Protein AF-0000000066044939 (afdb_homodimer)

Structure (mmCIF, N/CA/C/O backbone):
data_AF-0000000066044939-model_v1
#
loop_
_entity.id
_entity.type
_entity.pdbx_description
1 polymer 'Protein NtpR'
#
loop_
_atom_site.group_PDB
_atom_site.id
_atom_site.type_symbol
_atom_site.label_atom_id
_atom_site.label_alt_id
_atom_site.label_comp_id
_atom_site.label_asym_id
_atom_site.label_entity_id
_atom_site.label_seq_id
_atom_site.pdbx_PDB_ins_code
_atom_site.Cartn_x
_atom_site.Cartn_y
_atom_site.Cartn_z
_atom_site.occupancy
_atom_site.B_iso_or_equiv
_atom_site.auth_seq_id
_atom_site.auth_comp_id
_atom_site.auth_asym_id
_atom_site.auth_atom_id
_atom_site.pdbx_PDB_model_num
ATOM 1 N N . MET A 1 1 ? -9.484 -12.852 16.5 1 83.5 1 MET A N 1
ATOM 2 C CA . MET A 1 1 ? -8.656 -11.844 15.859 1 83.5 1 MET A CA 1
ATOM 3 C C . MET A 1 1 ? -8.547 -12.109 14.359 1 83.5 1 MET A C 1
ATOM 5 O O . MET A 1 1 ? -8.523 -13.258 13.93 1 83.5 1 MET A O 1
ATOM 9 N N . LEU A 1 2 ? -8.672 -11.102 13.516 1 92.88 2 LEU A N 1
ATOM 10 C CA . LEU A 1 2 ? -8.609 -11.266 12.07 1 92.88 2 LEU A CA 1
ATOM 11 C C . LEU A 1 2 ? -7.199 -11.625 11.617 1 92.88 2 LEU A C 1
ATOM 13 O O . LEU A 1 2 ? -6.223 -11.039 12.102 1 92.88 2 LEU A O 1
ATOM 17 N N . PRO A 1 3 ? -7.098 -12.695 10.758 1 98.12 3 PRO A N 1
ATOM 18 C CA . PRO A 1 3 ? -5.77 -12.984 10.219 1 98.12 3 PRO A CA 1
ATOM 19 C C . PRO A 1 3 ? -5.148 -11.781 9.508 1 98.12 3 PRO A C 1
ATOM 21 O O . PRO A 1 3 ? -5.824 -11.102 8.734 1 98.12 3 PRO A O 1
ATOM 24 N N . ILE A 1 4 ? -3.932 -11.492 9.82 1 98.75 4 ILE A N 1
ATOM 25 C CA . ILE A 1 4 ? -3.199 -10.406 9.18 1 98.75 4 ILE A CA 1
ATOM 26 C C . ILE A 1 4 ? -2.531 -10.922 7.906 1 98.75 4 ILE A C 1
ATOM 28 O O . ILE A 1 4 ? -1.669 -11.805 7.961 1 98.75 4 ILE A O 1
ATOM 32 N N . ILE A 1 5 ? -2.91 -10.422 6.801 1 98.94 5 ILE A N 1
ATOM 33 C CA . ILE A 1 5 ? -2.418 -10.883 5.508 1 98.94 5 ILE A CA 1
ATOM 34 C C . ILE A 1 5 ? -1.492 -9.828 4.902 1 98.94 5 ILE A C 1
ATOM 36 O O . ILE A 1 5 ? -1.938 -8.742 4.531 1 98.94 5 ILE A O 1
ATOM 40 N N . GLY A 1 6 ? -0.193 -10.133 4.82 1 98.94 6 GLY A N 1
ATOM 41 C CA . GLY A 1 6 ? 0.734 -9.266 4.113 1 98.94 6 GLY A CA 1
ATOM 42 C C . GLY A 1 6 ? 0.671 -9.422 2.607 1 98.94 6 GLY A C 1
ATOM 43 O O . GLY A 1 6 ? 0.715 -10.539 2.092 1 98.94 6 GLY A O 1
ATOM 44 N N . ILE A 1 7 ? 0.485 -8.344 1.921 1 98.94 7 ILE A N 1
ATOM 45 C CA . ILE A 1 7 ? 0.557 -8.32 0.464 1 98.94 7 ILE A CA 1
ATOM 46 C C . ILE A 1 7 ? 1.819 -7.578 0.024 1 98.94 7 ILE A C 1
ATOM 48 O O . ILE A 1 7 ? 1.974 -6.387 0.295 1 98.94 7 ILE A O 1
ATOM 52 N N . ALA A 1 8 ? 2.719 -8.289 -0.627 1 98.75 8 ALA A N 1
ATOM 53 C CA . ALA A 1 8 ? 3.924 -7.633 -1.128 1 98.75 8 ALA A CA 1
ATOM 54 C C . ALA A 1 8 ? 3.578 -6.566 -2.162 1 98.75 8 ALA A C 1
ATOM 56 O O . ALA A 1 8 ? 2.904 -6.848 -3.154 1 98.75 8 ALA A O 1
ATOM 57 N N . GLY A 1 9 ? 4.043 -5.363 -1.908 1 97.69 9 GLY A N 1
ATOM 58 C CA . GLY A 1 9 ? 3.699 -4.238 -2.76 1 97.69 9 GLY A CA 1
ATOM 59 C C . GLY A 1 9 ? 4.637 -4.074 -3.941 1 97.69 9 GLY A C 1
ATOM 60 O O . GLY A 1 9 ? 5.707 -4.684 -3.98 1 97.69 9 GLY A O 1
ATOM 61 N N . ASN A 1 10 ? 4.184 -3.23 -4.859 1 95.12 10 ASN A N 1
ATOM 62 C CA . ASN A 1 10 ? 4.941 -2.801 -6.031 1 95.12 10 ASN A CA 1
ATOM 63 C C . ASN A 1 10 ? 5.195 -1.296 -6.012 1 95.12 10 ASN A C 1
ATOM 65 O O . ASN A 1 10 ? 4.746 -0.597 -5.102 1 95.12 10 ASN A O 1
ATOM 69 N N . GLN A 1 11 ? 6.039 -0.874 -6.938 1 90.81 11 GLN A N 1
ATOM 70 C CA . GLN A 1 11 ? 6.332 0.551 -7.062 1 90.81 11 GLN A CA 1
ATOM 71 C C . GLN A 1 11 ? 6.141 1.03 -8.5 1 90.81 11 GLN A C 1
ATOM 73 O O . GLN A 1 11 ? 6.605 0.386 -9.438 1 90.81 11 GLN A O 1
ATOM 78 N N . LEU A 1 12 ? 5.328 1.991 -8.641 1 82.56 12 LEU A N 1
ATOM 79 C CA . LEU A 1 12 ? 5.219 2.648 -9.938 1 82.56 12 LEU A CA 1
ATOM 80 C C . LEU A 1 12 ? 6.242 3.771 -10.07 1 82.56 12 LEU A C 1
ATOM 82 O O . LEU A 1 12 ? 6.16 4.777 -9.359 1 82.56 12 LEU A O 1
ATOM 86 N N . ILE A 1 13 ? 7.223 3.576 -10.867 1 67.94 13 ILE A N 1
ATOM 87 C CA . ILE A 1 13 ? 8.359 4.48 -10.992 1 67.94 13 ILE A CA 1
ATOM 88 C C . ILE A 1 13 ? 8.062 5.543 -12.055 1 67.94 13 ILE A C 1
ATOM 90 O O . ILE A 1 13 ? 8.57 6.664 -11.977 1 67.94 13 ILE A O 1
ATOM 94 N N . ARG A 1 14 ? 7.277 5.117 -13.008 1 60.38 14 ARG A N 1
ATOM 95 C CA . ARG A 1 14 ? 7.105 6.133 -14.039 1 60.38 14 ARG A CA 1
ATOM 96 C C . ARG A 1 14 ? 6.055 7.16 -13.625 1 60.38 14 ARG A C 1
ATOM 98 O O . ARG A 1 14 ? 4.934 6.797 -13.258 1 60.38 14 ARG A O 1
ATOM 105 N N . ALA A 1 15 ? 6.602 8.312 -13.398 1 53.69 15 ALA A N 1
ATOM 106 C CA . ALA A 1 15 ? 5.754 9.469 -13.109 1 53.69 15 ALA A CA 1
ATOM 107 C C . ALA A 1 15 ? 4.574 9.539 -14.07 1 53.69 15 ALA A C 1
ATOM 109 O O . ALA A 1 15 ? 4.738 9.352 -15.281 1 53.69 15 ALA A O 1
ATOM 110 N N . THR A 1 16 ? 3.52 9.094 -13.719 1 55.88 16 THR A N 1
ATOM 111 C CA . THR A 1 16 ? 2.35 9.281 -14.57 1 55.88 16 THR A CA 1
ATOM 112 C C . THR A 1 16 ? 1.626 10.578 -14.219 1 55.88 16 THR A C 1
ATOM 114 O O . THR A 1 16 ? 1.736 11.078 -13.102 1 55.88 16 THR A O 1
ATOM 117 N N . ASP A 1 17 ? 1.163 11.219 -15.211 1 54.47 17 ASP A N 1
ATOM 118 C CA . ASP A 1 17 ? 0.392 12.445 -15.023 1 54.47 17 ASP A CA 1
ATOM 119 C C . ASP A 1 17 ? -0.603 12.297 -13.875 1 54.47 17 ASP A C 1
ATOM 121 O O . ASP A 1 17 ? -0.905 13.273 -13.18 1 54.47 17 ASP A O 1
ATOM 125 N N . THR A 1 18 ? -0.912 11.023 -13.586 1 55.47 18 THR A N 1
ATOM 126 C CA . THR A 1 18 ? -1.905 10.773 -12.547 1 55.47 18 THR A CA 1
ATOM 127 C C . THR A 1 18 ? -1.354 11.148 -11.172 1 55.47 18 THR A C 1
ATOM 129 O O . THR A 1 18 ? -2.09 11.641 -10.32 1 55.47 18 THR A O 1
ATOM 132 N N . PHE A 1 19 ? -0.028 11.039 -11.086 1 58.53 19 PHE A N 1
ATOM 133 C CA . PHE A 1 19 ? 0.567 11.312 -9.781 1 58.53 19 PHE A CA 1
ATOM 134 C C . PHE A 1 19 ? 1.495 12.516 -9.852 1 58.53 19 PHE A C 1
ATOM 136 O O . PHE A 1 19 ? 2.463 12.609 -9.094 1 58.53 19 PHE A O 1
ATOM 143 N N . GLN A 1 20 ? 1.202 13.289 -10.695 1 55.97 20 GLN A N 1
ATOM 144 C CA . GLN A 1 20 ? 1.977 14.516 -10.836 1 55.97 20 GLN A CA 1
ATOM 145 C C . GLN A 1 20 ? 3.475 14.227 -10.844 1 55.97 20 GLN A C 1
ATOM 147 O O . GLN A 1 20 ? 4.254 14.945 -10.211 1 55.97 20 GLN A O 1
ATOM 152 N N . GLY A 1 21 ? 3.758 12.992 -11.375 1 62.34 21 GLY A N 1
ATOM 153 C CA . GLY A 1 21 ? 5.164 12.648 -11.516 1 62.34 21 GLY A CA 1
ATOM 154 C C . GLY A 1 21 ? 5.738 11.977 -10.281 1 62.34 21 GLY A C 1
ATOM 155 O O . GLY A 1 21 ? 6.93 11.656 -10.242 1 62.34 21 GLY A O 1
ATOM 156 N N . ASN A 1 22 ? 4.895 11.672 -9.312 1 69.94 22 ASN A N 1
ATOM 157 C CA . ASN A 1 22 ? 5.418 11.07 -8.094 1 69.94 22 ASN A CA 1
ATOM 158 C C . ASN A 1 22 ? 5.352 9.547 -8.133 1 69.94 22 ASN A C 1
ATOM 160 O O . ASN A 1 22 ? 4.457 8.977 -8.766 1 69.94 22 ASN A O 1
ATOM 164 N N . GLN A 1 23 ? 6.332 8.969 -7.566 1 86.88 23 GLN A N 1
ATOM 165 C CA . GLN A 1 23 ? 6.355 7.523 -7.395 1 86.88 23 GLN A CA 1
ATOM 166 C C . GLN A 1 23 ? 5.426 7.086 -6.27 1 86.88 23 GLN A C 1
ATOM 168 O O . GLN A 1 23 ? 5.145 7.859 -5.352 1 86.88 23 GLN A O 1
ATOM 173 N N . VAL A 1 24 ? 4.828 5.883 -6.477 1 93.06 24 VAL A N 1
ATOM 174 C CA . VAL A 1 24 ? 3.93 5.383 -5.441 1 93.06 24 VAL A CA 1
ATOM 175 C C . VAL A 1 24 ? 4.258 3.922 -5.137 1 93.06 24 VAL A C 1
ATOM 177 O O . VAL A 1 24 ? 4.746 3.193 -6.004 1 93.06 24 VAL A O 1
ATOM 180 N N . THR A 1 25 ? 4.051 3.592 -3.902 1 96.38 25 THR A N 1
ATOM 181 C CA . THR A 1 25 ? 3.871 2.193 -3.527 1 96.38 25 THR A CA 1
ATOM 182 C C . THR A 1 25 ? 2.424 1.759 -3.738 1 96.38 25 THR A C 1
ATOM 184 O O . THR A 1 25 ? 1.494 2.486 -3.387 1 96.38 25 THR A O 1
ATOM 187 N N . TYR A 1 26 ? 2.238 0.501 -4.363 1 95.44 26 TYR A N 1
ATOM 188 C CA . TYR A 1 26 ? 0.852 0.122 -4.613 1 95.44 26 TYR A CA 1
ATOM 189 C C . TYR A 1 26 ? 0.702 -1.395 -4.664 1 95.44 26 TYR A C 1
ATOM 191 O O . TYR A 1 26 ? 1.696 -2.121 -4.73 1 95.44 26 TYR A O 1
ATOM 199 N N . THR A 1 27 ? -0.521 -1.846 -4.57 1 96.81 27 THR A N 1
ATOM 200 C CA . THR A 1 27 ? -0.958 -3.195 -4.91 1 96.81 27 THR A CA 1
ATOM 201 C C . THR A 1 27 ? -2.309 -3.162 -5.621 1 96.81 27 THR A C 1
ATOM 203 O O . THR A 1 27 ? -3.111 -2.254 -5.398 1 96.81 27 THR A O 1
ATOM 206 N N . PRO A 1 28 ? -2.543 -4.117 -6.574 1 95.12 28 PRO A N 1
ATOM 207 C CA . PRO A 1 28 ? -3.877 -4.172 -7.176 1 95.12 28 PRO A CA 1
ATOM 208 C C . PRO A 1 28 ? -4.988 -4.285 -6.137 1 95.12 28 PRO A C 1
ATOM 210 O O . PRO A 1 28 ? -4.875 -5.062 -5.188 1 95.12 28 PRO A O 1
ATOM 213 N N . GLN A 1 29 ? -6.004 -3.482 -6.293 1 96.19 29 GLN A N 1
ATOM 214 C CA . GLN A 1 29 ? -7.098 -3.387 -5.332 1 96.19 29 GLN A CA 1
ATOM 215 C C . GLN A 1 29 ? -7.805 -4.73 -5.164 1 96.19 29 GLN A C 1
ATOM 217 O O . GLN A 1 29 ? -8.328 -5.031 -4.09 1 96.19 29 GLN A O 1
ATOM 222 N N . GLY A 1 30 ? -7.773 -5.523 -6.184 1 96.88 30 GLY A N 1
ATOM 223 C CA . GLY A 1 30 ? -8.445 -6.812 -6.137 1 96.88 30 GLY A CA 1
ATOM 224 C C . GLY A 1 30 ? -7.961 -7.695 -5 1 96.88 30 GLY A C 1
ATOM 225 O O . GLY A 1 30 ? -8.75 -8.43 -4.402 1 96.88 30 GLY A O 1
ATOM 226 N N . PHE A 1 31 ? -6.66 -7.676 -4.688 1 98.44 31 PHE A N 1
ATOM 227 C CA . PHE A 1 31 ? -6.129 -8.453 -3.574 1 98.44 31 PHE A CA 1
ATOM 228 C C . PHE A 1 31 ? -6.711 -7.973 -2.25 1 98.44 31 PHE A C 1
ATOM 230 O O . PHE A 1 31 ? -7.109 -8.781 -1.409 1 98.44 31 PHE A O 1
ATOM 237 N N . VAL A 1 32 ? -6.703 -6.664 -2.086 1 98.5 32 VAL A N 1
ATOM 238 C CA . VAL A 1 32 ? -7.223 -6.047 -0.868 1 98.5 32 VAL A CA 1
ATOM 239 C C . VAL A 1 32 ? -8.688 -6.434 -0.675 1 98.5 32 VAL A C 1
ATOM 241 O O . VAL A 1 32 ? -9.07 -6.941 0.383 1 98.5 32 VAL A O 1
ATOM 244 N N . ASN A 1 33 ? -9.477 -6.273 -1.733 1 98.06 33 ASN A N 1
ATOM 245 C CA . ASN A 1 33 ? -10.906 -6.582 -1.674 1 98.06 33 ASN A CA 1
ATOM 246 C C . ASN A 1 33 ? -11.148 -8.055 -1.342 1 98.06 33 ASN A C 1
ATOM 248 O O . ASN A 1 33 ? -12.008 -8.375 -0.519 1 98.06 33 ASN A O 1
ATOM 252 N N . ALA A 1 34 ? -10.422 -8.891 -1.993 1 98.75 34 ALA A N 1
ATOM 253 C CA . ALA A 1 34 ? -10.609 -10.328 -1.813 1 98.75 34 ALA A CA 1
ATOM 254 C C . ALA A 1 34 ? -10.273 -10.758 -0.387 1 98.75 34 ALA A C 1
ATOM 256 O O . ALA A 1 34 ? -10.969 -11.578 0.207 1 98.75 34 ALA A O 1
ATOM 257 N N . VAL A 1 35 ? -9.195 -10.211 0.198 1 98.88 35 VAL A N 1
ATOM 258 C CA . VAL A 1 35 ? -8.789 -10.523 1.564 1 98.88 35 VAL A CA 1
ATOM 259 C C . VAL A 1 35 ? -9.836 -10 2.547 1 98.88 35 VAL A C 1
ATOM 261 O O . VAL A 1 35 ? -10.195 -10.695 3.5 1 98.88 35 VAL A O 1
ATOM 264 N N . GLN A 1 36 ? -10.273 -8.758 2.322 1 98.62 36 GLN A N 1
ATOM 265 C CA . GLN A 1 36 ? -11.297 -8.188 3.191 1 98.62 36 GLN A CA 1
ATOM 266 C C . GLN A 1 36 ? -12.578 -9.008 3.143 1 98.62 36 GLN A C 1
ATOM 268 O O . GLN A 1 36 ? -13.188 -9.281 4.18 1 98.62 36 GLN A O 1
ATOM 273 N N . GLN A 1 37 ? -12.945 -9.398 1.926 1 98.31 37 GLN A N 1
ATOM 274 C CA . GLN A 1 37 ? -14.148 -10.203 1.762 1 98.31 37 GLN A CA 1
ATOM 275 C C . GLN A 1 37 ? -14.008 -11.555 2.465 1 98.31 37 GLN A C 1
ATOM 277 O O . GLN A 1 37 ? -14.992 -12.117 2.939 1 98.31 37 GLN A O 1
ATOM 282 N N . ALA A 1 38 ? -12.859 -12.055 2.586 1 98.62 38 ALA A N 1
ATOM 283 C CA . ALA A 1 38 ? -12.57 -13.312 3.27 1 98.62 38 ALA A CA 1
ATOM 284 C C . ALA A 1 38 ? -12.383 -13.094 4.77 1 98.62 38 ALA A C 1
ATOM 286 O O . ALA A 1 38 ? -11.898 -13.977 5.477 1 98.62 38 ALA A O 1
ATOM 287 N N . ASP A 1 39 ? -12.633 -11.883 5.238 1 98.12 39 ASP A N 1
ATOM 288 C CA . ASP A 1 39 ? -12.531 -11.508 6.648 1 98.12 39 ASP A CA 1
ATOM 289 C C . ASP A 1 39 ? -11.086 -11.555 7.125 1 98.12 39 ASP A C 1
ATOM 291 O O . ASP A 1 39 ? -10.797 -12.07 8.211 1 98.12 39 ASP A O 1
ATOM 295 N N . GLY A 1 40 ? -10.18 -11.141 6.312 1 98.69 40 GLY A N 1
ATOM 296 C CA . GLY A 1 40 ? -8.789 -10.906 6.676 1 98.69 40 GLY A CA 1
ATOM 297 C C . GLY A 1 40 ? -8.438 -9.43 6.777 1 98.69 40 GLY A C 1
ATOM 298 O O . GLY A 1 40 ? -9.234 -8.57 6.387 1 98.69 40 GLY A O 1
ATOM 299 N N . LEU A 1 41 ? -7.332 -9.125 7.363 1 98.69 41 LEU A N 1
ATOM 300 C CA . LEU A 1 41 ? -6.801 -7.773 7.492 1 98.69 41 LEU A CA 1
ATOM 301 C C . LEU A 1 41 ? -5.594 -7.574 6.582 1 98.69 41 LEU A C 1
ATOM 303 O O . LEU A 1 41 ? -4.461 -7.883 6.965 1 98.69 41 LEU A O 1
ATOM 307 N N . PRO A 1 42 ? -5.82 -6.961 5.438 1 98.81 42 PRO A N 1
ATOM 308 C CA . PRO A 1 42 ? -4.699 -6.805 4.508 1 98.81 42 PRO A CA 1
ATOM 309 C C . PRO A 1 42 ? -3.783 -5.641 4.879 1 98.81 42 PRO A C 1
ATOM 311 O O . PRO A 1 42 ? -4.262 -4.57 5.258 1 98.81 42 PRO A O 1
ATOM 314 N N . ILE A 1 43 ? -2.506 -5.84 4.809 1 98.81 43 ILE A N 1
ATOM 315 C CA . ILE A 1 43 ? -1.517 -4.77 4.879 1 98.81 43 ILE A CA 1
ATOM 316 C C . ILE A 1 43 ? -0.552 -4.883 3.699 1 98.81 43 ILE A C 1
ATOM 318 O O . ILE A 1 43 ? -0.197 -5.988 3.283 1 98.81 43 ILE A O 1
ATOM 322 N N . VAL A 1 44 ? -0.196 -3.797 3.137 1 98.88 44 VAL A N 1
ATOM 323 C CA . VAL A 1 44 ? 0.725 -3.775 2.006 1 98.88 44 VAL A CA 1
ATOM 324 C C . VAL A 1 44 ? 2.152 -3.562 2.504 1 98.88 44 VAL A C 1
ATOM 326 O O . VAL A 1 44 ? 2.41 -2.656 3.301 1 98.88 44 VAL A O 1
ATOM 329 N N . LEU A 1 45 ? 3.059 -4.402 2.092 1 98.88 45 LEU A N 1
ATOM 330 C CA . LEU A 1 45 ? 4.469 -4.324 2.449 1 98.88 45 LEU A CA 1
ATOM 331 C C . LEU A 1 45 ? 5.27 -3.619 1.356 1 98.88 45 LEU A C 1
ATOM 333 O O . LEU A 1 45 ? 5.473 -4.176 0.275 1 98.88 45 LEU A O 1
ATOM 337 N N . PRO A 1 46 ? 5.75 -2.42 1.631 1 98.69 46 PRO A N 1
ATOM 338 C CA . PRO A 1 46 ? 6.516 -1.711 0.603 1 98.69 46 PRO A CA 1
ATOM 339 C C . PRO A 1 46 ? 7.863 -2.369 0.311 1 98.69 46 PRO A C 1
ATOM 341 O O . PRO A 1 46 ? 8.492 -2.922 1.217 1 98.69 46 PRO A O 1
ATOM 344 N N . ILE A 1 47 ? 8.289 -2.244 -0.983 1 98.5 47 ILE A N 1
ATOM 345 C CA . ILE A 1 47 ? 9.625 -2.713 -1.331 1 98.5 47 ILE A CA 1
ATOM 346 C C . ILE A 1 47 ? 10.648 -2.107 -0.373 1 98.5 47 ILE A C 1
ATOM 348 O O . ILE A 1 47 ? 10.656 -0.896 -0.141 1 98.5 47 ILE A O 1
ATOM 352 N N . SER A 1 48 ? 11.469 -2.955 0.224 1 98.44 48 SER A N 1
ATOM 353 C CA . SER A 1 48 ? 12.453 -2.564 1.223 1 98.44 48 SER A CA 1
ATOM 354 C C . SER A 1 48 ? 13.734 -3.379 1.078 1 98.44 48 SER A C 1
ATOM 356 O O . SER A 1 48 ? 13.875 -4.172 0.144 1 98.44 48 SER A O 1
ATOM 358 N N . SER A 1 49 ? 14.695 -3.053 1.966 1 97.88 49 SER A N 1
ATOM 359 C CA . SER A 1 49 ? 15.906 -3.867 2 1 97.88 49 SER A CA 1
ATOM 360 C C . SER A 1 49 ? 15.594 -5.312 2.367 1 97.88 49 SER A C 1
ATOM 362 O O . SER A 1 49 ? 14.812 -5.57 3.287 1 97.88 49 SER A O 1
ATOM 364 N N . PRO A 1 50 ? 16.219 -6.258 1.607 1 98.56 50 PRO A N 1
ATOM 365 C CA . PRO A 1 50 ? 16.016 -7.664 1.96 1 98.56 50 PRO A CA 1
ATOM 366 C C . PRO A 1 50 ? 16.297 -7.949 3.434 1 98.56 50 PRO A C 1
ATOM 368 O O . PRO A 1 50 ? 15.688 -8.844 4.02 1 98.56 50 PRO A O 1
ATOM 371 N N . LYS A 1 51 ? 17.094 -7.133 4.078 1 98.06 51 LYS A N 1
ATOM 372 C CA . LYS A 1 51 ? 17.484 -7.328 5.473 1 98.06 51 LYS A CA 1
ATOM 373 C C . LYS A 1 51 ? 16.297 -7.113 6.406 1 98.06 51 LYS A C 1
ATOM 375 O O . LYS A 1 51 ? 16.297 -7.566 7.551 1 98.06 51 LYS A O 1
ATOM 380 N N . THR A 1 52 ? 15.242 -6.457 5.941 1 98.38 52 THR A N 1
ATOM 381 C CA . THR A 1 52 ? 14.102 -6.137 6.793 1 98.38 52 THR A CA 1
ATOM 382 C C . THR A 1 52 ? 12.992 -7.172 6.621 1 98.38 52 THR A C 1
ATOM 384 O O . THR A 1 52 ? 11.953 -7.09 7.273 1 98.38 52 THR A O 1
ATOM 387 N N . ALA A 1 53 ? 13.203 -8.164 5.77 1 98.69 53 ALA A N 1
ATOM 388 C CA . ALA A 1 53 ? 12.156 -9.117 5.426 1 98.69 53 ALA A CA 1
ATOM 389 C C . ALA A 1 53 ? 11.68 -9.875 6.664 1 98.69 53 ALA A C 1
ATOM 391 O O . ALA A 1 53 ? 10.484 -10.125 6.824 1 98.69 53 ALA A O 1
ATOM 392 N N . SER A 1 54 ? 12.625 -10.234 7.539 1 98.56 54 SER A N 1
ATOM 393 C CA . SER A 1 54 ? 12.25 -10.984 8.734 1 98.56 54 SER A CA 1
ATOM 394 C C . SER A 1 54 ? 11.289 -10.195 9.609 1 98.56 54 SER A C 1
ATOM 396 O O . SER A 1 54 ? 10.32 -10.742 10.133 1 98.56 54 SER A O 1
ATOM 398 N N . ALA A 1 55 ? 11.523 -8.922 9.758 1 98.44 55 ALA A N 1
ATOM 399 C CA . ALA A 1 55 ? 10.672 -8.055 10.57 1 98.44 55 ALA A CA 1
ATOM 400 C C . ALA A 1 55 ? 9.273 -7.938 9.969 1 98.44 55 ALA A C 1
ATOM 402 O O . ALA A 1 55 ? 8.281 -7.895 10.695 1 98.44 55 ALA A O 1
ATOM 403 N N . TYR A 1 56 ? 9.172 -7.879 8.664 1 98.69 56 TYR A N 1
ATOM 404 C CA . TYR A 1 56 ? 7.883 -7.812 7.988 1 98.69 56 TYR A CA 1
ATOM 405 C C . TYR A 1 56 ? 7.098 -9.109 8.18 1 98.69 56 TYR A C 1
ATOM 407 O O . TYR A 1 56 ? 5.91 -9.078 8.516 1 98.69 56 TYR A O 1
ATOM 415 N N . ILE A 1 57 ? 7.766 -10.211 7.969 1 98.75 57 ILE A N 1
ATOM 416 C CA . ILE A 1 57 ? 7.09 -11.5 8.078 1 98.75 57 ILE A CA 1
ATOM 417 C C . ILE A 1 57 ? 6.637 -11.727 9.516 1 98.75 57 ILE A C 1
ATOM 419 O O . ILE A 1 57 ? 5.578 -12.312 9.758 1 98.75 57 ILE A O 1
ATOM 423 N N . ASP A 1 58 ? 7.359 -11.172 10.461 1 98.06 58 ASP A N 1
ATOM 424 C CA . ASP A 1 58 ? 6.977 -11.258 11.867 1 98.06 58 ASP A CA 1
ATOM 425 C C . ASP A 1 58 ? 5.633 -10.578 12.117 1 98.06 58 ASP A C 1
ATOM 427 O O . ASP A 1 58 ? 4.926 -10.922 13.062 1 98.06 58 ASP A O 1
ATOM 431 N N . GLN A 1 59 ? 5.25 -9.68 11.281 1 97.19 59 GLN A N 1
ATOM 432 C CA . GLN A 1 59 ? 4.07 -8.859 11.508 1 97.19 59 GLN A CA 1
ATOM 433 C C . GLN A 1 59 ? 2.822 -9.508 10.914 1 97.19 59 GLN A C 1
ATOM 435 O O . GLN A 1 59 ? 1.7 -9.078 11.195 1 97.19 59 GLN A O 1
ATOM 440 N N . ILE A 1 60 ? 3.004 -10.539 10.117 1 98.62 60 ILE A N 1
ATOM 441 C CA . ILE A 1 60 ? 1.844 -11.047 9.391 1 98.62 60 ILE A CA 1
ATOM 442 C C . ILE A 1 60 ? 1.639 -12.523 9.703 1 98.62 60 ILE A C 1
ATOM 444 O O . ILE A 1 60 ? 2.557 -13.195 10.18 1 98.62 60 ILE A O 1
ATOM 448 N N . ASP A 1 61 ? 0.45 -12.969 9.391 1 98.75 61 ASP A N 1
ATOM 449 C CA . ASP A 1 61 ? 0.125 -14.391 9.539 1 98.75 61 ASP A CA 1
ATOM 450 C C . ASP A 1 61 ? 0.38 -15.148 8.234 1 98.75 61 ASP A C 1
ATOM 452 O O . ASP A 1 61 ? 0.776 -16.312 8.266 1 98.75 61 ASP A O 1
ATOM 456 N N . LYS A 1 62 ? 0.078 -14.523 7.109 1 98.88 62 LYS A N 1
ATOM 457 C CA . LYS A 1 62 ? 0.177 -15.125 5.785 1 98.88 62 LYS A CA 1
ATOM 458 C C . LYS A 1 62 ? 0.651 -14.109 4.75 1 98.88 62 LYS A C 1
ATOM 460 O O . LYS A 1 62 ? 0.465 -12.898 4.93 1 98.88 62 LYS A O 1
ATOM 465 N N . LEU A 1 63 ? 1.269 -14.609 3.658 1 98.94 63 LEU A N 1
ATOM 466 C CA . LEU A 1 63 ? 1.881 -13.742 2.66 1 98.94 63 LEU A CA 1
ATOM 467 C C . LEU A 1 63 ? 1.255 -13.969 1.287 1 98.94 63 LEU A C 1
ATOM 469 O O . LEU A 1 63 ? 1.122 -15.109 0.839 1 98.94 63 LEU A O 1
ATOM 473 N N . ILE A 1 64 ? 0.841 -12.891 0.677 1 98.94 64 ILE A N 1
ATOM 474 C CA . ILE A 1 64 ? 0.442 -12.922 -0.726 1 98.94 64 ILE A CA 1
ATOM 475 C C . ILE A 1 64 ? 1.519 -12.258 -1.581 1 98.94 64 ILE A C 1
ATOM 477 O O . ILE A 1 64 ? 2 -11.172 -1.251 1 98.94 64 ILE A O 1
ATOM 481 N N . LEU A 1 65 ? 1.944 -12.93 -2.613 1 98.94 65 LEU A N 1
ATOM 482 C CA . LEU A 1 65 ? 2.801 -12.359 -3.652 1 98.94 65 LEU A CA 1
ATOM 483 C C . LEU A 1 65 ? 1.989 -12.016 -4.898 1 98.94 65 LEU A C 1
ATOM 485 O O . LEU A 1 65 ? 1.388 -12.898 -5.516 1 98.94 65 LEU A O 1
ATOM 489 N N . ALA A 1 66 ? 1.98 -10.75 -5.301 1 98 66 ALA A N 1
ATOM 490 C CA . ALA A 1 66 ? 1.139 -10.25 -6.383 1 98 66 ALA A CA 1
ATOM 491 C C . ALA A 1 66 ? 1.876 -10.297 -7.719 1 98 66 ALA A C 1
ATOM 493 O O . ALA A 1 66 ? 3.051 -10.664 -7.773 1 98 66 ALA A O 1
ATOM 494 N N . GLY A 1 67 ? 1.12 -9.969 -8.781 1 96.69 67 GLY A N 1
ATOM 495 C CA . GLY A 1 67 ? 1.703 -9.883 -10.117 1 96.69 67 GLY A CA 1
ATOM 496 C C . GLY A 1 67 ? 2.527 -8.625 -10.32 1 96.69 67 GLY A C 1
ATOM 497 O O . GLY A 1 67 ? 2.836 -7.914 -9.359 1 96.69 67 GLY A O 1
ATOM 498 N N . GLY A 1 68 ? 2.98 -8.469 -11.625 1 94.25 68 GLY A N 1
ATOM 499 C CA . GLY A 1 68 ? 3.766 -7.277 -11.898 1 94.25 68 GLY A CA 1
ATOM 500 C C . GLY A 1 68 ? 4.812 -7.484 -12.977 1 94.25 68 GLY A C 1
ATOM 501 O O . GLY A 1 68 ? 4.562 -8.172 -13.961 1 94.25 68 GLY A O 1
ATOM 502 N N . GLN A 1 69 ? 5.938 -6.879 -12.789 1 94.88 69 GLN A N 1
ATOM 503 C CA . GLN A 1 69 ? 7.012 -6.871 -13.773 1 94.88 69 GLN A CA 1
ATOM 504 C C . GLN A 1 69 ? 7.605 -8.266 -13.953 1 94.88 69 GLN A C 1
ATOM 506 O O . GLN A 1 69 ? 7.391 -9.148 -13.125 1 94.88 69 GLN A O 1
ATOM 511 N N . ASP A 1 70 ? 8.352 -8.359 -15 1 97.94 70 ASP A N 1
ATOM 512 C CA . ASP A 1 70 ? 9.07 -9.609 -15.234 1 97.94 70 ASP A CA 1
ATOM 513 C C . ASP A 1 70 ? 10.086 -9.875 -14.133 1 97.94 70 ASP A C 1
ATOM 515 O O . ASP A 1 70 ? 10.562 -8.945 -13.477 1 97.94 70 ASP A O 1
ATOM 519 N N . ILE A 1 71 ? 10.352 -11.141 -13.906 1 98.5 71 ILE A N 1
ATOM 520 C CA . ILE A 1 71 ? 11.406 -11.523 -12.969 1 98.5 71 ILE A CA 1
ATOM 521 C C . ILE A 1 71 ? 12.766 -11.312 -13.625 1 98.5 71 ILE A C 1
ATOM 523 O O . ILE A 1 71 ? 12.977 -11.695 -14.773 1 98.5 71 ILE A O 1
ATOM 527 N N . SER A 1 72 ? 13.688 -10.695 -12.938 1 98.19 72 SER A N 1
ATOM 528 C CA . SER A 1 72 ? 15.039 -10.484 -13.445 1 98.19 72 SER A CA 1
ATOM 529 C C . SER A 1 72 ? 15.734 -11.812 -13.734 1 98.19 72 SER A C 1
ATOM 531 O O . SER A 1 72 ? 15.875 -12.648 -12.844 1 98.19 72 SER A O 1
ATOM 533 N N . PRO A 1 73 ? 16.188 -11.977 -14.953 1 98.19 73 PRO A N 1
ATOM 534 C CA . PRO A 1 73 ? 16.766 -13.266 -15.328 1 98.19 73 PRO A CA 1
ATOM 535 C C . PRO A 1 73 ? 18.016 -13.609 -14.531 1 98.19 73 PRO A C 1
ATOM 537 O O . PRO A 1 73 ? 18.406 -14.781 -14.445 1 98.19 73 PRO A O 1
ATOM 540 N N . GLN A 1 74 ? 18.688 -12.641 -13.914 1 97.38 74 GLN A N 1
ATOM 541 C CA . GLN A 1 74 ? 19.859 -12.891 -13.07 1 97.38 74 GLN A CA 1
ATOM 542 C C . GLN A 1 74 ? 19.516 -13.82 -11.914 1 97.38 74 GLN A C 1
ATOM 544 O O . GLN A 1 74 ? 20.375 -14.555 -11.422 1 97.38 74 GLN A O 1
ATOM 549 N N . LEU A 1 75 ? 18.297 -13.82 -11.477 1 98.19 75 LEU A N 1
ATOM 550 C CA . LEU A 1 75 ? 17.875 -14.633 -10.336 1 98.19 75 LEU A CA 1
ATOM 551 C C . LEU A 1 75 ? 17.859 -16.109 -10.703 1 98.19 75 LEU A C 1
ATOM 553 O O . LEU A 1 75 ? 17.828 -16.969 -9.82 1 98.19 75 LEU A O 1
ATOM 557 N N . TYR A 1 76 ? 17.812 -16.375 -11.984 1 97.69 76 TYR A N 1
ATOM 558 C CA . TYR A 1 76 ? 17.875 -17.766 -12.391 1 97.69 76 TYR A CA 1
ATOM 559 C C . TYR A 1 76 ? 18.969 -17.984 -13.43 1 97.69 76 TYR A C 1
ATOM 561 O O . TYR A 1 76 ? 18.891 -18.891 -14.258 1 97.69 76 TYR A O 1
ATOM 569 N N . HIS A 1 77 ? 19.969 -17.094 -13.484 1 97.5 77 HIS A N 1
ATOM 570 C CA . HIS A 1 77 ? 21.281 -17.219 -14.094 1 97.5 77 HIS A CA 1
ATOM 571 C C . HIS A 1 77 ? 21.172 -17.328 -15.617 1 97.5 77 HIS A C 1
ATOM 573 O O . HIS A 1 77 ? 21.828 -18.172 -16.234 1 97.5 77 HIS A O 1
ATOM 579 N N . GLU A 1 78 ? 20.391 -16.562 -16.203 1 97.81 78 GLU A N 1
ATOM 580 C CA . GLU A 1 78 ? 20.266 -16.469 -17.656 1 97.81 78 GLU A CA 1
ATOM 581 C C . GLU A 1 78 ? 20.484 -15.023 -18.125 1 97.81 78 GLU A C 1
ATOM 583 O O . GLU A 1 78 ? 20.156 -14.078 -17.406 1 97.81 78 GLU A O 1
ATOM 588 N N . PRO A 1 79 ? 21.078 -14.875 -19.328 1 97.81 79 PRO A N 1
ATOM 589 C CA . PRO A 1 79 ? 21.094 -13.531 -19.891 1 97.81 79 PRO A CA 1
ATOM 590 C C . PRO A 1 79 ? 19.719 -13.031 -20.312 1 97.81 79 PRO A C 1
ATOM 592 O O . PRO A 1 79 ? 18.828 -13.844 -20.594 1 97.81 79 PRO A O 1
ATOM 595 N N . PRO A 1 80 ? 19.516 -11.734 -20.281 1 98 80 PRO A N 1
ATOM 596 C CA . PRO A 1 80 ? 18.219 -11.203 -20.688 1 98 80 PRO A CA 1
ATOM 597 C C . PRO A 1 80 ? 17.891 -11.508 -22.156 1 98 80 PRO A C 1
ATOM 599 O O . PRO A 1 80 ? 18.703 -11.25 -23.031 1 98 80 PRO A O 1
ATOM 602 N N . HIS A 1 81 ? 16.766 -12.031 -22.297 1 97.69 81 HIS A N 1
ATOM 603 C CA . HIS A 1 81 ? 16.266 -12.289 -23.641 1 97.69 81 HIS A CA 1
ATOM 604 C C . HIS A 1 81 ? 15.766 -11.008 -24.297 1 97.69 81 HIS A C 1
ATOM 606 O O . HIS A 1 81 ? 15.258 -10.109 -23.609 1 97.69 81 HIS A O 1
ATOM 612 N N . PRO A 1 82 ? 15.789 -10.844 -25.609 1 97.81 82 PRO A N 1
ATOM 613 C CA . PRO A 1 82 ? 15.336 -9.633 -26.297 1 97.81 82 PRO A CA 1
ATOM 614 C C . PRO A 1 82 ? 13.867 -9.312 -26.016 1 97.81 82 PRO A C 1
ATOM 616 O O . PRO A 1 82 ? 13.453 -8.164 -26.141 1 97.81 82 PRO A O 1
ATOM 619 N N . LYS A 1 83 ? 13.102 -10.312 -25.656 1 97.56 83 LYS A N 1
ATOM 620 C CA . LYS A 1 83 ? 11.672 -10.117 -25.453 1 97.56 83 LYS A CA 1
ATOM 621 C C . LYS A 1 83 ? 11.359 -9.938 -23.969 1 97.56 83 LYS A C 1
ATOM 623 O O . LYS A 1 83 ? 10.188 -9.938 -23.578 1 97.56 83 LYS A O 1
ATOM 628 N N . LEU A 1 84 ? 12.383 -9.914 -23.156 1 97.44 84 LEU A N 1
ATOM 629 C CA . LEU A 1 84 ? 12.203 -9.562 -21.75 1 97.44 84 LEU A CA 1
ATOM 630 C C . LEU A 1 84 ? 11.594 -8.172 -21.609 1 97.44 84 LEU A C 1
ATOM 632 O O . LEU A 1 84 ? 12 -7.242 -22.312 1 97.44 84 LEU A O 1
ATOM 636 N N . LEU A 1 85 ? 10.586 -8.031 -20.766 1 96.38 85 LEU A N 1
ATOM 637 C CA . LEU A 1 85 ? 9.984 -6.723 -20.531 1 96.38 85 LEU A CA 1
ATOM 638 C C . LEU A 1 85 ? 10.508 -6.109 -19.234 1 96.38 85 LEU A C 1
ATOM 640 O O . LEU A 1 85 ? 11.641 -6.375 -18.844 1 96.38 85 LEU A O 1
ATOM 644 N N . GLU A 1 86 ? 9.82 -5.207 -18.672 1 94.81 86 GLU A N 1
ATOM 645 C CA . GLU A 1 86 ? 10.281 -4.441 -17.516 1 94.81 86 GLU A CA 1
ATOM 646 C C . GLU A 1 86 ? 10.57 -5.355 -16.328 1 94.81 86 GLU A C 1
ATOM 648 O O . GLU A 1 86 ? 9.812 -6.281 -16.047 1 94.81 86 GLU A O 1
ATOM 653 N N . THR A 1 87 ? 11.703 -5.148 -15.719 1 96.62 87 THR A N 1
ATOM 654 C CA . THR A 1 87 ? 12.07 -5.836 -14.484 1 96.62 87 THR A CA 1
ATOM 655 C C . THR A 1 87 ? 12.32 -4.832 -13.359 1 96.62 87 THR A C 1
ATOM 657 O O . THR A 1 87 ? 12.43 -3.629 -13.609 1 96.62 87 THR A O 1
ATOM 660 N N . ASN A 1 88 ? 12.289 -5.219 -12.172 1 96.25 88 ASN A N 1
ATOM 661 C CA . ASN A 1 88 ? 12.664 -4.477 -10.969 1 96.25 88 ASN A CA 1
ATOM 662 C C . ASN A 1 88 ? 13.445 -5.352 -9.992 1 96.25 88 ASN A C 1
ATOM 664 O O . ASN A 1 88 ? 12.852 -6.047 -9.164 1 96.25 88 ASN A O 1
ATOM 668 N N . LEU A 1 89 ? 14.742 -5.258 -10.141 1 97.38 89 LEU A N 1
ATOM 669 C CA . LEU A 1 89 ? 15.609 -6.141 -9.367 1 97.38 89 LEU A CA 1
ATOM 670 C C . LEU A 1 89 ? 15.43 -5.914 -7.871 1 97.38 89 LEU A C 1
ATOM 672 O O . LEU A 1 89 ? 15.5 -6.859 -7.082 1 97.38 89 LEU A O 1
ATOM 676 N N . GLN A 1 90 ? 15.219 -4.703 -7.43 1 97.12 90 GLN A N 1
ATOM 677 C CA . GLN A 1 90 ? 15.008 -4.402 -6.016 1 97.12 90 GLN A CA 1
ATOM 678 C C . GLN A 1 90 ? 13.766 -5.121 -5.48 1 97.12 90 GLN A C 1
ATOM 680 O O . GLN A 1 90 ? 13.797 -5.684 -4.387 1 97.12 90 GLN A O 1
ATOM 685 N N . ARG A 1 91 ? 12.727 -5.062 -6.258 1 98 91 ARG A N 1
ATOM 686 C CA . ARG A 1 91 ? 11.516 -5.773 -5.875 1 98 91 ARG A CA 1
ATOM 687 C C . ARG A 1 91 ? 11.758 -7.277 -5.801 1 98 91 ARG A C 1
ATOM 689 O O . ARG A 1 91 ? 11.336 -7.934 -4.848 1 98 91 ARG A O 1
ATOM 696 N N . ASP A 1 92 ? 12.484 -7.785 -6.844 1 98.69 92 ASP A N 1
ATOM 697 C CA . ASP A 1 92 ? 12.773 -9.219 -6.898 1 98.69 92 ASP A CA 1
ATOM 698 C C . ASP A 1 92 ? 13.508 -9.672 -5.637 1 98.69 92 ASP A C 1
ATOM 700 O O . ASP A 1 92 ? 13.117 -10.664 -5.016 1 98.69 92 ASP A O 1
ATOM 704 N N . LEU A 1 93 ? 14.5 -8.953 -5.246 1 98.75 93 LEU A N 1
ATOM 705 C CA . LEU A 1 93 ? 15.344 -9.344 -4.125 1 98.75 93 LEU A CA 1
ATOM 706 C C . LEU A 1 93 ? 14.594 -9.219 -2.805 1 98.75 93 LEU A C 1
ATOM 708 O O . LEU A 1 93 ? 14.734 -10.07 -1.923 1 98.75 93 LEU A O 1
ATOM 712 N N . PHE A 1 94 ? 13.852 -8.234 -2.66 1 98.88 94 PHE A N 1
ATOM 713 C CA . PHE A 1 94 ? 13.07 -8.062 -1.44 1 98.88 94 PHE A CA 1
ATOM 714 C C . PHE A 1 94 ? 12.039 -9.18 -1.293 1 98.88 94 PHE A C 1
ATOM 716 O O . PHE A 1 94 ? 11.922 -9.781 -0.224 1 98.88 94 PHE A O 1
ATOM 723 N N . GLU A 1 95 ? 11.289 -9.469 -2.363 1 98.88 95 GLU A N 1
ATOM 724 C CA . GLU A 1 95 ? 10.273 -10.516 -2.316 1 98.88 95 GLU A CA 1
ATOM 725 C C . GLU A 1 95 ? 10.914 -11.891 -2.133 1 98.88 95 GLU A C 1
ATOM 727 O O . GLU A 1 95 ? 10.336 -12.766 -1.483 1 98.88 95 GLU A O 1
ATOM 732 N N . ALA A 1 96 ? 12.094 -12.078 -2.73 1 98.94 96 ALA A N 1
ATOM 733 C CA . ALA A 1 96 ? 12.82 -13.32 -2.473 1 98.94 96 ALA A CA 1
ATOM 734 C C . ALA A 1 96 ? 13.125 -13.484 -0.986 1 98.94 96 ALA A C 1
ATOM 736 O O . ALA A 1 96 ? 12.977 -14.578 -0.433 1 98.94 96 ALA A O 1
ATOM 737 N N . ALA A 1 97 ? 13.539 -12.383 -0.343 1 98.94 97 ALA A N 1
ATOM 738 C CA . ALA A 1 97 ? 13.805 -12.406 1.094 1 98.94 97 ALA A CA 1
ATOM 739 C C . ALA A 1 97 ? 12.523 -12.664 1.882 1 98.94 97 ALA A C 1
ATOM 741 O O . ALA A 1 97 ? 12.539 -13.383 2.883 1 98.94 97 ALA A O 1
ATOM 742 N N . LEU A 1 98 ? 11.406 -12.086 1.431 1 98.94 98 LEU A N 1
ATOM 743 C CA . LEU A 1 98 ? 10.125 -12.352 2.078 1 98.94 98 LEU A CA 1
ATOM 744 C C . LEU A 1 98 ? 9.781 -13.836 2.018 1 98.94 98 LEU A C 1
ATOM 746 O O . LEU A 1 98 ? 9.336 -14.414 3.01 1 98.94 98 LEU A O 1
ATOM 750 N N . ILE A 1 99 ? 9.953 -14.406 0.825 1 98.94 99 ILE A N 1
ATOM 751 C CA . ILE A 1 99 ? 9.664 -15.82 0.631 1 98.94 99 ILE A CA 1
ATOM 752 C C . ILE A 1 99 ? 10.5 -16.656 1.595 1 98.94 99 ILE A C 1
ATOM 754 O O . ILE A 1 99 ? 9.969 -17.5 2.318 1 98.94 99 ILE A O 1
ATOM 758 N N . SER A 1 100 ? 11.805 -16.391 1.603 1 98.81 100 SER A N 1
ATOM 759 C CA . SER A 1 100 ? 12.719 -17.141 2.465 1 98.81 100 SER A CA 1
ATOM 760 C C . SER A 1 100 ? 12.312 -17.031 3.93 1 98.81 100 SER A C 1
ATOM 762 O O . SER A 1 100 ? 12.297 -18.016 4.652 1 98.81 100 SER A O 1
ATOM 764 N N . GLU A 1 101 ? 11.992 -15.859 4.414 1 98.88 101 GLU A N 1
ATOM 765 C CA . GLU A 1 101 ? 11.625 -15.633 5.809 1 98.88 101 GLU A CA 1
ATOM 766 C C . GLU A 1 101 ? 10.281 -16.266 6.133 1 98.88 101 GLU A C 1
ATOM 768 O O . GLU A 1 101 ? 10.078 -16.781 7.238 1 98.88 101 GLU A O 1
ATOM 773 N N . ALA A 1 102 ? 9.312 -16.188 5.16 1 98.88 102 ALA A N 1
ATOM 774 C CA . ALA A 1 102 ? 8.016 -16.812 5.375 1 98.88 102 ALA A CA 1
ATOM 775 C C . ALA A 1 102 ? 8.164 -18.328 5.582 1 98.88 102 ALA A C 1
ATOM 777 O O . ALA A 1 102 ? 7.539 -18.906 6.473 1 98.88 102 ALA A O 1
ATOM 778 N N . LEU A 1 103 ? 8.969 -18.922 4.777 1 98.69 103 LEU A N 1
ATOM 779 C CA . LEU A 1 103 ? 9.234 -20.359 4.91 1 98.69 103 LEU A CA 1
ATOM 780 C C . LEU A 1 103 ? 9.914 -20.656 6.242 1 98.69 103 LEU A C 1
ATOM 782 O O . LEU A 1 103 ? 9.531 -21.594 6.941 1 98.69 103 LEU A O 1
ATOM 786 N N . LYS A 1 104 ? 10.891 -19.859 6.57 1 98.38 104 LYS A N 1
ATOM 787 C CA . LYS A 1 104 ? 11.617 -20.031 7.824 1 98.38 104 LYS A CA 1
ATOM 788 C C . LYS A 1 104 ? 10.68 -19.938 9.023 1 98.38 104 LYS A C 1
ATOM 790 O O . LYS A 1 104 ? 10.836 -20.672 9.992 1 98.38 104 LYS A O 1
ATOM 795 N N . GLN A 1 105 ? 9.727 -19.062 8.953 1 98.12 105 GLN A N 1
ATOM 796 C CA . GLN A 1 105 ? 8.805 -18.828 10.062 1 98.12 105 GLN A CA 1
ATOM 797 C C . GLN A 1 105 ? 7.539 -19.672 9.906 1 98.12 105 GLN A C 1
ATOM 799 O O . GLN A 1 105 ? 6.582 -19.484 10.664 1 98.12 105 GLN A O 1
ATOM 804 N N . ASN A 1 106 ? 7.465 -20.531 8.914 1 98.12 106 ASN A N 1
ATOM 805 C CA . ASN A 1 106 ? 6.34 -21.422 8.656 1 98.12 106 ASN A CA 1
ATOM 806 C C . ASN A 1 106 ? 5.047 -20.641 8.422 1 98.12 106 ASN A C 1
ATOM 808 O O . ASN A 1 106 ? 4.02 -20.953 9.023 1 98.12 106 ASN A O 1
ATOM 812 N N . LYS A 1 107 ? 5.133 -19.578 7.68 1 98.5 107 LYS A N 1
ATOM 813 C CA . LYS A 1 107 ? 3.963 -18.781 7.316 1 98.5 107 LYS A CA 1
ATOM 814 C C . LYS A 1 107 ? 3.482 -19.125 5.91 1 98.5 107 LYS A C 1
ATOM 816 O O . LYS A 1 107 ? 4.281 -19.188 4.969 1 98.5 107 LYS A O 1
ATOM 821 N N . PRO A 1 108 ? 2.193 -19.391 5.711 1 98.88 108 PRO A N 1
ATOM 822 C CA . PRO A 1 108 ? 1.648 -19.766 4.406 1 98.88 108 PRO A CA 1
ATOM 823 C C . PRO A 1 108 ? 1.845 -18.672 3.35 1 98.88 108 PRO A C 1
ATOM 825 O O . PRO A 1 108 ? 1.816 -17.484 3.672 1 98.88 108 PRO A O 1
ATOM 828 N N . ILE A 1 109 ? 2.023 -19.109 2.094 1 98.94 109 ILE A N 1
ATOM 829 C CA . ILE A 1 109 ? 2.215 -18.203 0.965 1 98.94 109 ILE A CA 1
ATOM 830 C C . ILE A 1 109 ? 1.201 -18.531 -0.131 1 98.94 109 ILE A C 1
ATOM 832 O O . ILE A 1 109 ? 1.002 -19.703 -0.479 1 98.94 109 ILE A O 1
ATOM 836 N N . PHE A 1 110 ? 0.473 -17.547 -0.617 1 98.94 110 PHE A N 1
ATOM 837 C CA . PHE A 1 110 ? -0.323 -17.609 -1.837 1 98.94 110 PHE A CA 1
ATOM 838 C C . PHE A 1 110 ? 0.269 -16.719 -2.916 1 98.94 110 PHE A C 1
ATOM 840 O O . PHE A 1 110 ? 0.326 -15.492 -2.75 1 98.94 110 PHE A O 1
ATOM 847 N N . ALA A 1 111 ? 0.717 -17.266 -4.023 1 98.94 111 ALA A N 1
ATOM 848 C CA . ALA A 1 111 ? 1.427 -16.547 -5.07 1 98.94 111 ALA A CA 1
ATOM 849 C C . ALA A 1 111 ? 0.602 -16.484 -6.355 1 98.94 111 ALA A C 1
ATOM 851 O O . ALA A 1 111 ? 0.074 -17.5 -6.805 1 98.94 111 ALA A O 1
ATOM 852 N N . VAL A 1 112 ? 0.532 -15.305 -6.957 1 98.81 112 VAL A N 1
ATOM 853 C CA . VAL A 1 112 ? -0.319 -15.102 -8.125 1 98.81 112 VAL A CA 1
ATOM 854 C C . VAL A 1 112 ? 0.511 -14.539 -9.273 1 98.81 112 VAL A C 1
ATOM 856 O O . VAL A 1 112 ? 1.248 -13.562 -9.102 1 98.81 112 VAL A O 1
ATOM 859 N N . CYS A 1 113 ? 0.413 -15.188 -10.461 1 98.56 113 CYS A N 1
ATOM 860 C CA . CYS A 1 113 ? 1.041 -14.773 -11.711 1 98.56 113 CYS A CA 1
ATOM 861 C C . CYS A 1 113 ? 2.543 -14.594 -11.531 1 98.56 113 CYS A C 1
ATOM 863 O O . CYS A 1 113 ? 3.277 -15.57 -11.375 1 98.56 113 CYS A O 1
ATOM 865 N N . ARG A 1 114 ? 3.014 -13.289 -11.477 1 98.56 114 ARG A N 1
ATOM 866 C CA . ARG A 1 114 ? 4.426 -13.023 -11.227 1 98.56 114 ARG A CA 1
ATOM 867 C C . ARG A 1 114 ? 4.867 -13.625 -9.898 1 98.56 114 ARG A C 1
ATOM 869 O O . ARG A 1 114 ? 6.004 -14.094 -9.766 1 98.56 114 ARG A O 1
ATOM 876 N N . GLY A 1 115 ? 4.031 -13.508 -8.906 1 98.81 115 GLY A N 1
ATOM 877 C CA . GLY A 1 115 ? 4.332 -14.086 -7.605 1 98.81 115 GLY A CA 1
ATOM 878 C C . GLY A 1 115 ? 4.664 -15.562 -7.676 1 98.81 115 GLY A C 1
ATOM 879 O O . GLY A 1 115 ? 5.613 -16.031 -7.039 1 98.81 115 GLY A O 1
ATOM 880 N N . MET A 1 116 ? 3.871 -16.281 -8.438 1 98.88 116 MET A N 1
ATOM 881 C CA . MET A 1 116 ? 4.121 -17.719 -8.625 1 98.88 116 MET A CA 1
ATOM 882 C C . MET A 1 116 ? 5.445 -17.953 -9.344 1 98.88 116 MET A C 1
ATOM 884 O O . MET A 1 116 ? 6.203 -18.844 -8.977 1 98.88 116 MET A O 1
ATOM 888 N N . GLN A 1 117 ? 5.68 -17.156 -10.359 1 98.88 117 GLN A N 1
ATOM 889 C CA . GLN A 1 117 ? 6.922 -17.25 -11.125 1 98.88 117 GLN A CA 1
ATOM 890 C C . GLN A 1 117 ? 8.133 -17 -10.227 1 98.88 117 GLN A C 1
ATOM 892 O O . GLN A 1 117 ? 9.109 -17.75 -10.281 1 98.88 117 GLN A O 1
ATOM 897 N N . LEU A 1 118 ? 8.031 -15.992 -9.375 1 98.94 118 LEU A N 1
ATOM 898 C CA . LEU A 1 118 ? 9.125 -15.68 -8.461 1 98.94 118 LEU A CA 1
ATOM 899 C C . LEU A 1 118 ? 9.336 -16.812 -7.461 1 98.94 118 LEU A C 1
ATOM 901 O O . LEU A 1 118 ? 10.477 -17.156 -7.152 1 98.94 118 LEU A O 1
ATOM 905 N N . LEU A 1 119 ? 8.242 -17.297 -6.926 1 98.88 119 LEU A N 1
ATOM 906 C CA . LEU A 1 119 ? 8.312 -18.406 -5.984 1 98.88 119 LEU A CA 1
ATOM 907 C C . LEU A 1 119 ? 9.086 -19.578 -6.582 1 98.88 119 LEU A C 1
ATOM 909 O O . LEU A 1 119 ? 9.961 -20.156 -5.93 1 98.88 119 LEU A O 1
ATOM 913 N N . ASN A 1 120 ? 8.805 -19.969 -7.809 1 98.94 120 ASN A N 1
ATOM 914 C CA . ASN A 1 120 ? 9.508 -21.031 -8.516 1 98.94 120 ASN A CA 1
ATOM 915 C C . ASN A 1 120 ? 11 -20.719 -8.641 1 98.94 120 ASN A C 1
ATOM 917 O O . ASN A 1 120 ? 11.836 -21.578 -8.352 1 98.94 120 ASN A O 1
ATOM 921 N N . VAL A 1 121 ? 11.312 -19.516 -9.023 1 98.88 121 VAL A N 1
ATOM 922 C CA . VAL A 1 121 ? 12.695 -19.109 -9.25 1 98.88 121 VAL A CA 1
ATOM 923 C C . VAL A 1 121 ? 13.461 -19.141 -7.934 1 98.88 121 VAL A C 1
ATOM 925 O O . VAL A 1 121 ? 14.57 -19.672 -7.871 1 98.88 121 VAL A O 1
ATOM 928 N N . VAL A 1 122 ? 12.898 -18.594 -6.867 1 98.81 122 VAL A N 1
ATOM 929 C CA . VAL A 1 122 ? 13.539 -18.5 -5.559 1 98.81 122 VAL A CA 1
ATOM 930 C C . VAL A 1 122 ? 13.828 -19.906 -5.027 1 98.81 122 VAL A C 1
ATOM 932 O O . VAL A 1 122 ? 14.828 -20.125 -4.344 1 98.81 122 VAL A O 1
ATOM 935 N N . LEU A 1 123 ? 13.008 -20.859 -5.41 1 98.75 123 LEU A N 1
ATOM 936 C CA . LEU A 1 123 ? 13.148 -22.219 -4.887 1 98.75 123 LEU A CA 1
ATOM 937 C C . LEU A 1 123 ? 13.953 -23.094 -5.84 1 98.75 123 LEU A C 1
ATOM 939 O O . LEU A 1 123 ? 14.023 -24.312 -5.66 1 98.75 123 LEU A O 1
ATOM 943 N N . GLY A 1 124 ? 14.508 -22.5 -6.879 1 98.69 124 GLY A N 1
ATOM 944 C CA . GLY A 1 124 ? 15.516 -23.203 -7.66 1 98.69 124 GLY A CA 1
ATOM 945 C C . GLY A 1 124 ? 15.062 -23.516 -9.07 1 98.69 124 GLY A C 1
ATOM 946 O O . GLY A 1 124 ? 15.727 -24.266 -9.797 1 98.69 124 GLY A O 1
ATOM 947 N N . GLY A 1 125 ? 13.883 -23.047 -9.5 1 98.81 125 GLY A N 1
ATOM 948 C CA . GLY A 1 125 ? 13.398 -23.219 -10.859 1 98.81 125 GLY A CA 1
ATOM 949 C C . GLY A 1 125 ? 13.859 -22.125 -11.805 1 98.81 125 GLY A C 1
ATOM 950 O O . GLY A 1 125 ? 14.734 -21.328 -11.453 1 98.81 125 GLY A O 1
ATOM 951 N N . SER A 1 126 ? 13.273 -22.141 -12.992 1 98.81 126 SER A N 1
ATOM 952 C CA . SER A 1 126 ? 13.594 -21.141 -14.008 1 98.81 126 SER A CA 1
ATOM 953 C C . SER A 1 126 ? 12.367 -20.797 -14.844 1 98.81 126 SER A C 1
ATOM 955 O O . SER A 1 126 ? 11.289 -21.344 -14.633 1 98.81 126 SER A O 1
ATOM 957 N N . LEU A 1 127 ? 12.555 -19.812 -15.758 1 98.81 127 LEU A N 1
ATOM 958 C CA . LEU A 1 127 ? 11.422 -19.328 -16.547 1 98.81 127 LEU A CA 1
ATOM 959 C C . LEU A 1 127 ? 11.773 -19.297 -18.031 1 98.81 127 LEU A C 1
ATOM 961 O O . LEU A 1 127 ? 12.93 -19.047 -18.391 1 98.81 127 LEU A O 1
ATOM 965 N N . TYR A 1 128 ? 10.766 -19.594 -18.844 1 98.69 128 TYR A N 1
ATOM 966 C CA . TYR A 1 128 ? 10.805 -18.984 -20.172 1 98.69 128 TYR A CA 1
ATOM 967 C C . TYR A 1 128 ? 10.625 -17.469 -20.078 1 98.69 128 TYR A C 1
ATOM 969 O O . TYR A 1 128 ? 9.625 -16.984 -19.547 1 98.69 128 TYR A O 1
ATOM 977 N N . GLN A 1 129 ? 11.594 -16.781 -20.578 1 98.5 129 GLN A N 1
ATOM 978 C CA . GLN A 1 129 ? 11.523 -15.32 -20.469 1 98.5 129 GLN A CA 1
ATOM 979 C C . GLN A 1 129 ? 10.438 -14.75 -21.375 1 98.5 129 GLN A C 1
ATOM 981 O O . GLN A 1 129 ? 10.031 -13.602 -21.219 1 98.5 129 GLN A O 1
ATOM 986 N N . ASP A 1 130 ? 10.086 -15.523 -22.344 1 98.56 130 ASP A N 1
ATOM 987 C CA . ASP A 1 130 ? 8.977 -15.219 -23.25 1 98.56 130 ASP A CA 1
ATOM 988 C C . ASP A 1 130 ? 8.406 -16.5 -23.859 1 98.56 130 ASP A C 1
ATOM 990 O O . ASP A 1 130 ? 9.148 -17.438 -24.172 1 98.56 130 ASP A O 1
ATOM 994 N N . LEU A 1 131 ? 7.137 -16.406 -24.094 1 98 131 LEU A N 1
ATOM 995 C CA . LEU A 1 131 ? 6.449 -17.594 -24.594 1 98 131 LEU A CA 1
ATOM 996 C C . LEU A 1 131 ? 6.941 -17.953 -25.984 1 98 131 LEU A C 1
ATOM 998 O O . LEU A 1 131 ? 6.75 -19.078 -26.453 1 98 131 LEU A O 1
ATOM 1002 N N . THR A 1 132 ? 7.543 -17.016 -26.703 1 97.19 132 THR A N 1
ATOM 1003 C CA . THR A 1 132 ? 8.07 -17.281 -28.031 1 97.19 132 THR A CA 1
ATOM 1004 C C . THR A 1 132 ? 9.172 -18.344 -27.969 1 97.19 132 THR A C 1
ATOM 1006 O O . THR A 1 132 ? 9.516 -18.953 -29 1 97.19 132 THR A O 1
ATOM 1009 N N . THR A 1 133 ? 9.734 -18.578 -26.781 1 97.19 133 THR A N 1
ATOM 1010 C CA . THR A 1 133 ? 10.805 -19.562 -26.625 1 97.19 133 THR A CA 1
ATOM 1011 C C . THR A 1 133 ? 10.25 -20.906 -26.172 1 97.19 133 THR A C 1
ATOM 1013 O O . THR A 1 133 ? 10.992 -21.875 -26.031 1 97.19 133 THR A O 1
ATOM 1016 N N . TYR A 1 134 ? 9.023 -20.984 -25.844 1 97.81 134 TYR A N 1
ATOM 1017 C CA . TYR A 1 134 ? 8.344 -22.219 -25.484 1 97.81 134 TYR A CA 1
ATOM 1018 C C . TYR A 1 134 ? 7.918 -23 -26.719 1 97.81 134 TYR A C 1
ATOM 1020 O O . TYR A 1 134 ? 7.062 -22.547 -27.484 1 97.81 134 TYR A O 1
ATOM 1028 N N . PRO A 1 135 ? 8.398 -24.141 -26.984 1 96.88 135 PRO A N 1
ATOM 1029 C CA . PRO A 1 135 ? 8.234 -24.828 -28.266 1 96.88 135 PRO A CA 1
ATOM 1030 C C . PRO A 1 135 ? 6.797 -25.281 -28.516 1 96.88 135 PRO A C 1
ATOM 1032 O O . PRO A 1 135 ? 6.387 -25.453 -29.672 1 96.88 135 PRO A O 1
ATOM 1035 N N . LYS A 1 136 ? 5.977 -25.484 -27.484 1 97.81 136 LYS A N 1
ATOM 1036 C CA . LYS A 1 136 ? 4.633 -26.016 -27.656 1 97.81 136 LYS A CA 1
ATOM 1037 C C . LYS A 1 136 ? 3.574 -24.938 -27.5 1 97.81 136 LYS A C 1
ATOM 1039 O O . LYS A 1 136 ? 2.416 -25.219 -27.203 1 97.81 136 LYS A O 1
ATOM 1044 N N . TRP A 1 137 ? 4.004 -23.656 -27.656 1 97.12 137 TRP A N 1
ATOM 1045 C CA . TRP A 1 137 ? 3.105 -22.516 -27.469 1 97.12 137 TRP A CA 1
ATOM 1046 C C . TRP A 1 137 ? 1.958 -22.562 -28.469 1 97.12 137 TRP A C 1
ATOM 10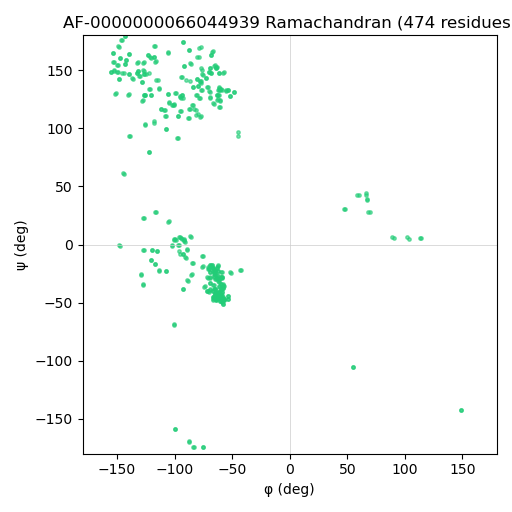48 O O . TRP A 1 137 ? 2.182 -22.484 -29.672 1 97.12 137 TRP A O 1
ATOM 1058 N N . SER A 1 138 ? 0.696 -22.656 -27.984 1 97.19 138 SER A N 1
ATOM 1059 C CA . SER A 1 138 ? -0.451 -22.75 -28.875 1 97.19 138 SER A CA 1
ATOM 1060 C C . SER A 1 138 ? -1.683 -22.094 -28.266 1 97.19 138 SER A C 1
ATOM 1062 O O . SER A 1 138 ? -2.758 -22.094 -28.875 1 97.19 138 SER A O 1
ATOM 1064 N N . VAL A 1 139 ? -1.579 -21.562 -27.078 1 96.5 139 VAL A N 1
ATOM 1065 C CA . VAL A 1 139 ? -2.66 -20.906 -26.359 1 96.5 139 VAL A CA 1
ATOM 1066 C C . VAL A 1 139 ? -2.326 -19.438 -26.156 1 96.5 139 VAL A C 1
ATOM 1068 O O . VAL A 1 139 ? -1.17 -19.078 -25.922 1 96.5 139 VAL A O 1
ATOM 1071 N N . LYS A 1 140 ? -3.281 -18.516 -26.266 1 96.19 140 LYS A N 1
ATOM 1072 C CA . LYS A 1 140 ? -3.1 -17.094 -25.969 1 96.19 140 LYS A CA 1
ATOM 1073 C C . LYS A 1 140 ? -3.104 -16.859 -24.453 1 96.19 140 LYS A C 1
ATOM 1075 O O . LYS A 1 140 ? -4.16 -16.891 -23.828 1 96.19 140 LYS A O 1
ATOM 1080 N N . HIS A 1 141 ? -1.958 -16.516 -23.906 1 96.69 141 HIS A N 1
ATOM 1081 C CA . HIS A 1 141 ? -1.812 -16.344 -22.469 1 96.69 141 HIS A CA 1
ATOM 1082 C C . HIS A 1 141 ? -1.813 -14.867 -22.078 1 96.69 141 HIS A C 1
ATOM 1084 O O . HIS A 1 141 ? -1.594 -14.523 -20.922 1 96.69 141 HIS A O 1
ATOM 1090 N N . GLU A 1 142 ? -1.923 -14.008 -23.047 1 94.12 142 GLU A N 1
ATOM 1091 C CA . GLU A 1 142 ? -2.189 -12.578 -22.891 1 94.12 142 GLU A CA 1
ATOM 1092 C C . GLU A 1 142 ? -3.504 -12.188 -23.562 1 94.12 142 GLU A C 1
ATOM 1094 O O . GLU A 1 142 ? -3.551 -11.977 -24.781 1 94.12 142 GLU A O 1
ATOM 1099 N N . GLN A 1 143 ? -4.492 -11.945 -22.781 1 92.56 143 GLN A N 1
ATOM 1100 C CA . GLN A 1 143 ? -5.832 -11.953 -23.344 1 92.56 143 GLN A CA 1
ATOM 1101 C C . GLN A 1 143 ? -6.223 -10.562 -23.859 1 92.56 143 GLN A C 1
ATOM 1103 O O . GLN A 1 143 ? -7.234 -10.414 -24.547 1 92.56 143 GLN A O 1
ATOM 1108 N N . HIS A 1 144 ? -5.352 -9.68 -23.609 1 88.88 144 HIS A N 1
ATOM 1109 C CA . HIS A 1 144 ? -5.695 -8.391 -24.219 1 88.88 144 HIS A CA 1
ATOM 1110 C C . HIS A 1 144 ? -6.082 -8.555 -25.688 1 88.88 144 HIS A C 1
ATOM 1112 O O . HIS A 1 144 ? -5.426 -9.297 -26.422 1 88.88 144 HIS A O 1
ATOM 1118 N N . PRO A 1 145 ? -7.184 -7.961 -26 1 90.88 145 PRO A N 1
ATOM 1119 C CA . PRO A 1 145 ? -7.934 -6.859 -25.391 1 90.88 145 PRO A CA 1
ATOM 1120 C C . PRO A 1 145 ? -9.117 -7.344 -24.562 1 90.88 145 PRO A C 1
ATOM 1122 O O . PRO A 1 145 ? -9.945 -6.535 -24.125 1 90.88 145 PRO A O 1
ATOM 1125 N N . THR A 1 146 ? -9.234 -8.625 -24.438 1 91.38 146 THR A N 1
ATOM 1126 C CA . THR A 1 146 ? -10.32 -9.109 -23.594 1 91.38 146 THR A CA 1
ATOM 1127 C C . THR A 1 146 ? -10.148 -8.633 -22.156 1 91.38 146 THR A C 1
ATOM 1129 O O . THR A 1 146 ? -9.055 -8.719 -21.594 1 91.38 146 THR A O 1
ATOM 1132 N N . ALA A 1 147 ? -11.227 -8.117 -21.562 1 89.62 147 ALA A N 1
ATOM 1133 C CA . ALA A 1 147 ? -11.188 -7.551 -20.219 1 89.62 147 ALA A CA 1
ATOM 1134 C C . ALA A 1 147 ? -10.836 -8.617 -19.188 1 89.62 147 ALA A C 1
ATOM 1136 O O . ALA A 1 147 ? -11.188 -9.789 -19.359 1 89.62 147 ALA A O 1
ATOM 1137 N N . PRO A 1 148 ? -10.25 -8.211 -18.109 1 88.38 148 PRO A N 1
ATOM 1138 C CA . PRO A 1 148 ? -9.719 -9.156 -17.109 1 88.38 148 PRO A CA 1
ATOM 1139 C C . PRO A 1 148 ? -10.82 -9.961 -16.422 1 88.38 148 PRO A C 1
ATOM 1141 O O . PRO A 1 148 ? -10.555 -11.055 -15.914 1 88.38 148 PRO A O 1
ATOM 1144 N N . GLN A 1 149 ? -11.961 -9.438 -16.453 1 88.56 149 GLN A N 1
ATOM 1145 C CA . GLN A 1 149 ? -13.039 -10.125 -15.742 1 88.56 149 GLN A CA 1
ATOM 1146 C C . GLN A 1 149 ? -13.523 -11.344 -16.531 1 88.56 149 GLN A C 1
ATOM 1148 O O . GLN A 1 149 ? -14.281 -12.164 -16.016 1 88.56 149 GLN A O 1
ATOM 1153 N N . PHE A 1 150 ? -13.047 -11.438 -17.766 1 91.75 150 PHE A N 1
ATOM 1154 C CA . PHE A 1 150 ? -13.469 -12.555 -18.609 1 91.75 150 PHE A CA 1
ATOM 1155 C C . PHE A 1 150 ? -12.352 -13.586 -18.734 1 91.75 150 PHE A C 1
ATOM 1157 O O . PHE A 1 150 ? -11.266 -13.273 -19.219 1 91.75 150 PHE A O 1
ATOM 1164 N N . ALA A 1 151 ? -12.672 -14.773 -18.328 1 93.75 151 ALA A N 1
ATOM 1165 C CA . ALA A 1 151 ? -11.742 -15.891 -18.516 1 93.75 151 ALA A CA 1
ATOM 1166 C C . ALA A 1 151 ? -11.625 -16.266 -20 1 93.75 151 ALA A C 1
ATOM 1168 O O . ALA A 1 151 ? -12.602 -16.141 -20.75 1 93.75 151 ALA A O 1
ATOM 1169 N N . THR A 1 152 ? -10.43 -16.75 -20.375 1 94.5 152 THR A N 1
ATOM 1170 C CA . THR A 1 152 ? -10.273 -16.891 -21.812 1 94.5 152 THR A CA 1
ATOM 1171 C C . THR A 1 152 ? -9.781 -18.281 -22.172 1 94.5 152 THR A C 1
ATOM 1173 O O . THR A 1 152 ? -9.984 -18.75 -23.297 1 94.5 152 THR A O 1
ATOM 1176 N N . HIS A 1 153 ? -9.086 -18.984 -21.312 1 94.88 153 HIS A N 1
ATOM 1177 C CA . HIS A 1 153 ? -8.672 -20.344 -21.672 1 94.88 153 HIS A CA 1
ATOM 1178 C C . HIS A 1 153 ? -8.812 -21.281 -20.484 1 94.88 153 HIS A C 1
ATOM 1180 O O . HIS A 1 153 ? -8.875 -20.844 -19.344 1 94.88 153 HIS A O 1
ATOM 1186 N N . GLU A 1 154 ? -8.789 -22.562 -20.781 1 97 154 GLU A N 1
ATOM 1187 C CA . GLU A 1 154 ? -8.977 -23.578 -19.75 1 97 154 GLU A CA 1
ATOM 1188 C C . GLU A 1 154 ? -7.637 -24.016 -19.156 1 97 154 GLU A C 1
ATOM 1190 O O . GLU A 1 154 ? -6.602 -23.938 -19.828 1 97 154 GLU A O 1
ATOM 1195 N N . VAL A 1 155 ? -7.746 -24.469 -17.922 1 98.5 155 VAL A N 1
ATOM 1196 C CA . VAL A 1 155 ? -6.656 -25.203 -17.297 1 98.5 155 VAL A CA 1
ATOM 1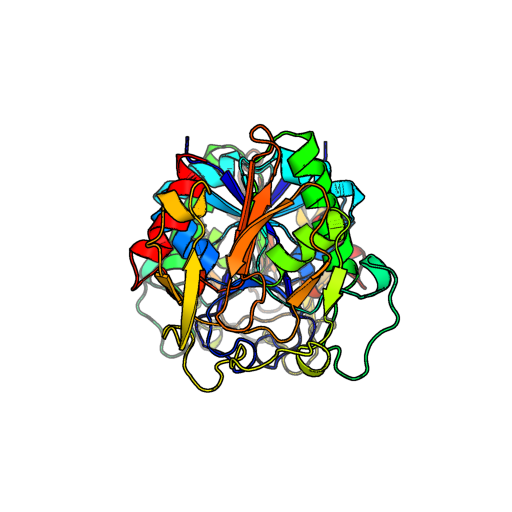197 C C . VAL A 1 155 ? -7.18 -26.531 -16.766 1 98.5 155 VAL A C 1
ATOM 1199 O O . VAL A 1 155 ? -8.344 -26.641 -16.359 1 98.5 155 VAL A O 1
ATOM 1202 N N . GLU A 1 156 ? -6.336 -27.484 -16.812 1 98.69 156 GLU A N 1
ATOM 1203 C CA . GLU A 1 156 ? -6.609 -28.766 -16.172 1 98.69 156 GLU A CA 1
ATOM 1204 C C . GLU A 1 156 ? -6.023 -28.812 -14.758 1 98.69 156 GLU A C 1
ATOM 1206 O O . GLU A 1 156 ? -4.836 -28.531 -14.562 1 98.69 156 GLU A O 1
ATOM 1211 N N . ILE A 1 157 ? -6.902 -29.125 -13.82 1 98.75 157 ILE A N 1
ATOM 1212 C CA . ILE A 1 157 ? -6.477 -29.234 -12.43 1 98.75 157 ILE A CA 1
ATOM 1213 C C . ILE A 1 157 ? -6.176 -30.688 -12.102 1 98.75 157 ILE A C 1
ATOM 1215 O O . ILE A 1 157 ? -7.027 -31.562 -12.281 1 98.75 157 ILE A O 1
ATOM 1219 N N . LEU A 1 158 ? -5.012 -30.953 -11.57 1 98.44 158 LEU A N 1
ATOM 1220 C CA . LEU A 1 158 ? -4.582 -32.312 -11.336 1 98.44 158 LEU A CA 1
ATOM 1221 C C . LEU A 1 158 ? -5.191 -32.875 -10.047 1 98.44 158 LEU A C 1
ATOM 1223 O O . LEU A 1 158 ? -5.277 -32.156 -9.047 1 98.44 158 LEU A O 1
ATOM 1227 N N . PRO A 1 159 ? -5.539 -34.156 -10.086 1 97.44 159 PRO A N 1
ATOM 1228 C CA . PRO A 1 159 ? -6.047 -34.781 -8.867 1 97.44 159 PRO A CA 1
ATOM 1229 C C . PRO A 1 159 ? -4.996 -34.875 -7.762 1 97.44 159 PRO A C 1
ATOM 1231 O O . PRO A 1 159 ? -3.797 -34.812 -8.039 1 97.44 159 PRO A O 1
ATOM 1234 N N . ASP A 1 160 ? -5.43 -34.906 -6.516 1 95.81 160 ASP A N 1
ATOM 1235 C CA . ASP A 1 160 ? -4.59 -35.094 -5.336 1 95.81 160 ASP A CA 1
ATOM 1236 C C . ASP A 1 160 ? -3.717 -33.844 -5.109 1 95.81 160 ASP A C 1
ATOM 1238 O O . ASP A 1 160 ? -2.531 -33.969 -4.793 1 95.81 160 ASP A O 1
ATOM 1242 N N . THR A 1 161 ? -4.203 -32.75 -5.539 1 97.5 161 THR A N 1
ATOM 1243 C CA . THR A 1 161 ? -3.553 -31.469 -5.277 1 97.5 161 THR A CA 1
ATOM 1244 C C . THR A 1 161 ? -4.461 -30.562 -4.457 1 97.5 161 THR A C 1
ATOM 1246 O O . THR A 1 161 ? -5.664 -30.812 -4.348 1 97.5 161 THR A O 1
ATOM 1249 N N . LEU A 1 162 ? -3.877 -29.594 -3.871 1 97.19 162 LEU A N 1
ATOM 1250 C CA . LEU A 1 162 ? -4.621 -28.609 -3.098 1 97.19 162 LEU A CA 1
ATOM 1251 C C . LEU A 1 162 ? -5.672 -27.922 -3.963 1 97.19 162 LEU A C 1
ATOM 1253 O O . LEU A 1 162 ? -6.824 -27.766 -3.549 1 97.19 162 LEU A O 1
ATOM 1257 N N . LEU A 1 163 ? -5.285 -27.469 -5.207 1 97.88 163 LEU A N 1
ATOM 1258 C CA . LEU A 1 163 ? -6.203 -26.75 -6.086 1 97.88 163 LEU A CA 1
ATOM 1259 C C . LEU A 1 163 ? -7.398 -27.625 -6.453 1 97.88 163 LEU A C 1
ATOM 1261 O O . LEU A 1 163 ? -8.508 -27.125 -6.637 1 97.88 163 LEU A O 1
ATOM 1265 N N . TYR A 1 164 ? -7.195 -28.906 -6.547 1 97.69 164 TYR A N 1
ATOM 1266 C CA . TYR A 1 164 ? -8.25 -29.844 -6.93 1 97.69 164 TYR A CA 1
ATOM 1267 C C . TYR A 1 164 ? -9.352 -29.875 -5.883 1 97.69 164 TYR A C 1
ATOM 1269 O O . TYR A 1 164 ? -10.5 -30.219 -6.191 1 97.69 164 TYR A O 1
ATOM 1277 N N . GLN A 1 165 ? -9.031 -29.547 -4.656 1 96.69 165 GLN A N 1
ATOM 1278 C CA . GLN A 1 165 ? -10.016 -29.484 -3.578 1 96.69 165 GLN A CA 1
ATOM 1279 C C . GLN A 1 165 ? -10.875 -28.219 -3.688 1 96.69 165 GLN A C 1
ATOM 1281 O O . GLN A 1 165 ? -11.961 -28.156 -3.107 1 96.69 165 GLN A O 1
ATOM 1286 N N . LEU A 1 166 ? -10.383 -27.266 -4.414 1 97.38 166 LEU A N 1
ATOM 1287 C CA . LEU A 1 166 ? -11 -25.938 -4.41 1 97.38 166 LEU A CA 1
ATOM 1288 C C . LEU A 1 166 ? -11.617 -25.625 -5.77 1 97.38 166 LEU A C 1
ATOM 1290 O O . LEU A 1 166 ? -12.477 -24.75 -5.875 1 97.38 166 LEU A O 1
ATOM 1294 N N . LEU A 1 167 ? -11.133 -26.297 -6.801 1 98.12 167 LEU A N 1
ATOM 1295 C CA . LEU A 1 167 ? -11.531 -26 -8.172 1 98.12 167 LEU A CA 1
ATOM 1296 C C . LEU A 1 167 ? -12.023 -27.25 -8.883 1 98.12 167 LEU A C 1
ATOM 1298 O O . LEU A 1 167 ? -11.656 -28.375 -8.508 1 98.12 167 LEU A O 1
ATOM 1302 N N . PRO A 1 168 ? -12.836 -27.062 -9.93 1 97.31 168 PRO A N 1
ATOM 1303 C CA . PRO A 1 168 ? -13.18 -28.203 -10.773 1 97.31 168 PRO A CA 1
ATOM 1304 C C . PRO A 1 168 ? -11.984 -28.719 -11.586 1 97.31 168 PRO A C 1
ATOM 1306 O O . PRO A 1 168 ? -10.977 -28.016 -11.711 1 97.31 168 PRO A O 1
ATOM 1309 N N . ASP A 1 169 ? -12.117 -29.922 -12.086 1 97 169 ASP A N 1
ATOM 1310 C CA . ASP A 1 169 ? -11.047 -30.594 -12.805 1 97 169 ASP A CA 1
ATOM 1311 C C . ASP A 1 169 ? -10.586 -29.766 -14.008 1 97 169 ASP A C 1
ATOM 1313 O O . ASP A 1 169 ? -9.414 -29.797 -14.375 1 97 169 ASP A O 1
ATOM 1317 N N . THR A 1 170 ? -11.562 -29.109 -14.625 1 97.81 170 THR A N 1
ATOM 1318 C CA . THR A 1 170 ? -11.297 -28.141 -15.672 1 97.81 170 THR A CA 1
ATOM 1319 C C . THR A 1 170 ? -11.867 -26.766 -15.297 1 97.81 170 THR A C 1
ATOM 1321 O O . THR A 1 170 ? -12.992 -26.672 -14.812 1 97.81 170 THR A O 1
ATOM 1324 N N . TYR A 1 171 ? -11.023 -25.75 -15.516 1 97.62 171 TYR A N 1
ATOM 1325 C CA . TYR A 1 171 ? -11.398 -24.422 -15.031 1 97.62 171 TYR A CA 1
ATOM 1326 C C . TYR A 1 171 ? -11.016 -23.344 -16.031 1 97.62 171 TYR A C 1
ATOM 1328 O O . TYR A 1 171 ? -9.914 -23.375 -16.594 1 97.62 171 TYR A O 1
ATOM 1336 N N . LEU A 1 172 ? -11.945 -22.469 -16.391 1 97.38 172 LEU A N 1
ATOM 1337 C CA . LEU A 1 172 ? -11.688 -21.344 -17.281 1 97.38 172 LEU A CA 1
ATOM 1338 C C . LEU A 1 172 ? -11.055 -20.188 -16.516 1 97.38 172 LEU A C 1
ATOM 1340 O O . LEU A 1 172 ? -11.586 -19.734 -15.5 1 97.38 172 LEU A O 1
ATOM 1344 N N . VAL A 1 173 ? -9.938 -19.688 -17.062 1 97.75 173 VAL A N 1
ATOM 1345 C CA . VAL A 1 173 ? -9.211 -18.688 -16.297 1 97.75 173 VAL A CA 1
ATOM 1346 C C . VAL A 1 173 ? -8.859 -17.5 -17.203 1 97.75 173 VAL A C 1
ATOM 1348 O O . VAL A 1 173 ? -8.867 -17.625 -18.422 1 97.75 173 VAL A O 1
ATOM 1351 N N . ASN A 1 174 ? -8.633 -16.281 -16.594 1 97.12 174 ASN A N 1
ATOM 1352 C CA . ASN A 1 174 ? -8.016 -15.164 -17.281 1 97.12 174 ASN A CA 1
ATOM 1353 C C . ASN A 1 174 ? -6.5 -15.312 -17.359 1 97.12 174 ASN A C 1
ATOM 1355 O O . ASN A 1 174 ? -5.93 -16.188 -16.719 1 97.12 174 ASN A O 1
ATOM 1359 N N . SER A 1 175 ? -5.914 -14.586 -18.25 1 96.25 175 SER A N 1
ATOM 1360 C CA . SER A 1 175 ? -4.48 -14.797 -18.453 1 96.25 175 SER A CA 1
ATOM 1361 C C . SER A 1 175 ? -3.797 -13.531 -18.953 1 96.25 175 SER A C 1
ATOM 1363 O O . SER A 1 175 ? -4.293 -12.867 -19.859 1 96.25 175 SER A O 1
ATOM 1365 N N . TYR A 1 176 ? -2.629 -13.156 -18.219 1 95.38 176 TYR A N 1
ATOM 1366 C CA . TYR A 1 176 ? -1.859 -11.969 -18.562 1 95.38 176 TYR A CA 1
ATOM 1367 C C . TYR A 1 176 ? -0.369 -12.203 -18.359 1 95.38 176 TYR A C 1
ATOM 1369 O O . TYR A 1 176 ? 0.285 -11.453 -17.625 1 95.38 176 TYR A O 1
ATOM 1377 N N . HIS A 1 177 ? 0.165 -13.141 -19.062 1 96.75 177 HIS A N 1
ATOM 1378 C CA . HIS A 1 177 ? 1.595 -13.367 -18.891 1 96.75 177 HIS A CA 1
ATOM 1379 C C . HIS A 1 177 ? 2.26 -13.758 -20.203 1 96.75 177 HIS A C 1
ATOM 1381 O O . HIS A 1 177 ? 1.638 -14.398 -21.047 1 96.75 177 HIS A O 1
ATOM 1387 N N . HIS A 1 178 ? 3.508 -13.344 -20.344 1 97.94 178 HIS A N 1
ATOM 1388 C CA . HIS A 1 178 ? 4.328 -13.789 -21.469 1 97.94 178 HIS A CA 1
ATOM 1389 C C . HIS A 1 178 ? 5.531 -14.586 -20.984 1 97.94 178 HIS A C 1
ATOM 1391 O O . HIS A 1 178 ? 6.191 -15.266 -21.781 1 97.94 178 HIS A O 1
ATOM 1397 N N . GLN A 1 179 ? 5.883 -14.484 -19.625 1 98.56 179 GLN A N 1
ATOM 1398 C CA . GLN A 1 179 ? 6.797 -15.438 -19.016 1 98.56 179 GLN A CA 1
ATOM 1399 C C . GLN A 1 179 ? 6.051 -16.672 -18.5 1 98.56 179 GLN A C 1
ATOM 1401 O O . GLN A 1 179 ? 4.836 -16.625 -18.297 1 98.56 179 GLN A O 1
ATOM 1406 N N . ALA A 1 180 ? 6.777 -17.781 -18.391 1 98.62 180 ALA A N 1
ATOM 1407 C CA . ALA A 1 180 ? 6.188 -19.031 -17.922 1 98.62 180 ALA A CA 1
ATOM 1408 C C . ALA A 1 180 ? 7.238 -19.922 -17.25 1 98.62 180 ALA A C 1
ATOM 1410 O O . ALA A 1 180 ? 8.438 -19.766 -17.5 1 98.62 180 ALA A O 1
ATOM 1411 N N . LEU A 1 181 ? 6.789 -20.797 -16.422 1 98.75 181 LEU A N 1
ATOM 1412 C CA . LEU A 1 181 ? 7.719 -21.719 -15.781 1 98.75 181 LEU A CA 1
ATOM 1413 C C . LEU A 1 181 ? 8.398 -22.609 -16.812 1 98.75 181 LEU A C 1
ATOM 1415 O O . LEU A 1 181 ? 7.738 -23.188 -17.672 1 98.75 181 LEU A O 1
ATOM 1419 N N . LYS A 1 182 ? 9.688 -22.672 -16.781 1 98.62 182 LYS A N 1
ATOM 1420 C CA . LYS A 1 182 ? 10.484 -23.562 -17.625 1 98.62 182 LYS A CA 1
ATOM 1421 C C . LYS A 1 182 ? 10.922 -24.797 -16.859 1 98.62 182 LYS A C 1
ATOM 1423 O O . LYS A 1 182 ? 10.398 -25.891 -17.078 1 98.62 182 LYS A O 1
ATOM 1428 N N . GLU A 1 183 ? 11.805 -24.609 -15.891 1 98.5 183 GLU A N 1
ATOM 1429 C CA . GLU A 1 183 ? 12.133 -25.656 -14.938 1 98.5 183 GLU A CA 1
ATOM 1430 C C . GLU A 1 183 ? 11.414 -25.453 -13.609 1 98.5 183 GLU A C 1
ATOM 1432 O O . GLU A 1 183 ? 11.539 -24.391 -12.984 1 98.5 183 GLU A O 1
ATOM 1437 N N . LEU A 1 184 ? 10.625 -26.422 -13.25 1 98.75 184 LEU A N 1
ATOM 1438 C CA . LEU A 1 184 ? 9.969 -26.391 -11.945 1 98.75 184 LEU A CA 1
ATOM 1439 C C . LEU A 1 184 ? 10.977 -26.625 -10.828 1 98.75 184 LEU A C 1
ATOM 1441 O O . LEU A 1 184 ? 11.836 -27.5 -10.938 1 98.75 184 LEU A O 1
ATOM 1445 N N . ALA A 1 185 ? 10.898 -25.859 -9.781 1 98.88 185 ALA A N 1
ATOM 1446 C CA . ALA A 1 185 ? 11.781 -26.062 -8.633 1 98.88 185 ALA A CA 1
ATOM 1447 C C . ALA A 1 185 ? 11.633 -27.469 -8.062 1 98.88 185 ALA A C 1
ATOM 1449 O O . ALA A 1 185 ? 10.531 -28.016 -8.055 1 98.88 185 ALA A O 1
ATOM 1450 N N . PRO A 1 186 ? 12.688 -28.031 -7.531 1 98.56 186 PRO A N 1
ATOM 1451 C CA . PRO A 1 186 ? 12.656 -29.422 -7.094 1 98.56 186 PRO A CA 1
ATOM 1452 C C . PRO A 1 186 ? 11.703 -29.656 -5.926 1 98.56 186 PRO A C 1
ATOM 1454 O O . PRO A 1 186 ? 11.211 -30.781 -5.738 1 98.56 186 PRO A O 1
ATOM 1457 N N . SER A 1 187 ? 11.422 -28.625 -5.164 1 98.69 187 SER A N 1
ATOM 1458 C CA . SER A 1 187 ? 10.586 -28.766 -3.979 1 98.69 187 SER A CA 1
ATOM 1459 C C . SER A 1 187 ? 9.125 -28.516 -4.301 1 98.69 187 SER A C 1
ATOM 1461 O O . SER A 1 187 ? 8.273 -28.531 -3.406 1 98.69 187 SER A O 1
ATOM 1463 N N . LEU A 1 188 ? 8.82 -28.297 -5.59 1 98.81 188 LEU A N 1
ATOM 1464 C CA . LEU A 1 188 ? 7.457 -27.953 -5.98 1 98.81 188 LEU A CA 1
ATOM 1465 C C . LEU A 1 188 ? 6.852 -29.031 -6.867 1 98.81 188 LEU A C 1
ATOM 1467 O O . LEU A 1 188 ? 7.578 -29.797 -7.508 1 98.81 188 LEU A O 1
ATOM 1471 N N . LYS A 1 189 ? 5.609 -29.062 -6.898 1 98.44 189 LYS A N 1
ATOM 1472 C CA . LYS A 1 189 ? 4.883 -29.891 -7.863 1 98.44 189 LYS A CA 1
ATOM 1473 C C . LYS A 1 189 ? 3.859 -29.047 -8.633 1 98.44 189 LYS A C 1
ATOM 1475 O O . LYS A 1 189 ? 3.277 -28.109 -8.078 1 98.44 189 LYS A O 1
ATOM 1480 N N . ALA A 1 190 ? 3.611 -29.453 -9.852 1 98.75 190 ALA A N 1
ATOM 1481 C CA . ALA A 1 190 ? 2.596 -28.797 -10.68 1 98.75 190 ALA A CA 1
ATOM 1482 C C . ALA A 1 190 ? 1.194 -29.25 -10.273 1 98.75 190 ALA A C 1
ATOM 1484 O O . ALA A 1 190 ? 0.973 -30.422 -9.969 1 98.75 190 ALA A O 1
ATOM 1485 N N . THR A 1 191 ? 0.257 -28.297 -10.258 1 98.81 191 THR A N 1
ATOM 1486 C CA . THR A 1 191 ? -1.103 -28.625 -9.844 1 98.81 191 THR A CA 1
ATOM 1487 C C . THR A 1 191 ? -2.094 -28.328 -10.969 1 98.81 191 THR A C 1
ATOM 1489 O O . THR A 1 191 ? -3.244 -28.781 -10.914 1 98.81 191 THR A O 1
ATOM 1492 N N . ALA A 1 192 ? -1.688 -27.609 -11.977 1 98.88 192 ALA A N 1
ATOM 1493 C CA . ALA A 1 192 ? -2.553 -27.25 -13.102 1 98.88 192 ALA A CA 1
ATOM 1494 C C . ALA A 1 192 ? -1.742 -27.031 -14.375 1 98.88 192 ALA A C 1
ATOM 1496 O O . ALA A 1 192 ? -0.596 -26.578 -14.32 1 98.88 192 ALA A O 1
ATOM 1497 N N . PHE A 1 193 ? -2.363 -27.297 -15.484 1 98.81 193 PHE A N 1
ATOM 1498 C CA . PHE A 1 193 ? -1.728 -27.125 -16.781 1 98.81 193 PHE A CA 1
ATOM 1499 C C . PHE A 1 193 ? -2.686 -26.469 -17.766 1 98.81 193 PHE A C 1
ATOM 1501 O O . PHE A 1 193 ? -3.881 -26.766 -17.781 1 98.81 193 PHE A O 1
ATOM 1508 N N . SER A 1 194 ? -2.131 -25.641 -18.578 1 98.38 194 SER A N 1
ATOM 1509 C CA . SER A 1 194 ? -2.867 -25.203 -19.75 1 98.38 194 SER A CA 1
ATOM 1510 C C . SER A 1 194 ? -2.84 -26.266 -20.844 1 98.38 194 SER A C 1
ATOM 1512 O O . SER A 1 194 ? -2.055 -27.219 -20.766 1 98.38 194 SER A O 1
ATOM 1514 N N . PRO A 1 195 ? -3.65 -26.094 -21.891 1 97.62 195 PRO A N 1
ATOM 1515 C CA . PRO A 1 195 ? -3.729 -27.109 -22.938 1 97.62 195 PRO A CA 1
ATOM 1516 C C . PRO A 1 195 ? -2.402 -27.312 -23.672 1 97.62 195 PRO A C 1
ATOM 1518 O O . PRO A 1 195 ? -2.117 -28.406 -24.156 1 97.62 195 PRO A O 1
ATOM 1521 N N . ASP A 1 196 ? -1.595 -26.312 -23.703 1 98.06 196 ASP A N 1
ATOM 1522 C CA . ASP A 1 196 ? -0.33 -26.438 -24.422 1 98.06 196 ASP A CA 1
ATOM 1523 C C . ASP A 1 196 ? 0.781 -26.922 -23.5 1 98.06 196 ASP A C 1
ATOM 1525 O O . ASP A 1 196 ? 1.953 -26.938 -23.875 1 98.06 196 ASP A O 1
ATOM 1529 N N . GLY A 1 197 ? 0.469 -27.203 -22.234 1 98.31 197 GLY A N 1
ATOM 1530 C CA . GLY A 1 197 ? 1.403 -27.922 -21.391 1 98.31 197 GLY A CA 1
ATOM 1531 C C . GLY A 1 197 ? 2.121 -27.016 -20.406 1 98.31 197 GLY A C 1
ATOM 1532 O O . GLY A 1 197 ? 2.99 -27.484 -19.656 1 98.31 197 GLY A O 1
ATOM 1533 N N . LEU A 1 198 ? 1.797 -25.781 -20.328 1 98.62 198 LEU A N 1
ATOM 1534 C CA . LEU A 1 198 ? 2.443 -24.875 -19.375 1 98.62 198 LEU A CA 1
ATOM 1535 C C . LEU A 1 198 ? 1.898 -25.094 -17.969 1 98.62 198 LEU A C 1
ATOM 1537 O O . LEU A 1 198 ? 0.696 -25.297 -17.781 1 98.62 198 LEU A O 1
ATOM 1541 N N . VAL A 1 199 ? 2.779 -25.031 -17.016 1 98.81 199 VAL A N 1
ATOM 1542 C CA . VAL A 1 199 ? 2.371 -25.094 -15.625 1 98.81 199 VAL A CA 1
ATOM 1543 C C . VAL A 1 199 ? 1.612 -23.828 -15.242 1 98.81 199 VAL A C 1
ATOM 1545 O O . VAL A 1 199 ? 2.117 -22.719 -15.43 1 98.81 199 VAL A O 1
ATOM 1548 N N . GLU A 1 200 ? 0.401 -24.016 -14.695 1 98.81 200 GLU A N 1
ATOM 1549 C CA . GLU A 1 200 ? -0.444 -22.875 -14.328 1 98.81 200 GLU A CA 1
ATOM 1550 C C . GLU A 1 200 ? -0.748 -22.875 -12.836 1 98.81 200 GLU A C 1
ATOM 1552 O O . GLU A 1 200 ? -1.41 -21.969 -12.328 1 98.81 200 GLU A O 1
ATOM 1557 N N . GLY A 1 201 ? -0.361 -23.828 -12.141 1 98.88 201 GLY A N 1
ATOM 1558 C CA . GLY A 1 201 ? -0.486 -23.922 -10.695 1 98.88 201 GLY A CA 1
ATOM 1559 C C . GLY A 1 201 ? 0.628 -24.719 -10.047 1 98.88 201 GLY A C 1
ATOM 1560 O O . GLY A 1 201 ? 1.154 -25.656 -10.656 1 98.88 201 GLY A O 1
ATOM 1561 N N . ILE A 1 202 ? 0.994 -24.375 -8.852 1 98.94 202 ILE A N 1
ATOM 1562 C CA . ILE A 1 202 ? 2.043 -25.109 -8.141 1 98.94 202 ILE A CA 1
ATOM 1563 C C . ILE A 1 202 ? 1.685 -25.203 -6.656 1 98.94 202 ILE A C 1
ATOM 1565 O O . ILE A 1 202 ? 0.878 -24.422 -6.148 1 98.94 202 ILE A O 1
ATOM 1569 N N . GLU A 1 203 ? 2.264 -26.172 -5.957 1 98.88 203 GLU A N 1
ATOM 1570 C CA . GLU A 1 203 ? 2.283 -26.297 -4.504 1 98.88 203 GLU A CA 1
ATOM 1571 C C . GLU A 1 203 ? 3.566 -26.969 -4.023 1 98.88 203 GLU A C 1
ATOM 1573 O O . GLU A 1 203 ? 4.371 -27.422 -4.832 1 98.88 203 GLU A O 1
ATOM 1578 N N . SER A 1 204 ? 3.777 -26.953 -2.752 1 98.69 204 SER A N 1
ATOM 1579 C CA . SER A 1 204 ? 4.949 -27.609 -2.189 1 98.69 204 SER A CA 1
ATOM 1580 C C . SER A 1 204 ? 4.805 -29.125 -2.242 1 98.69 204 SER A C 1
ATOM 1582 O O . SER A 1 204 ? 3.717 -29.672 -2.025 1 98.69 204 SER A O 1
ATOM 1584 N N . LEU A 1 205 ? 5.875 -29.812 -2.49 1 98.12 205 LEU A N 1
ATOM 1585 C CA . LEU A 1 205 ? 5.91 -31.266 -2.379 1 98.12 205 LEU A CA 1
ATOM 1586 C C . LEU A 1 205 ? 5.809 -31.703 -0.921 1 98.12 205 LEU A C 1
ATOM 1588 O O . LEU A 1 205 ? 5.293 -32.781 -0.626 1 98.12 205 LEU A O 1
ATOM 1592 N N . ASP A 1 206 ? 6.383 -30.859 -0.094 1 97.44 206 ASP A N 1
ATOM 1593 C CA . ASP A 1 206 ? 6.348 -31.109 1.346 1 97.44 206 ASP A CA 1
ATOM 1594 C C . ASP A 1 206 ? 5.047 -30.578 1.956 1 97.44 206 ASP A C 1
ATOM 1596 O O . ASP A 1 206 ? 4.816 -29.375 1.994 1 97.44 206 ASP A O 1
ATOM 1600 N N . LYS A 1 207 ? 4.293 -31.453 2.535 1 92.19 207 LYS A N 1
ATOM 1601 C CA . LYS A 1 207 ? 2.977 -31.109 3.059 1 92.19 207 LYS A CA 1
ATOM 1602 C C . LYS A 1 207 ? 3.092 -30.156 4.246 1 92.19 207 LYS A C 1
ATOM 1604 O O . LYS A 1 207 ? 2.131 -29.469 4.59 1 92.19 207 LYS A O 1
ATOM 1609 N N . ASP A 1 208 ? 4.223 -30.109 4.836 1 95.31 208 ASP A N 1
ATOM 1610 C CA . ASP A 1 208 ? 4.418 -29.234 5.988 1 95.31 208 ASP A CA 1
ATOM 1611 C C . ASP A 1 208 ? 4.766 -27.812 5.551 1 95.31 208 ASP A C 1
ATOM 1613 O O . ASP A 1 208 ? 4.723 -26.875 6.355 1 95.31 208 ASP A O 1
ATOM 1617 N N . VAL A 1 209 ? 5.137 -27.656 4.336 1 97.56 209 VAL A N 1
ATOM 1618 C CA . VAL A 1 209 ? 5.41 -26.344 3.752 1 97.56 209 VAL A CA 1
ATOM 1619 C C . VAL A 1 209 ? 4.164 -25.828 3.037 1 97.56 209 VAL A C 1
ATOM 1621 O O . VAL A 1 209 ? 3.713 -26.422 2.055 1 97.56 209 VAL A O 1
ATOM 1624 N N . ARG A 1 210 ? 3.619 -24.734 3.561 1 98.19 210 ARG A N 1
ATOM 1625 C CA . ARG A 1 210 ? 2.322 -24.266 3.1 1 98.19 210 ARG A CA 1
ATOM 1626 C C . ARG A 1 210 ? 2.484 -23.141 2.07 1 98.19 210 ARG A C 1
ATOM 1628 O O . ARG A 1 210 ? 2.498 -21.969 2.424 1 98.19 210 ARG A O 1
ATOM 1635 N N . LEU A 1 211 ? 2.521 -23.547 0.836 1 98.62 211 LEU A N 1
ATOM 1636 C CA . LEU A 1 211 ? 2.539 -22.562 -0.246 1 98.62 211 LEU A CA 1
ATOM 1637 C C . LEU A 1 211 ? 1.818 -23.109 -1.478 1 98.62 211 LEU A C 1
ATOM 1639 O O . LEU A 1 211 ? 1.845 -24.312 -1.74 1 98.62 211 LEU A O 1
ATOM 1643 N N . PHE A 1 212 ? 1.109 -22.25 -2.154 1 98.69 212 PHE A N 1
ATOM 1644 C CA . PHE A 1 212 ? 0.559 -22.562 -3.469 1 98.69 212 PHE A CA 1
ATOM 1645 C C . PHE A 1 212 ? 0.502 -21.328 -4.344 1 98.69 212 PHE A C 1
ATOM 1647 O O . PHE A 1 212 ? 0.684 -20.203 -3.854 1 98.69 212 PHE A O 1
ATOM 1654 N N . GLY A 1 213 ? 0.414 -21.5 -5.613 1 98.81 213 GLY A N 1
ATOM 1655 C CA . GLY A 1 213 ? 0.383 -20.391 -6.562 1 98.81 213 GLY A CA 1
ATOM 1656 C C . GLY A 1 213 ? -0.41 -20.703 -7.816 1 98.81 213 GLY A C 1
ATOM 1657 O O . GLY A 1 213 ? -0.581 -21.875 -8.172 1 98.81 213 GLY A O 1
ATOM 1658 N N . VAL A 1 214 ? -0.896 -19.672 -8.414 1 98.94 214 VAL A N 1
ATOM 1659 C CA . VAL A 1 214 ? -1.597 -19.781 -9.695 1 98.94 214 VAL A CA 1
ATOM 1660 C C . VAL A 1 214 ? -1.065 -18.734 -10.672 1 98.94 214 VAL A C 1
ATOM 1662 O O . VAL A 1 214 ? -0.672 -17.641 -10.266 1 98.94 214 VAL A O 1
ATOM 1665 N N . GLN A 1 215 ? -1.114 -19.109 -11.938 1 98.81 215 GLN A N 1
ATOM 1666 C CA . GLN A 1 215 ? -0.601 -18.219 -12.969 1 98.81 215 GLN A CA 1
ATOM 1667 C C . GLN A 1 215 ? -1.662 -17.203 -13.406 1 98.81 215 GLN A C 1
ATOM 1669 O O . GLN A 1 215 ? -1.334 -16.125 -13.906 1 98.81 215 GLN A O 1
ATOM 1674 N N . TRP A 1 216 ? -2.943 -17.578 -13.227 1 98.38 216 TRP A N 1
ATOM 1675 C CA . TRP A 1 216 ? -4.008 -16.656 -13.602 1 98.38 216 TRP A CA 1
ATOM 1676 C C . TRP A 1 216 ? -4.285 -15.656 -12.477 1 98.38 216 TRP A C 1
ATOM 1678 O O . TRP A 1 216 ? -3.521 -15.562 -11.516 1 98.38 216 TRP A O 1
ATOM 1688 N N . HIS A 1 217 ? -5.305 -14.82 -12.609 1 98 217 HIS A N 1
ATOM 1689 C CA . HIS A 1 217 ? -5.531 -13.68 -11.727 1 98 217 HIS A CA 1
ATOM 1690 C C . HIS A 1 217 ? -6.902 -13.766 -11.062 1 98 217 HIS A C 1
ATOM 1692 O O . HIS A 1 217 ? -7.812 -13.016 -11.422 1 98 217 HIS A O 1
ATOM 1698 N N . PRO A 1 218 ? -6.973 -14.57 -10.047 1 98.31 218 PRO A N 1
ATOM 1699 C CA . PRO A 1 218 ? -8.266 -14.664 -9.375 1 98.31 218 PRO A CA 1
ATOM 1700 C C . PRO A 1 218 ? -8.688 -13.352 -8.703 1 98.31 218 PRO A C 1
ATOM 1702 O O . PRO A 1 218 ? -9.875 -13.109 -8.5 1 98.31 218 PRO A O 1
ATOM 1705 N N . GLU A 1 219 ? -7.723 -12.461 -8.383 1 97.81 219 GLU A N 1
ATOM 1706 C CA . GLU A 1 219 ? -8.047 -11.195 -7.723 1 97.81 219 GLU A CA 1
ATOM 1707 C C . GLU A 1 219 ? -8.836 -10.281 -8.648 1 97.81 219 GLU A C 1
ATOM 1709 O O . GLU A 1 219 ? -9.484 -9.336 -8.188 1 97.81 219 GLU A O 1
ATOM 1714 N N . LEU A 1 220 ? -8.812 -10.539 -9.953 1 95.94 220 LEU A N 1
ATOM 1715 C CA . LEU A 1 220 ? -9.5 -9.688 -10.914 1 95.94 220 LEU A CA 1
ATOM 1716 C C . LEU A 1 220 ? -10.906 -10.203 -11.195 1 95.94 220 LEU A C 1
ATOM 1718 O O . LEU A 1 220 ? -11.703 -9.516 -11.844 1 95.94 220 LEU A O 1
ATOM 1722 N N . THR A 1 221 ? -11.203 -11.398 -10.672 1 96.31 221 THR A N 1
ATOM 1723 C CA . THR A 1 221 ? -12.5 -11.969 -11 1 96.31 221 THR A CA 1
ATOM 1724 C C . THR A 1 221 ? -13.258 -12.359 -9.734 1 96.31 221 THR A C 1
ATOM 1726 O O . THR A 1 221 ? -14.422 -12.75 -9.797 1 96.31 221 THR A O 1
ATOM 1729 N N . HIS A 1 222 ? -12.695 -12.258 -8.578 1 96.69 222 HIS A N 1
ATOM 1730 C CA . HIS A 1 222 ? -13.25 -12.766 -7.324 1 96.69 222 HIS A CA 1
ATOM 1731 C C . HIS A 1 222 ? -14.609 -12.141 -7.031 1 96.69 222 HIS A C 1
ATOM 1733 O O . HIS A 1 222 ? -15.461 -12.766 -6.395 1 96.69 222 HIS A O 1
ATOM 1739 N N . SER A 1 223 ? -14.828 -10.891 -7.512 1 93.94 223 SER A N 1
ATOM 1740 C CA . SER A 1 223 ? -16.062 -10.188 -7.195 1 93.94 223 SER A CA 1
ATOM 1741 C C . SER A 1 223 ? -17.25 -10.797 -7.93 1 93.94 223 SER A C 1
ATOM 1743 O O . SER A 1 223 ? -18.391 -10.727 -7.449 1 93.94 223 SER A O 1
ATOM 1745 N N . SER A 1 224 ? -17.016 -11.383 -9.047 1 94.94 224 SER A N 1
ATOM 1746 C CA . SER A 1 224 ? -18.109 -11.93 -9.844 1 94.94 224 SER A CA 1
ATOM 1747 C C . SER A 1 224 ? -18 -13.445 -9.953 1 94.94 224 SER A C 1
ATOM 1749 O O . SER A 1 224 ? -18.891 -14.094 -10.523 1 94.94 224 SER A O 1
ATOM 1751 N N . ASN A 1 225 ? -16.984 -13.992 -9.477 1 96.38 225 ASN A N 1
ATOM 1752 C CA . ASN A 1 225 ? -16.734 -15.422 -9.516 1 96.38 225 ASN A CA 1
ATOM 1753 C C . ASN A 1 225 ? -16.453 -15.984 -8.117 1 96.38 225 ASN A C 1
ATOM 1755 O O . ASN A 1 225 ? -15.336 -15.891 -7.617 1 96.38 225 ASN A O 1
ATOM 1759 N N . SER A 1 226 ? -17.422 -16.641 -7.551 1 97.12 226 SER A N 1
ATOM 1760 C CA . SER A 1 226 ? -17.328 -17.125 -6.176 1 97.12 226 SER A CA 1
ATOM 1761 C C . SER A 1 226 ? -16.25 -18.188 -6.031 1 97.12 226 SER A C 1
ATOM 1763 O O . SER A 1 226 ? -15.68 -18.359 -4.953 1 97.12 226 SER A O 1
ATOM 1765 N N . THR A 1 227 ? -16 -18.891 -7.109 1 97.5 227 THR A N 1
ATOM 1766 C CA . THR A 1 227 ? -14.945 -19.891 -7.074 1 97.5 227 THR A CA 1
ATOM 1767 C C . THR A 1 227 ? -13.586 -19.234 -6.859 1 97.5 227 THR A C 1
ATOM 1769 O O . THR A 1 227 ? -12.773 -19.719 -6.07 1 97.5 227 THR A O 1
ATOM 1772 N N . ASP A 1 228 ? -13.359 -18.125 -7.535 1 98.06 228 ASP A N 1
ATOM 1773 C CA . ASP A 1 228 ? -12.117 -17.391 -7.348 1 98.06 228 ASP A CA 1
ATOM 1774 C C . ASP A 1 228 ? -12.039 -16.797 -5.941 1 98.06 228 ASP A C 1
ATOM 1776 O O . ASP A 1 228 ? -10.977 -16.781 -5.324 1 98.06 228 ASP A O 1
ATOM 1780 N N . GLN A 1 229 ? -13.141 -16.281 -5.434 1 98.56 229 GLN A N 1
ATOM 1781 C CA . GLN A 1 229 ? -13.172 -15.82 -4.051 1 98.56 229 GLN A CA 1
ATOM 1782 C C . GLN A 1 229 ? -12.859 -16.953 -3.08 1 98.56 229 GLN A C 1
ATOM 1784 O O . GLN A 1 229 ? -12.242 -16.734 -2.039 1 98.56 229 GLN A O 1
ATOM 1789 N N . GLY A 1 230 ? -13.281 -18.125 -3.438 1 98.62 230 GLY A N 1
ATOM 1790 C CA . GLY A 1 230 ? -13.031 -19.297 -2.617 1 98.62 230 GLY A CA 1
ATOM 1791 C C . GLY A 1 230 ? -11.555 -19.547 -2.375 1 98.62 230 GLY A C 1
ATOM 1792 O O . GLY A 1 230 ? -11.172 -20.047 -1.313 1 98.62 230 GLY A O 1
ATOM 1793 N N . LEU A 1 231 ? -10.711 -19.25 -3.344 1 98.75 231 LEU A N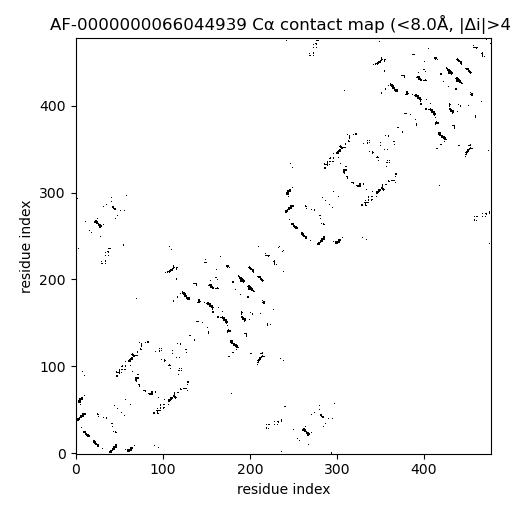 1
ATOM 1794 C CA . LEU A 1 231 ? -9.266 -19.375 -3.154 1 98.75 231 LEU A CA 1
ATOM 1795 C C . LEU A 1 231 ? -8.789 -18.469 -2.02 1 98.75 231 LEU A C 1
ATOM 1797 O O . LEU A 1 231 ? -7.984 -18.891 -1.186 1 98.75 231 LEU A O 1
ATOM 1801 N N . PHE A 1 232 ? -9.289 -17.281 -1.999 1 98.88 232 PHE A N 1
ATOM 1802 C CA . PHE A 1 232 ? -8.914 -16.328 -0.958 1 98.88 232 PHE A CA 1
ATOM 1803 C C . PHE A 1 232 ? -9.523 -16.719 0.381 1 98.88 232 PHE A C 1
ATOM 1805 O O . PHE A 1 232 ? -8.875 -16.594 1.424 1 98.88 232 PHE A O 1
ATOM 1812 N N . ASP A 1 233 ? -10.805 -17.203 0.363 1 98.75 233 ASP A N 1
ATOM 1813 C CA . ASP A 1 233 ? -11.43 -17.672 1.594 1 98.75 233 ASP A CA 1
ATOM 1814 C C . ASP A 1 233 ? -10.602 -18.781 2.236 1 98.75 233 ASP A C 1
ATOM 1816 O O . ASP A 1 233 ? -10.328 -18.75 3.438 1 98.75 233 ASP A O 1
ATOM 1820 N N . PHE A 1 234 ? -10.219 -19.719 1.441 1 98.75 234 PHE A N 1
ATOM 1821 C CA . PHE A 1 234 ? -9.414 -20.828 1.911 1 98.75 234 PHE A CA 1
ATOM 1822 C C . PHE A 1 234 ? -8.086 -20.344 2.473 1 98.75 234 PHE A C 1
ATOM 1824 O O . PHE A 1 234 ? -7.699 -20.719 3.584 1 98.75 234 PHE A O 1
ATOM 1831 N N . PHE A 1 235 ? -7.391 -19.484 1.732 1 98.81 235 PHE A N 1
ATOM 1832 C CA . PHE A 1 235 ? -6.074 -19.016 2.137 1 98.81 235 PHE A CA 1
ATOM 1833 C C . PHE A 1 235 ? -6.156 -18.25 3.449 1 98.81 235 PHE A C 1
ATOM 1835 O O . PHE A 1 235 ? -5.348 -18.453 4.352 1 98.81 235 PHE A O 1
ATOM 1842 N N . VAL A 1 236 ? -7.129 -17.359 3.557 1 98.75 236 VAL A N 1
ATOM 1843 C CA . VAL A 1 236 ? -7.234 -16.438 4.684 1 98.75 236 VAL A CA 1
ATOM 1844 C C . VAL A 1 236 ? -7.703 -17.188 5.926 1 98.75 236 VAL A C 1
ATOM 1846 O O . VAL A 1 236 ? -7.156 -17.016 7.016 1 98.75 236 VAL A O 1
ATOM 1849 N N . GLN A 1 237 ? -8.586 -18.188 5.754 1 98.12 237 GLN A N 1
ATOM 1850 C CA . GLN A 1 237 ? -9.266 -18.734 6.926 1 98.12 237 GLN A CA 1
ATOM 1851 C C . GLN A 1 237 ? -8.742 -20.125 7.266 1 98.12 237 GLN A C 1
ATOM 1853 O O . GLN A 1 237 ? -8.812 -20.547 8.422 1 98.12 237 GLN A O 1
ATOM 1858 N N . GLU A 1 238 ? -8.18 -20.812 6.336 1 94.88 238 GLU A N 1
ATOM 1859 C CA . GLU A 1 238 ? -7.988 -22.234 6.59 1 94.88 238 GLU A CA 1
ATOM 1860 C C . GLU A 1 238 ? -6.539 -22.656 6.355 1 94.88 238 GLU A C 1
ATOM 1862 O O . GLU A 1 238 ? -6.035 -23.562 7.012 1 94.88 238 GLU A O 1
ATOM 1867 N N . PHE A 1 239 ? -5.875 -22.078 5.422 1 93.88 239 PHE A N 1
ATOM 1868 C CA . PHE A 1 239 ? -4.586 -22.562 4.949 1 93.88 239 PHE A CA 1
ATOM 1869 C C . PHE A 1 239 ? -3.539 -22.5 6.055 1 93.88 239 PHE A C 1
ATOM 1871 O O . PHE A 1 239 ? -3.4 -21.469 6.723 1 93.88 239 PHE A O 1
ATOM 1878 N N . MET B 1 1 ? 14.117 -3.762 17.938 1 83.56 1 MET B N 1
ATOM 1879 C CA . MET B 1 1 ? 13.086 -3.979 16.922 1 83.56 1 MET B CA 1
ATOM 1880 C C . MET B 1 1 ? 12.719 -2.668 16.234 1 83.56 1 MET B C 1
ATOM 1882 O O . MET B 1 1 ? 12.719 -1.609 16.859 1 83.56 1 MET B O 1
ATOM 1886 N N . LEU B 1 2 ? 12.586 -2.645 14.938 1 92.94 2 LEU B N 1
ATOM 1887 C CA . LEU B 1 2 ? 12.266 -1.432 14.195 1 92.94 2 LEU B CA 1
ATOM 1888 C C . LEU B 1 2 ? 10.828 -0.991 14.469 1 92.94 2 LEU B C 1
ATOM 1890 O O . LEU B 1 2 ? 9.922 -1.82 14.516 1 92.94 2 LEU B O 1
ATOM 1894 N N . PRO B 1 3 ? 10.672 0.339 14.781 1 98.12 3 PRO B N 1
ATOM 1895 C CA . PRO B 1 3 ? 9.289 0.811 14.93 1 98.12 3 PRO B CA 1
ATOM 1896 C C . PRO B 1 3 ? 8.438 0.529 13.695 1 98.12 3 PRO B C 1
ATOM 1898 O O . PRO B 1 3 ? 8.883 0.757 12.562 1 98.12 3 PRO B O 1
ATOM 1901 N N . ILE B 1 4 ? 7.273 -0.003 13.906 1 98.75 4 ILE B N 1
ATOM 1902 C CA . ILE B 1 4 ? 6.332 -0.267 12.82 1 98.75 4 ILE B CA 1
ATOM 1903 C C . ILE B 1 4 ? 5.477 0.972 12.57 1 98.75 4 ILE B C 1
ATOM 1905 O O . ILE B 1 4 ? 4.727 1.404 13.453 1 98.75 4 ILE B O 1
ATOM 1909 N N . ILE B 1 5 ? 5.59 1.538 11.438 1 98.94 5 ILE B N 1
ATOM 1910 C CA . ILE B 1 5 ? 4.895 2.775 11.094 1 98.94 5 ILE B CA 1
ATOM 1911 C C . ILE B 1 5 ? 3.771 2.48 10.102 1 98.94 5 ILE B C 1
ATOM 1913 O O . ILE B 1 5 ? 4.031 2.113 8.953 1 98.94 5 ILE B O 1
ATOM 1917 N N . GLY B 1 6 ? 2.512 2.613 10.547 1 98.94 6 GLY B N 1
ATOM 1918 C CA . GLY B 1 6 ? 1.386 2.514 9.633 1 98.94 6 GLY B CA 1
ATOM 1919 C C . GLY B 1 6 ? 1.162 3.777 8.828 1 98.94 6 GLY B C 1
ATOM 1920 O O . GLY B 1 6 ? 1.12 4.875 9.383 1 98.94 6 GLY B O 1
ATOM 1921 N N . ILE B 1 7 ? 1.111 3.633 7.543 1 98.94 7 ILE B N 1
ATOM 1922 C CA . ILE B 1 7 ? 0.748 4.727 6.648 1 98.94 7 ILE B CA 1
ATOM 1923 C C . ILE B 1 7 ? -0.641 4.473 6.062 1 98.94 7 ILE B C 1
ATOM 1925 O O . ILE B 1 7 ? -0.85 3.492 5.344 1 98.94 7 ILE B O 1
ATOM 1929 N N . ALA B 1 8 ? -1.582 5.344 6.391 1 98.81 8 ALA B N 1
ATOM 1930 C CA . ALA B 1 8 ? -2.918 5.195 5.82 1 98.81 8 ALA B CA 1
ATOM 1931 C C . ALA B 1 8 ? -2.887 5.344 4.301 1 98.81 8 ALA B C 1
ATOM 1933 O O . ALA B 1 8 ? -2.41 6.355 3.781 1 98.81 8 ALA B O 1
ATOM 1934 N N . GLY B 1 9 ? -3.393 4.328 3.627 1 97.69 9 GLY B N 1
ATOM 1935 C CA . GLY B 1 9 ? -3.33 4.301 2.174 1 97.69 9 GLY B CA 1
ATOM 1936 C C . GLY B 1 9 ? -4.5 5 1.512 1 97.69 9 GLY B C 1
ATOM 1937 O O . GLY B 1 9 ? -5.5 5.309 2.168 1 97.69 9 GLY B O 1
ATOM 1938 N N . ASN B 1 10 ? -4.312 5.219 0.209 1 95.12 10 ASN B N 1
ATOM 1939 C CA . ASN B 1 10 ? -5.332 5.77 -0.681 1 95.12 10 ASN B CA 1
ATOM 1940 C C . ASN B 1 10 ? -5.715 4.777 -1.775 1 95.12 10 ASN B C 1
ATOM 1942 O O . ASN B 1 10 ? -5.164 3.676 -1.842 1 95.12 10 ASN B O 1
ATOM 1946 N N . GLN B 1 11 ? -6.77 5.133 -2.498 1 90.94 11 GLN B N 1
ATOM 1947 C CA . GLN B 1 11 ? -7.215 4.297 -3.609 1 90.94 11 GLN B CA 1
ATOM 1948 C C . GLN B 1 11 ? -7.355 5.117 -4.891 1 90.94 11 GLN B C 1
ATOM 1950 O O . GLN B 1 11 ? -7.926 6.211 -4.875 1 90.94 11 GLN B O 1
ATOM 1955 N N . LEU B 1 12 ? -6.695 4.676 -5.879 1 82.31 12 LEU B N 1
ATOM 1956 C CA . LEU B 1 12 ? -6.91 5.266 -7.195 1 82.31 12 LEU B CA 1
ATOM 1957 C C . LEU B 1 12 ? -8.039 4.551 -7.934 1 82.31 12 LEU B C 1
ATOM 1959 O O . LEU B 1 12 ? -7.918 3.373 -8.273 1 82.31 12 LEU B O 1
ATOM 1963 N N . ILE B 1 13 ? -9.133 5.203 -8.078 1 67.69 13 ILE B N 1
ATOM 1964 C CA . ILE B 1 13 ? -10.352 4.621 -8.633 1 67.69 13 ILE B CA 1
ATOM 1965 C C . ILE B 1 13 ? -10.359 4.785 -10.148 1 67.69 13 ILE B C 1
ATOM 1967 O O . ILE B 1 13 ? -10.945 3.967 -10.867 1 67.69 13 ILE B O 1
ATOM 1971 N N . ARG B 1 14 ? -9.758 5.855 -10.562 1 60.12 14 ARG B N 1
ATOM 1972 C CA . ARG B 1 14 ? -9.891 6.016 -12.008 1 60.12 14 ARG B CA 1
ATOM 1973 C C . ARG B 1 14 ? -8.891 5.133 -12.75 1 60.12 14 ARG B C 1
ATOM 1975 O O . ARG B 1 14 ? -7.695 5.152 -12.453 1 60.12 14 ARG B O 1
ATOM 1982 N N . ALA B 1 15 ? -9.523 4.195 -13.398 1 53.59 15 ALA B N 1
ATOM 1983 C CA . ALA B 1 15 ? -8.766 3.32 -14.281 1 53.59 15 ALA B CA 1
ATOM 1984 C C . ALA B 1 15 ? -7.797 4.121 -15.148 1 53.59 15 ALA B C 1
ATOM 1986 O O . ALA B 1 15 ? -8.18 5.129 -15.75 1 53.59 15 ALA B O 1
ATOM 1987 N N . THR B 1 16 ? -6.656 4.27 -14.766 1 55.69 16 THR B N 1
ATOM 1988 C CA . THR B 1 16 ? -5.695 4.914 -15.656 1 55.69 16 THR B CA 1
ATOM 1989 C C . THR B 1 16 ? -5.059 3.891 -16.594 1 55.69 16 THR B C 1
ATOM 1991 O O . THR B 1 16 ? -5.008 2.701 -16.281 1 55.69 16 THR B O 1
ATOM 1994 N N . ASP B 1 17 ? -4.867 4.277 -17.797 1 54.22 17 ASP B N 1
ATOM 1995 C CA . ASP B 1 17 ? -4.211 3.426 -18.781 1 54.22 17 ASP B CA 1
ATOM 1996 C C . ASP B 1 17 ? -3 2.717 -18.172 1 54.22 17 ASP B C 1
ATOM 1998 O O . ASP B 1 17 ? -2.674 1.592 -18.562 1 54.22 17 ASP B O 1
ATOM 2002 N N . THR B 1 18 ? -2.5 3.328 -17.078 1 55.34 18 THR B N 1
ATOM 2003 C CA . THR B 1 18 ? -1.301 2.77 -16.469 1 55.34 18 THR B CA 1
ATOM 2004 C C . THR B 1 18 ? -1.603 1.425 -15.812 1 55.34 18 THR B C 1
ATOM 2006 O O . THR B 1 18 ? -0.772 0.515 -15.836 1 55.34 18 THR B O 1
ATOM 2009 N N . PHE B 1 19 ? -2.867 1.314 -15.383 1 58.66 19 PHE B N 1
ATOM 2010 C CA . PHE B 1 19 ? -3.215 0.084 -14.688 1 58.66 19 PHE B CA 1
ATOM 2011 C C . PHE B 1 19 ? -4.258 -0.707 -15.469 1 58.66 19 PHE B C 1
ATOM 2013 O O . PHE B 1 19 ? -5.055 -1.439 -14.883 1 58.66 19 PHE B O 1
ATOM 2020 N N . GLN B 1 20 ? -4.215 -0.514 -16.625 1 55.88 20 GLN B N 1
ATOM 2021 C CA . GLN B 1 20 ? -5.121 -1.244 -17.516 1 55.88 20 GLN B CA 1
ATOM 2022 C C . GLN B 1 20 ? -6.551 -1.205 -16.984 1 55.88 20 GLN B C 1
ATOM 2024 O O . GLN B 1 20 ? -7.254 -2.217 -17 1 55.88 20 GLN B O 1
ATOM 2029 N N . GLY B 1 21 ? -6.816 -0.052 -16.281 1 62.31 21 GLY B N 1
ATOM 2030 C CA . GLY B 1 21 ? -8.18 0.133 -15.812 1 62.31 21 GLY B CA 1
ATOM 2031 C C . GLY B 1 21 ? -8.414 -0.437 -14.43 1 62.31 21 GLY B C 1
ATOM 2032 O O . GLY B 1 21 ? -9.531 -0.368 -13.898 1 62.31 21 GLY B O 1
ATOM 2033 N N . ASN B 1 22 ? -7.367 -0.909 -13.789 1 70 22 ASN B N 1
ATOM 2034 C CA . ASN B 1 22 ? -7.559 -1.521 -12.484 1 70 22 ASN B CA 1
ATOM 2035 C C . ASN B 1 22 ? -7.352 -0.511 -11.359 1 70 22 ASN B C 1
ATOM 2037 O O . ASN B 1 22 ? -6.551 0.419 -11.492 1 70 22 ASN B O 1
ATOM 2041 N N . GLN B 1 23 ? -8.125 -0.668 -10.359 1 86.81 23 GLN B N 1
ATOM 2042 C CA . GLN B 1 23 ? -7.969 0.125 -9.148 1 86.81 23 GLN B CA 1
ATOM 2043 C C . GLN B 1 23 ? -6.789 -0.37 -8.312 1 86.81 23 GLN B C 1
ATOM 2045 O O . GLN B 1 23 ? -6.41 -1.539 -8.398 1 86.81 23 GLN B O 1
ATOM 2050 N N . VAL B 1 24 ? -6.137 0.604 -7.637 1 93.06 24 VAL B N 1
ATOM 2051 C CA . VAL B 1 24 ? -5.004 0.221 -6.801 1 93.06 24 VAL B CA 1
ATOM 2052 C C . VAL B 1 24 ? -5.129 0.878 -5.43 1 93.06 24 VAL B C 1
ATOM 2054 O O . VAL B 1 24 ? -5.715 1.955 -5.301 1 93.06 24 VAL B O 1
ATOM 2057 N N . THR B 1 25 ? -4.645 0.162 -4.465 1 96.38 25 THR B N 1
ATOM 2058 C CA . THR B 1 25 ? -4.262 0.776 -3.199 1 96.38 25 THR B CA 1
ATOM 2059 C C . THR B 1 25 ? -2.854 1.354 -3.279 1 96.38 25 THR B C 1
ATOM 2061 O O . THR B 1 25 ? -1.941 0.708 -3.799 1 96.38 25 THR B O 1
ATOM 2064 N N . TYR B 1 26 ? -2.676 2.654 -2.732 1 95.38 26 TYR B N 1
ATOM 2065 C CA . TYR B 1 26 ? -1.338 3.219 -2.873 1 95.38 26 TYR B CA 1
ATOM 2066 C C . TYR B 1 26 ? -1.057 4.234 -1.771 1 95.38 26 TYR B C 1
ATOM 2068 O O . TYR B 1 26 ? -1.972 4.656 -1.059 1 95.38 26 TYR B O 1
ATOM 2076 N N . THR B 1 27 ? 0.193 4.559 -1.613 1 96.81 27 THR B N 1
ATOM 2077 C CA . THR B 1 27 ? 0.679 5.715 -0.872 1 96.81 27 THR B CA 1
ATOM 2078 C C . THR B 1 27 ? 1.851 6.371 -1.598 1 96.81 27 THR B C 1
ATOM 2080 O O . THR B 1 27 ? 2.598 5.699 -2.312 1 96.81 27 THR B O 1
ATOM 2083 N N . PRO B 1 28 ? 1.978 7.73 -1.5 1 95.19 28 PRO B N 1
ATOM 2084 C CA . PRO B 1 28 ? 3.164 8.359 -2.09 1 95.19 28 PRO B CA 1
ATOM 2085 C C . PRO B 1 28 ? 4.469 7.738 -1.585 1 95.19 28 PRO B C 1
ATOM 2087 O O . PRO B 1 28 ? 4.617 7.504 -0.383 1 95.19 28 PRO B O 1
ATOM 2090 N N . GLN B 1 29 ? 5.352 7.445 -2.492 1 96.25 29 GLN B N 1
ATOM 2091 C CA . GLN B 1 29 ? 6.602 6.754 -2.195 1 96.25 29 GLN B CA 1
ATOM 2092 C C . GLN B 1 29 ? 7.449 7.547 -1.205 1 96.25 29 GLN B C 1
ATOM 2094 O O . GLN B 1 29 ? 8.203 6.965 -0.419 1 96.25 29 GLN B O 1
ATOM 2099 N N . GLY B 1 30 ? 7.293 8.82 -1.21 1 96.94 30 GLY B N 1
ATOM 2100 C CA . GLY B 1 30 ? 8.078 9.664 -0.329 1 96.94 30 GLY B CA 1
ATOM 2101 C C . GLY B 1 30 ? 7.914 9.32 1.138 1 96.94 30 GLY B C 1
ATOM 2102 O O . GLY B 1 30 ? 8.867 9.406 1.912 1 96.94 30 GLY B O 1
ATOM 2103 N N . PHE B 1 31 ? 6.707 8.945 1.571 1 98.44 31 PHE B N 1
ATOM 2104 C CA . PHE B 1 31 ? 6.48 8.539 2.953 1 98.44 31 PHE B CA 1
ATOM 2105 C C . PHE B 1 31 ? 7.266 7.27 3.279 1 98.44 31 PHE B C 1
ATOM 2107 O O . PHE B 1 31 ? 7.898 7.18 4.332 1 98.44 31 PHE B O 1
ATOM 2114 N N . VAL B 1 32 ? 7.168 6.312 2.383 1 98.5 32 VAL B N 1
ATOM 2115 C CA . VAL B 1 32 ? 7.855 5.039 2.555 1 98.5 32 VAL B CA 1
ATOM 2116 C C . VAL B 1 32 ? 9.359 5.273 2.678 1 98.5 32 VAL B C 1
ATOM 2118 O O . VAL B 1 32 ? 9.992 4.82 3.637 1 98.5 32 VAL B O 1
ATOM 2121 N N . ASN B 1 33 ? 9.914 6.055 1.752 1 98.12 33 ASN B N 1
ATOM 2122 C CA . ASN B 1 33 ? 11.344 6.34 1.742 1 98.12 33 ASN B CA 1
ATOM 2123 C C . ASN B 1 33 ? 11.781 7.047 3.021 1 98.12 33 ASN B C 1
ATOM 2125 O O . ASN B 1 33 ? 12.812 6.703 3.6 1 98.12 33 ASN B O 1
ATOM 2129 N N . ALA B 1 34 ? 11.023 8.008 3.408 1 98.75 34 ALA B N 1
ATOM 2130 C CA . ALA B 1 34 ? 11.383 8.797 4.582 1 98.75 34 ALA B CA 1
ATOM 2131 C C . ALA B 1 34 ? 11.375 7.945 5.848 1 98.75 34 ALA B C 1
ATOM 2133 O O . ALA B 1 34 ? 12.25 8.078 6.699 1 98.75 34 ALA B O 1
ATOM 2134 N N . VAL B 1 35 ? 10.391 7.055 5.996 1 98.88 35 VAL B N 1
ATOM 2135 C CA . VAL B 1 35 ? 10.289 6.168 7.152 1 98.88 35 VAL B CA 1
ATOM 2136 C C . VAL B 1 35 ? 11.453 5.184 7.148 1 98.88 35 VAL B C 1
ATOM 2138 O O . VAL B 1 35 ? 12.062 4.93 8.195 1 98.88 35 VAL B O 1
ATOM 2141 N N . GLN B 1 36 ? 11.727 4.613 5.973 1 98.62 36 GLN B N 1
ATOM 2142 C CA . GLN B 1 36 ? 12.844 3.68 5.863 1 98.62 36 GLN B CA 1
ATOM 2143 C C . GLN B 1 36 ? 14.164 4.359 6.207 1 98.62 36 GLN B C 1
ATOM 2145 O O . GLN B 1 36 ? 14.992 3.795 6.93 1 98.62 36 GLN B O 1
ATOM 2150 N N . GLN B 1 37 ? 14.32 5.57 5.688 1 98.31 37 GLN B N 1
ATOM 2151 C CA . GLN B 1 37 ? 15.531 6.324 5.969 1 98.31 37 GLN B CA 1
ATOM 2152 C C . GLN B 1 37 ? 15.664 6.629 7.457 1 98.31 37 GLN B C 1
ATOM 2154 O O . GLN B 1 37 ? 16.766 6.723 7.984 1 98.31 37 GLN B O 1
ATOM 2159 N N . ALA B 1 38 ? 14.609 6.742 8.148 1 98.62 38 ALA B N 1
ATOM 2160 C CA . ALA B 1 38 ? 14.586 6.992 9.586 1 98.62 38 ALA B CA 1
ATOM 2161 C C . ALA B 1 38 ? 14.672 5.684 10.367 1 98.62 38 ALA B C 1
ATOM 2163 O O . ALA B 1 38 ? 14.43 5.66 11.578 1 98.62 38 ALA B O 1
ATOM 2164 N N . ASP B 1 39 ? 14.898 4.582 9.68 1 98.12 39 ASP B N 1
ATOM 2165 C CA . ASP B 1 39 ? 15.047 3.256 10.281 1 98.12 39 ASP B CA 1
ATOM 2166 C C . ASP B 1 39 ? 13.727 2.779 10.891 1 98.12 39 ASP B C 1
ATOM 2168 O O . ASP B 1 39 ? 13.711 2.248 12 1 98.12 39 ASP B O 1
ATOM 2172 N N . GLY B 1 40 ? 12.641 3.053 10.25 1 98.69 40 GLY B N 1
ATOM 2173 C CA . GLY B 1 40 ? 11.336 2.496 10.562 1 98.69 40 GLY B CA 1
ATOM 2174 C C . GLY B 1 40 ? 10.883 1.449 9.562 1 98.69 40 GLY B C 1
ATOM 2175 O O . GLY B 1 40 ? 11.492 1.281 8.508 1 98.69 40 GLY B O 1
ATOM 2176 N N . LEU B 1 41 ? 9.891 0.703 9.922 1 98.69 41 LEU B N 1
ATOM 2177 C CA . LEU B 1 41 ? 9.273 -0.307 9.07 1 98.69 41 LEU B CA 1
ATOM 2178 C C . LEU B 1 41 ? 7.895 0.15 8.602 1 98.69 41 LEU B C 1
ATOM 2180 O O . LEU B 1 41 ? 6.898 -0.059 9.289 1 98.69 41 LEU B O 1
ATOM 2184 N N . PRO B 1 42 ? 7.836 0.661 7.387 1 98.81 42 PRO B N 1
ATOM 2185 C CA . PRO B 1 42 ? 6.543 1.166 6.918 1 98.81 42 PRO B CA 1
ATOM 2186 C C . PRO B 1 42 ? 5.613 0.055 6.434 1 98.81 42 PRO B C 1
ATOM 2188 O O . PRO B 1 42 ? 6.059 -0.872 5.75 1 98.81 42 PRO B O 1
ATOM 2191 N N . ILE B 1 43 ? 4.371 0.112 6.801 1 98.81 43 ILE B N 1
ATOM 2192 C CA . ILE B 1 43 ? 3.32 -0.713 6.215 1 98.81 43 ILE B CA 1
ATOM 2193 C C . ILE B 1 43 ? 2.156 0.171 5.773 1 98.81 43 ILE B C 1
ATOM 2195 O O . ILE B 1 43 ? 1.832 1.158 6.438 1 98.81 43 ILE B O 1
ATOM 2199 N N . VAL B 1 44 ? 1.594 -0.129 4.66 1 98.81 44 VAL B N 1
ATOM 2200 C CA . VAL B 1 44 ? 0.468 0.638 4.133 1 98.81 44 VAL B CA 1
ATOM 2201 C C . VAL B 1 44 ? -0.845 -0.013 4.562 1 98.81 44 VAL B C 1
ATOM 2203 O O . VAL B 1 44 ? -1.024 -1.224 4.406 1 98.81 44 VAL B O 1
ATOM 2206 N N . LEU B 1 45 ? -1.732 0.756 5.137 1 98.88 45 LEU B N 1
ATOM 2207 C CA . LEU B 1 45 ? -3.047 0.301 5.574 1 98.88 45 LEU B CA 1
ATOM 2208 C C . LEU B 1 45 ? -4.109 0.613 4.527 1 98.88 45 LEU B C 1
ATOM 2210 O O . LEU B 1 45 ? -4.473 1.774 4.332 1 98.88 45 LEU B O 1
ATOM 2214 N N . PRO B 1 46 ? -4.641 -0.413 3.871 1 98.69 46 PRO B N 1
ATOM 2215 C CA . PRO B 1 46 ? -5.656 -0.151 2.852 1 98.69 46 PRO B CA 1
ATOM 2216 C C . PRO B 1 46 ? -6.965 0.363 3.443 1 98.69 46 PRO B C 1
ATOM 2218 O O . PRO B 1 46 ? -7.352 -0.037 4.543 1 98.69 46 PRO B O 1
ATOM 2221 N N . ILE B 1 47 ? -7.652 1.234 2.633 1 98.5 47 ILE B N 1
ATOM 2222 C CA . ILE B 1 47 ? -8.984 1.674 3.045 1 98.5 47 ILE B CA 1
ATOM 2223 C C . ILE B 1 47 ? -9.852 0.459 3.371 1 98.5 47 ILE B C 1
ATOM 2225 O O . ILE B 1 47 ? -9.922 -0.487 2.584 1 98.5 47 ILE B O 1
ATOM 2229 N N . SER B 1 48 ? -10.453 0.464 4.551 1 98.44 48 SER B N 1
ATOM 2230 C CA . SER B 1 48 ? -11.258 -0.642 5.059 1 98.44 48 SER B CA 1
ATOM 2231 C C . SER B 1 48 ? -12.461 -0.133 5.848 1 98.44 48 SER B C 1
ATOM 2233 O O . SER B 1 48 ? -12.695 1.074 5.918 1 98.44 48 SER B O 1
ATOM 2235 N N . SER B 1 49 ? -13.25 -1.103 6.328 1 97.88 49 SER B N 1
ATOM 2236 C CA . SER B 1 49 ? -14.344 -0.725 7.211 1 97.88 49 SER B CA 1
ATOM 2237 C C . SER B 1 49 ? -13.836 -0.06 8.484 1 97.88 49 SER B C 1
ATOM 2239 O O . SER B 1 49 ? -12.867 -0.529 9.086 1 97.88 49 SER B O 1
ATOM 2241 N N . PRO B 1 50 ? -14.5 1.059 8.867 1 98.56 50 PRO B N 1
ATOM 2242 C CA . PRO B 1 50 ? -14.109 1.704 10.125 1 98.56 50 PRO B CA 1
ATOM 2243 C C . PRO B 1 50 ? -14.055 0.729 11.297 1 98.56 50 PRO B C 1
ATOM 2245 O O . PRO B 1 50 ? -13.25 0.906 12.219 1 98.56 50 PRO B O 1
ATOM 2248 N N . LYS B 1 51 ? -14.781 -0.355 11.227 1 98.06 51 LYS B N 1
ATOM 2249 C CA . LYS B 1 51 ? -14.859 -1.333 12.312 1 98.06 51 LYS B CA 1
ATOM 2250 C C . LYS B 1 51 ? -13.531 -2.074 12.477 1 98.06 51 LYS B C 1
ATOM 2252 O O . LYS B 1 51 ? -13.273 -2.666 13.523 1 98.06 51 LYS B O 1
ATOM 2257 N N . THR B 1 52 ? -12.672 -2.037 11.477 1 98.38 52 THR B N 1
ATOM 2258 C CA . THR B 1 52 ? -11.414 -2.783 11.523 1 98.38 52 THR B CA 1
ATOM 2259 C C . THR B 1 52 ? -10.273 -1.889 11.992 1 98.38 52 THR B C 1
ATOM 2261 O O . THR B 1 52 ? -9.133 -2.346 12.117 1 98.38 52 THR B O 1
ATOM 2264 N N . ALA B 1 53 ? -10.555 -0.63 12.273 1 98.69 53 ALA B N 1
ATOM 2265 C CA . ALA B 1 53 ? -9.516 0.341 12.594 1 98.69 53 ALA B CA 1
ATOM 2266 C C . ALA B 1 53 ? -8.727 -0.081 13.836 1 98.69 53 ALA B C 1
ATOM 2268 O O . ALA B 1 53 ? -7.508 0.068 13.883 1 9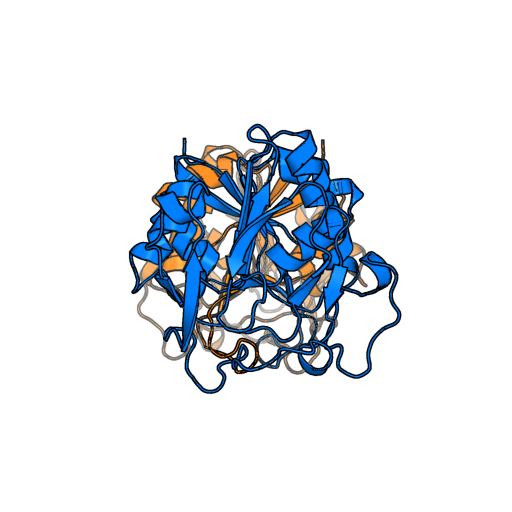8.69 53 ALA B O 1
ATOM 2269 N N . SER B 1 54 ? -9.445 -0.612 14.828 1 98.56 54 SER B N 1
ATOM 2270 C CA . SER B 1 54 ? -8.773 -1.015 16.062 1 98.56 54 SER B CA 1
ATOM 2271 C C . SER B 1 54 ? -7.738 -2.102 15.789 1 98.56 54 SER B C 1
ATOM 2273 O O . SER B 1 54 ? -6.637 -2.062 16.344 1 98.56 54 SER B O 1
ATOM 2275 N N . ALA B 1 55 ? -8.055 -3.045 14.953 1 98.44 55 ALA B N 1
ATOM 2276 C CA . ALA B 1 55 ? -7.145 -4.137 14.617 1 98.44 55 ALA B CA 1
ATOM 2277 C C . ALA B 1 55 ? -5.914 -3.621 13.883 1 98.44 55 ALA B C 1
ATOM 2279 O O . ALA B 1 55 ? -4.801 -4.113 14.102 1 98.44 55 ALA B O 1
ATOM 2280 N N . TYR B 1 56 ? -6.078 -2.65 13.023 1 98.69 56 TYR B N 1
ATOM 2281 C CA . TYR B 1 56 ? -4.957 -2.057 12.305 1 98.69 56 TYR B CA 1
ATOM 2282 C C . TYR B 1 56 ? -4.031 -1.309 13.258 1 98.69 56 TYR B C 1
ATOM 2284 O O . TYR B 1 56 ? -2.811 -1.472 13.203 1 98.69 56 TYR B O 1
ATOM 2292 N N . ILE B 1 57 ? -4.621 -0.504 14.102 1 98.75 57 ILE B N 1
ATOM 2293 C CA . ILE B 1 57 ? -3.82 0.299 15.023 1 98.75 57 ILE B CA 1
ATOM 2294 C C . ILE B 1 57 ? -3.07 -0.617 15.984 1 98.75 57 ILE B C 1
ATOM 2296 O O . ILE B 1 57 ? -1.936 -0.326 16.375 1 98.75 57 ILE B O 1
ATOM 2300 N N . ASP B 1 58 ? -3.637 -1.758 16.281 1 98.06 58 ASP B N 1
ATOM 2301 C CA . ASP B 1 58 ? -2.979 -2.738 17.141 1 98.06 58 ASP B CA 1
ATOM 2302 C C . ASP B 1 58 ? -1.68 -3.234 16.5 1 98.06 58 ASP B C 1
ATOM 2304 O O . ASP B 1 58 ? -0.769 -3.676 17.219 1 98.06 58 ASP B O 1
ATOM 2308 N N . GLN B 1 5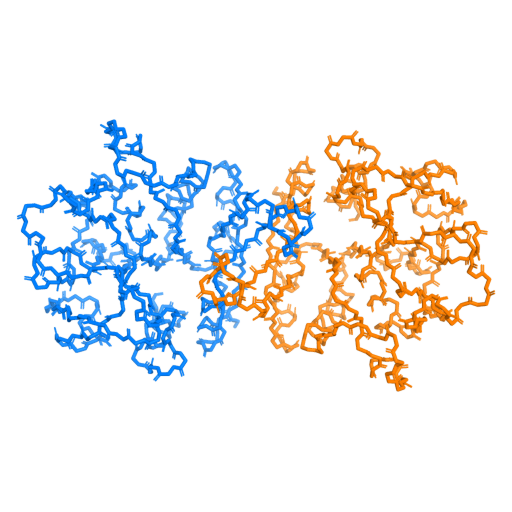9 ? -1.555 -3.133 15.234 1 97.19 59 GLN B N 1
ATOM 2309 C CA . GLN B 1 59 ? -0.432 -3.723 14.508 1 97.19 59 GLN B CA 1
ATOM 2310 C C . GLN B 1 59 ? 0.725 -2.734 14.391 1 97.19 59 GLN B C 1
ATOM 2312 O O . GLN B 1 59 ? 1.835 -3.113 14.016 1 97.19 59 GLN B O 1
ATOM 2317 N N . ILE B 1 60 ? 0.487 -1.48 14.734 1 98.62 60 ILE B N 1
ATOM 2318 C CA . ILE B 1 60 ? 1.521 -0.494 14.445 1 98.62 60 ILE B CA 1
ATOM 2319 C C . ILE B 1 60 ? 1.926 0.225 15.734 1 98.62 60 ILE B C 1
ATOM 2321 O O . ILE B 1 60 ? 1.189 0.202 16.719 1 98.62 60 ILE B O 1
ATOM 2325 N N . ASP B 1 61 ? 3.07 0.86 15.648 1 98.75 61 ASP B N 1
ATOM 2326 C CA . ASP B 1 61 ? 3.553 1.68 16.75 1 98.75 61 ASP B CA 1
ATOM 2327 C C . ASP B 1 61 ? 3.117 3.135 16.594 1 98.75 61 ASP B C 1
ATOM 2329 O O . ASP B 1 61 ? 2.846 3.82 17.578 1 98.75 61 ASP B O 1
ATOM 2333 N N . LYS B 1 62 ? 3.121 3.635 15.359 1 98.88 62 LYS B N 1
ATOM 2334 C CA . LYS B 1 62 ? 2.818 5.023 15.031 1 98.88 62 LYS B CA 1
ATOM 2335 C C . LYS B 1 62 ? 2.055 5.121 13.719 1 98.88 62 LYS B C 1
ATOM 2337 O O . LYS B 1 62 ? 2.16 4.238 12.859 1 98.88 62 LYS B O 1
ATOM 2342 N N . LEU B 1 63 ? 1.279 6.223 13.555 1 98.94 63 LEU B N 1
ATOM 2343 C CA . LEU B 1 63 ? 0.401 6.375 12.406 1 98.94 63 LEU B CA 1
ATOM 2344 C C . LEU B 1 63 ? 0.761 7.625 11.609 1 98.94 63 LEU B C 1
ATOM 2346 O O . LEU B 1 63 ? 0.91 8.711 12.18 1 98.94 63 LEU B O 1
ATOM 2350 N N . ILE B 1 64 ? 0.942 7.449 10.328 1 98.94 64 ILE B N 1
ATOM 2351 C CA . ILE B 1 64 ? 1.054 8.578 9.414 1 98.94 64 ILE B CA 1
ATOM 2352 C C . ILE B 1 64 ? -0.23 8.703 8.594 1 98.94 64 ILE B C 1
ATOM 2354 O O . ILE B 1 64 ? -0.738 7.715 8.062 1 98.94 64 ILE B O 1
ATOM 2358 N N . LEU B 1 65 ? -0.784 9.883 8.562 1 98.94 65 LEU B N 1
ATOM 2359 C CA . LEU B 1 65 ? -1.879 10.242 7.668 1 98.94 65 LEU B CA 1
ATOM 2360 C C . LEU B 1 65 ? -1.369 11.047 6.48 1 98.94 65 LEU B C 1
ATOM 2362 O O . LEU B 1 65 ? -0.828 12.148 6.656 1 98.94 65 LEU B O 1
ATOM 2366 N N . ALA B 1 66 ? -1.562 10.555 5.262 1 97.94 66 ALA B N 1
ATOM 2367 C CA . ALA B 1 66 ? -1.003 11.141 4.047 1 97.94 66 ALA B CA 1
ATOM 2368 C C . ALA B 1 66 ? -1.983 12.125 3.414 1 97.94 66 ALA B C 1
ATOM 2370 O O . ALA B 1 66 ? -3.107 12.289 3.895 1 97.94 66 ALA B O 1
ATOM 2371 N N . GLY B 1 67 ? -1.49 12.805 2.361 1 96.62 67 GLY B N 1
ATOM 2372 C CA . GLY B 1 67 ? -2.332 13.711 1.594 1 96.62 67 GLY B CA 1
ATOM 2373 C C . GLY B 1 67 ? -3.295 12.992 0.669 1 96.62 67 GLY B C 1
ATOM 2374 O O . GLY B 1 67 ? -3.479 11.773 0.781 1 96.62 67 GLY B O 1
ATOM 2375 N N . GLY B 1 68 ? -4.008 13.844 -0.164 1 94.25 68 GLY B N 1
ATOM 2376 C CA . GLY B 1 68 ? -4.941 13.219 -1.089 1 94.25 68 GLY B CA 1
ATOM 2377 C C . GLY B 1 68 ? -6.156 14.078 -1.385 1 94.25 68 GLY B C 1
ATOM 2378 O O . GLY B 1 68 ? -6.043 15.297 -1.526 1 94.25 68 GLY B O 1
ATOM 2379 N N . GLN B 1 69 ? -7.273 13.445 -1.504 1 94.75 69 GLN B N 1
ATOM 2380 C CA . GLN B 1 69 ? -8.516 14.086 -1.9 1 94.75 69 GLN B CA 1
ATOM 2381 C C . GLN B 1 69 ? -9 15.062 -0.826 1 94.75 69 GLN B C 1
ATOM 2383 O O . GLN B 1 69 ? -8.539 15.008 0.315 1 94.75 69 GLN B O 1
ATOM 2388 N N . ASP B 1 70 ? -9.93 15.859 -1.243 1 97.94 70 ASP B N 1
ATOM 2389 C CA . ASP B 1 70 ? -10.555 16.766 -0.287 1 97.94 70 ASP B CA 1
ATOM 2390 C C . ASP B 1 70 ? -11.305 15.992 0.793 1 97.94 70 ASP B C 1
ATOM 2392 O O . ASP B 1 70 ? -11.719 14.852 0.574 1 97.94 70 ASP B O 1
ATOM 2396 N N . ILE B 1 71 ? -11.398 16.609 1.948 1 98.5 71 ILE B N 1
ATOM 2397 C CA . ILE B 1 71 ? -12.211 16.031 3.02 1 98.5 71 ILE B CA 1
ATOM 2398 C C . ILE B 1 71 ? -13.695 16.281 2.73 1 98.5 71 ILE B C 1
ATOM 2400 O O . ILE B 1 71 ? -14.086 17.375 2.359 1 98.5 71 ILE B O 1
ATOM 2404 N N . SER B 1 72 ? -14.516 15.266 2.857 1 98.12 72 SER B N 1
ATOM 2405 C CA . SER B 1 72 ? -15.961 15.398 2.654 1 98.12 72 SER B CA 1
ATOM 2406 C C . SER B 1 72 ? -16.562 16.391 3.633 1 98.12 72 SER B C 1
ATOM 2408 O O . SER B 1 72 ? -16.453 16.234 4.852 1 98.12 72 SER B O 1
ATOM 2410 N N . PRO B 1 73 ? -17.234 17.391 3.107 1 98.12 73 PRO B N 1
ATOM 2411 C CA . PRO B 1 73 ? -17.75 18.453 3.982 1 98.12 73 PRO B CA 1
ATOM 2412 C C . PRO B 1 73 ? -18.781 17.938 4.98 1 98.12 73 PRO B C 1
ATOM 2414 O O . PRO B 1 73 ? -19.031 18.578 6.004 1 98.12 73 PRO B O 1
ATOM 2417 N N . GLN B 1 74 ? -19.406 16.766 4.75 1 97.31 74 GLN B N 1
ATOM 2418 C CA . GLN B 1 74 ? -20.344 16.172 5.688 1 97.31 74 GLN B CA 1
ATOM 2419 C C . GLN B 1 74 ? -19.703 15.914 7.039 1 97.31 74 GLN B C 1
ATOM 2421 O O . GLN B 1 74 ? -20.375 15.922 8.07 1 97.31 74 GLN B O 1
ATOM 2426 N N . LEU B 1 75 ? -18.438 15.703 7.066 1 98.19 75 LEU B N 1
ATOM 2427 C CA . LEU B 1 75 ? -17.719 15.383 8.297 1 98.19 75 LEU B CA 1
ATOM 2428 C C . LEU B 1 75 ? -17.641 16.609 9.211 1 98.19 75 LEU B C 1
ATOM 2430 O O . LEU B 1 75 ? -17.344 16.484 10.398 1 98.19 75 LEU B O 1
ATOM 2434 N N . TYR B 1 76 ? -17.812 17.75 8.617 1 97.69 76 TYR B N 1
ATOM 2435 C CA . TYR B 1 76 ? -17.828 18.953 9.453 1 97.69 76 TYR B CA 1
ATOM 2436 C C . TYR B 1 76 ? -19.078 19.781 9.195 1 97.69 76 TYR B C 1
ATOM 2438 O O . TYR B 1 76 ? -19.062 21 9.359 1 97.69 76 TYR B O 1
ATOM 2446 N N . HIS B 1 77 ? -20.156 19.156 8.68 1 97.44 77 HIS B N 1
ATOM 2447 C CA . HIS B 1 77 ? -21.547 19.578 8.664 1 97.44 77 HIS B CA 1
ATOM 2448 C C . HIS B 1 77 ? -21.734 20.812 7.793 1 97.44 77 HIS B C 1
ATOM 2450 O O . HIS B 1 77 ? -22.406 21.766 8.188 1 97.44 77 HIS B O 1
ATOM 2456 N N . GLU B 1 78 ? -21.141 20.875 6.695 1 97.75 78 GLU B N 1
ATOM 2457 C CA . GLU B 1 78 ? -21.328 21.922 5.703 1 97.75 78 GLU B CA 1
ATOM 2458 C C . GLU B 1 78 ? -21.766 21.344 4.359 1 97.75 78 GLU B C 1
ATOM 2460 O O . GLU B 1 78 ? -21.391 20.219 4.012 1 97.75 78 GLU B O 1
ATOM 2465 N N . PRO B 1 79 ? -22.578 22.125 3.619 1 97.75 79 PRO B N 1
ATOM 2466 C CA . PRO B 1 79 ? -22.844 21.703 2.242 1 97.75 79 PRO B CA 1
ATOM 2467 C C . PRO B 1 79 ? -21.625 21.828 1.337 1 97.75 79 PRO B C 1
ATOM 2469 O O . PRO B 1 79 ? -20.75 22.656 1.604 1 97.75 79 PRO B O 1
ATOM 2472 N N . PRO B 1 80 ? -21.547 21 0.318 1 97.94 80 PRO B N 1
ATOM 2473 C CA . PRO B 1 80 ? -20.422 21.109 -0.598 1 97.94 80 PRO B CA 1
ATOM 2474 C C . PRO B 1 80 ? -20.359 22.453 -1.318 1 97.94 80 PRO B C 1
ATOM 2476 O O . PRO B 1 80 ? -21.359 22.891 -1.886 1 97.94 80 PRO B O 1
ATOM 2479 N N . HIS B 1 81 ? -19.234 23 -1.231 1 97.62 81 HIS B N 1
ATOM 2480 C CA . HIS B 1 81 ? -18.969 24.234 -1.953 1 97.62 81 HIS B CA 1
ATOM 2481 C C . HIS B 1 81 ? -18.734 23.969 -3.438 1 97.62 81 HIS B C 1
ATOM 2483 O O . HIS B 1 81 ? -18.203 22.922 -3.811 1 97.62 81 HIS B O 1
ATOM 2489 N N . PRO B 1 82 ? -19.047 24.875 -4.355 1 97.81 82 PRO B N 1
ATOM 2490 C CA . PRO B 1 82 ? -18.859 24.688 -5.793 1 97.81 82 PRO B CA 1
ATOM 2491 C C . PRO B 1 82 ? -17.406 24.406 -6.16 1 97.81 82 PRO B C 1
ATOM 2493 O O . PRO B 1 82 ? -17.125 23.797 -7.207 1 97.81 82 PRO B O 1
ATOM 2496 N N . LYS B 1 83 ? -16.484 24.812 -5.328 1 97.56 83 LYS B N 1
ATOM 2497 C CA . LYS B 1 83 ? -15.07 24.656 -5.641 1 97.56 83 LYS B CA 1
ATOM 2498 C C . LYS B 1 83 ? -14.484 23.438 -4.93 1 97.56 83 LYS B C 1
ATOM 2500 O O . LYS B 1 83 ? -13.273 23.25 -4.918 1 97.56 83 LYS B O 1
ATOM 2505 N N . LEU B 1 84 ? -15.328 22.703 -4.258 1 97.44 84 LEU B N 1
ATOM 2506 C CA . LEU B 1 84 ? -14.906 21.438 -3.701 1 97.44 84 LEU B CA 1
ATOM 2507 C C . LEU B 1 84 ? -14.414 20.5 -4.801 1 97.44 84 LEU B C 1
ATOM 2509 O O . LEU B 1 84 ? -15.031 20.391 -5.863 1 97.44 84 LEU B O 1
ATOM 2513 N N . LEU B 1 85 ? -13.273 19.859 -4.586 1 96.25 85 LEU B N 1
ATOM 2514 C CA . LEU B 1 85 ? -12.758 18.906 -5.559 1 96.25 85 LEU B CA 1
ATOM 2515 C C . LEU B 1 85 ? -13.078 17.469 -5.133 1 96.25 85 LEU B C 1
ATOM 2517 O O . LEU B 1 85 ? -14.078 17.219 -4.453 1 96.25 85 LEU B O 1
ATOM 2521 N N . GLU B 1 86 ? -12.375 16.516 -5.613 1 94.69 86 GLU B N 1
ATOM 2522 C CA . GLU B 1 86 ? -12.672 15.109 -5.402 1 94.69 86 GLU B CA 1
ATOM 2523 C C . GLU B 1 86 ? -12.641 14.758 -3.918 1 94.69 86 GLU B C 1
ATOM 2525 O O . GLU B 1 86 ? -11.758 15.211 -3.186 1 94.69 86 GLU B O 1
ATOM 2530 N N . THR B 1 87 ? -13.648 14.039 -3.48 1 96.56 87 THR B N 1
ATOM 2531 C CA . THR B 1 87 ? -13.695 13.5 -2.127 1 96.56 87 THR B CA 1
ATOM 2532 C C . THR B 1 87 ? -13.812 11.977 -2.158 1 96.56 87 THR B C 1
ATOM 2534 O O . THR B 1 87 ? -14.086 11.391 -3.205 1 96.56 87 THR B O 1
ATOM 2537 N N . ASN B 1 88 ? -13.523 11.312 -1.138 1 96.19 88 ASN B N 1
ATOM 2538 C CA . ASN B 1 88 ? -13.711 9.891 -0.893 1 96.19 88 ASN B CA 1
ATOM 2539 C C . ASN B 1 88 ? -14.195 9.625 0.531 1 96.19 88 ASN B C 1
ATOM 2541 O O . ASN B 1 88 ? -13.383 9.492 1.449 1 96.19 88 ASN B O 1
ATOM 2545 N N . LEU B 1 89 ? -15.508 9.555 0.629 1 97.31 89 LEU B N 1
ATOM 2546 C CA . LEU B 1 89 ? -16.109 9.445 1.949 1 97.31 89 LEU B CA 1
ATOM 2547 C C . LEU B 1 89 ? -15.664 8.172 2.654 1 97.31 89 LEU B C 1
ATOM 2549 O O . LEU B 1 89 ? -15.484 8.164 3.875 1 97.31 89 LEU B O 1
ATOM 2553 N N . GLN B 1 90 ? -15.477 7.086 1.956 1 97.06 90 GLN B N 1
ATOM 2554 C CA . GLN B 1 90 ? -15.023 5.836 2.553 1 97.06 90 GLN B CA 1
ATOM 2555 C C . GLN B 1 90 ? -13.641 6 3.18 1 97.06 90 GLN B C 1
ATOM 2557 O O . GLN B 1 90 ? -13.391 5.516 4.285 1 97.06 90 GLN B O 1
ATOM 2562 N N . ARG B 1 91 ? -12.781 6.648 2.449 1 98 91 ARG B N 1
ATOM 2563 C CA . ARG B 1 91 ? -11.453 6.926 2.984 1 98 91 ARG B CA 1
ATOM 2564 C C . ARG B 1 91 ? -11.539 7.801 4.23 1 98 91 ARG B C 1
ATOM 2566 O O . ARG B 1 91 ? -10.867 7.531 5.234 1 98 91 ARG B O 1
ATOM 2573 N N . ASP B 1 92 ? -12.398 8.859 4.129 1 98.69 92 ASP B N 1
ATOM 2574 C CA . ASP B 1 92 ? -12.555 9.781 5.25 1 98.69 92 ASP B CA 1
ATOM 2575 C C . ASP B 1 92 ? -12.977 9.039 6.516 1 98.69 92 ASP B C 1
ATOM 2577 O O . ASP B 1 92 ? -12.383 9.234 7.578 1 98.69 92 ASP B O 1
ATOM 2581 N N . LEU B 1 93 ? -13.938 8.188 6.402 1 98.75 93 LEU B N 1
ATOM 2582 C CA . LEU B 1 93 ? -14.508 7.496 7.555 1 98.75 93 LEU B CA 1
ATOM 2583 C C . LEU B 1 93 ? -13.516 6.477 8.117 1 98.75 93 LEU B C 1
ATOM 2585 O O . LEU B 1 93 ? -13.406 6.332 9.336 1 98.75 93 LEU B O 1
ATOM 2589 N N . PHE B 1 94 ? -12.867 5.805 7.309 1 98.88 94 PHE B N 1
ATOM 2590 C CA . PHE B 1 94 ? -11.883 4.836 7.766 1 98.88 94 PHE B CA 1
ATOM 2591 C C . PHE B 1 94 ? -10.742 5.527 8.5 1 98.88 94 PHE B C 1
ATOM 2593 O O . PHE B 1 94 ? -10.352 5.105 9.594 1 98.88 94 PHE B O 1
ATOM 2600 N N . GLU B 1 95 ? -10.195 6.605 7.918 1 98.88 95 GLU B N 1
ATOM 2601 C CA . GLU B 1 95 ? -9.094 7.332 8.547 1 98.88 95 GLU B CA 1
ATOM 2602 C C . GLU B 1 95 ? -9.547 8.008 9.836 1 98.88 95 GLU B C 1
ATOM 2604 O O . GLU B 1 95 ? -8.773 8.117 10.789 1 98.88 95 GLU B O 1
ATOM 2609 N N . ALA B 1 96 ? -10.797 8.469 9.852 1 98.94 96 ALA B N 1
ATOM 2610 C CA . ALA B 1 96 ? -11.344 8.992 11.102 1 98.94 96 ALA B CA 1
ATOM 2611 C C . ALA B 1 96 ? -11.32 7.93 12.195 1 98.94 96 ALA B C 1
ATOM 2613 O O . ALA B 1 96 ? -10.969 8.211 13.344 1 98.94 96 ALA B O 1
ATOM 2614 N N . ALA B 1 97 ? -11.703 6.703 11.836 1 98.94 97 ALA B N 1
ATOM 2615 C CA . ALA B 1 97 ? -11.672 5.59 12.781 1 98.94 97 ALA B CA 1
ATOM 2616 C C . ALA B 1 97 ? -10.242 5.273 13.211 1 98.94 97 ALA B C 1
ATOM 2618 O O . ALA B 1 97 ? -9.992 4.961 14.375 1 98.94 97 ALA B O 1
ATOM 2619 N N . LEU B 1 98 ? -9.289 5.359 12.266 1 98.94 98 LEU B N 1
ATOM 2620 C CA . LEU B 1 98 ? -7.891 5.152 12.609 1 98.94 98 LEU B CA 1
ATOM 2621 C C . LEU B 1 98 ? -7.426 6.176 13.641 1 98.94 98 LEU B C 1
ATOM 2623 O O . LEU B 1 98 ? -6.738 5.824 14.602 1 98.94 98 LEU B O 1
ATOM 2627 N N . ILE B 1 99 ? -7.777 7.438 13.391 1 98.94 99 ILE B N 1
ATOM 2628 C CA . ILE B 1 99 ? -7.402 8.516 14.297 1 98.94 99 ILE B CA 1
ATOM 2629 C C . ILE B 1 99 ? -7.949 8.227 15.695 1 98.94 99 ILE B C 1
ATOM 2631 O O . ILE B 1 99 ? -7.207 8.266 16.672 1 98.94 99 ILE B O 1
ATOM 2635 N N . SER B 1 100 ? -9.234 7.93 15.75 1 98.81 100 SER B N 1
ATOM 2636 C CA . SER B 1 100 ? -9.883 7.656 17.031 1 98.81 100 SER B CA 1
ATOM 2637 C C . SER B 1 100 ? -9.211 6.5 17.75 1 98.81 100 SER B C 1
ATOM 2639 O O . SER B 1 100 ? -8.953 6.582 18.969 1 98.81 100 SER B O 1
ATOM 2641 N N . GLU B 1 101 ? -8.914 5.422 17.094 1 98.88 101 GLU B N 1
ATOM 2642 C CA . GLU B 1 101 ? -8.305 4.246 17.703 1 98.88 101 GLU B CA 1
ATOM 2643 C C . GLU B 1 101 ? -6.863 4.527 18.125 1 98.88 101 GLU B C 1
ATOM 2645 O O . GLU B 1 101 ? -6.395 4.023 19.141 1 98.88 101 GLU B O 1
ATOM 2650 N N . ALA B 1 102 ? -6.117 5.312 17.266 1 98.88 102 ALA B N 1
ATOM 2651 C CA . ALA B 1 102 ? -4.75 5.672 17.625 1 98.88 102 ALA B CA 1
ATOM 2652 C C . ALA B 1 102 ? -4.715 6.457 18.938 1 98.88 102 ALA B C 1
ATOM 2654 O O . ALA B 1 102 ? -3.871 6.199 19.797 1 98.88 102 ALA B O 1
ATOM 2655 N N . LEU B 1 103 ? -5.605 7.383 19.062 1 98.62 103 LEU B N 1
ATOM 2656 C CA . LEU B 1 103 ? -5.707 8.164 20.297 1 98.62 103 LEU B CA 1
ATOM 2657 C C . LEU B 1 103 ? -6.078 7.27 21.484 1 98.62 103 LEU B C 1
ATOM 2659 O O . LEU B 1 103 ? -5.473 7.371 22.547 1 98.62 103 LEU B O 1
ATOM 2663 N N . LYS B 1 104 ? -7.035 6.41 21.25 1 98.31 104 LYS B N 1
ATOM 2664 C CA . LYS B 1 104 ? -7.484 5.488 22.297 1 98.31 104 LYS B CA 1
ATOM 2665 C C . LYS B 1 104 ? -6.336 4.602 22.766 1 98.31 104 LYS B C 1
ATOM 2667 O O . LYS B 1 104 ? -6.223 4.316 23.969 1 98.31 104 LYS B O 1
ATOM 2672 N N . GLN B 1 105 ? -5.504 4.195 21.875 1 98.12 105 GLN B N 1
ATOM 2673 C CA . GLN B 1 105 ? -4.41 3.285 22.188 1 98.12 105 GLN B CA 1
ATOM 2674 C C . GLN B 1 105 ? -3.123 4.051 22.484 1 98.12 105 GLN B C 1
ATOM 2676 O O . GLN B 1 105 ? -2.055 3.451 22.625 1 98.12 105 GLN B O 1
ATOM 2681 N N . ASN B 1 106 ? -3.168 5.371 22.531 1 98.12 106 ASN B N 1
ATOM 2682 C CA . ASN B 1 106 ? -2.041 6.246 22.828 1 98.12 106 ASN B CA 1
ATOM 2683 C C . ASN B 1 106 ? -0.896 6.051 21.844 1 98.12 106 ASN B C 1
ATOM 2685 O O . ASN B 1 106 ? 0.256 5.883 22.234 1 98.12 106 ASN B O 1
ATOM 2689 N N . LYS B 1 107 ? -1.226 5.93 20.578 1 98.5 107 LYS B N 1
ATOM 2690 C CA . LYS B 1 107 ? -0.233 5.816 19.516 1 98.5 107 LYS B CA 1
ATOM 2691 C C . LYS B 1 107 ? -0.01 7.16 18.828 1 98.5 107 LYS B C 1
ATOM 2693 O O . LYS B 1 107 ? -0.969 7.84 18.453 1 98.5 107 LYS B O 1
ATOM 2698 N N . PRO B 1 108 ? 1.238 7.594 18.656 1 98.88 108 PRO B N 1
ATOM 2699 C CA . PRO B 1 108 ? 1.545 8.891 18.031 1 98.88 108 PRO B CA 1
ATOM 2700 C C . PRO B 1 108 ? 1.041 8.984 16.594 1 98.88 108 PRO B C 1
ATOM 2702 O O . PRO B 1 108 ? 1.023 7.988 15.875 1 98.88 108 PRO B O 1
ATOM 2705 N N . ILE B 1 109 ? 0.663 10.211 16.203 1 98.94 109 ILE B N 1
ATOM 2706 C CA . ILE B 1 109 ? 0.166 10.484 14.852 1 98.94 109 ILE B CA 1
ATOM 2707 C C . ILE B 1 109 ? 0.968 11.617 14.227 1 98.94 109 ILE B C 1
ATOM 2709 O O . ILE B 1 109 ? 1.202 12.648 14.867 1 98.94 109 ILE B O 1
ATOM 2713 N N . PHE B 1 110 ? 1.486 11.438 13.039 1 98.94 110 PHE B N 1
ATOM 2714 C CA . PHE B 1 110 ? 2.025 12.484 12.18 1 98.94 110 PHE B CA 1
ATOM 2715 C C . PHE B 1 110 ? 1.15 12.68 10.953 1 98.94 110 PHE B C 1
ATOM 2717 O O . PHE B 1 110 ? 1.015 11.766 10.133 1 98.94 110 PHE B O 1
ATOM 2724 N N . ALA B 1 111 ? 0.546 13.836 10.781 1 98.94 111 ALA B N 1
ATOM 2725 C CA . ALA B 1 111 ? -0.424 14.102 9.719 1 98.94 111 ALA B CA 1
ATOM 2726 C C . ALA B 1 111 ? 0.117 15.125 8.727 1 98.94 111 ALA B C 1
ATOM 2728 O O . ALA B 1 111 ? 0.638 16.172 9.125 1 98.94 111 ALA B O 1
ATOM 2729 N N . VAL B 1 112 ? -0.048 14.844 7.445 1 98.81 112 VAL B N 1
ATOM 2730 C CA . VAL B 1 112 ? 0.529 15.695 6.406 1 98.81 112 VAL B CA 1
ATOM 2731 C C . VAL B 1 112 ? -0.563 16.141 5.438 1 98.81 112 VAL B C 1
ATOM 2733 O O . VAL B 1 112 ? -1.344 15.32 4.949 1 98.81 112 VAL B O 1
ATOM 2736 N N . CYS B 1 113 ? -0.64 17.469 5.191 1 98.56 113 CYS B N 1
ATOM 2737 C CA . CYS B 1 113 ? -1.539 18.094 4.238 1 98.56 113 CYS B CA 1
ATOM 2738 C C . CYS B 1 113 ? -2.986 17.703 4.504 1 98.56 113 CYS B C 1
ATOM 2740 O O . CYS B 1 113 ? -3.576 18.125 5.5 1 98.56 113 CYS B O 1
ATOM 2742 N N . ARG B 1 114 ? -3.562 16.797 3.629 1 98.56 114 ARG B N 1
ATOM 2743 C CA . ARG B 1 114 ? -4.918 16.312 3.857 1 98.56 114 ARG B CA 1
ATOM 2744 C C . ARG B 1 114 ? -5.027 15.633 5.219 1 98.56 114 ARG B C 1
ATOM 2746 O O . ARG B 1 114 ? -6.066 15.719 5.879 1 98.56 114 ARG B O 1
ATOM 2753 N N . GLY B 1 115 ? -4.023 14.867 5.574 1 98.81 115 GLY B N 1
ATOM 2754 C CA . GLY B 1 115 ? -4.008 14.219 6.871 1 98.81 115 GLY B CA 1
ATOM 2755 C C . GLY B 1 115 ? -4.203 15.18 8.031 1 98.81 115 GLY B C 1
ATOM 2756 O O . GLY B 1 115 ? -4.961 14.898 8.961 1 98.81 115 GLY B O 1
ATOM 2757 N N . MET B 1 116 ? -3.512 16.297 7.957 1 98.88 116 MET B N 1
ATOM 2758 C CA . MET B 1 116 ? -3.654 17.312 8.984 1 98.88 116 MET B CA 1
ATOM 2759 C C . MET B 1 116 ? -5.066 17.891 8.992 1 98.88 116 MET B C 1
ATOM 2761 O O . MET B 1 116 ? -5.648 18.125 10.055 1 98.88 116 MET B O 1
ATOM 2765 N N . GLN B 1 117 ? -5.582 18.141 7.809 1 98.88 117 GLN B N 1
ATOM 2766 C CA . GLN B 1 117 ? -6.934 18.672 7.664 1 98.88 117 GLN B CA 1
ATOM 2767 C C . GLN B 1 117 ? -7.965 17.719 8.266 1 98.88 117 GLN B C 1
ATOM 2769 O O . GLN B 1 117 ? -8.859 18.141 9 1 98.88 117 GLN B O 1
ATOM 2774 N N . LEU B 1 118 ? -7.789 16.438 7.98 1 98.94 118 LEU B N 1
ATOM 2775 C CA . LEU B 1 118 ? -8.703 15.43 8.516 1 98.94 118 LEU B CA 1
ATOM 2776 C C . LEU B 1 118 ? -8.602 15.359 10.031 1 98.94 118 LEU B C 1
ATOM 2778 O O . LEU B 1 118 ? -9.625 15.242 10.719 1 98.94 118 LEU B O 1
ATOM 2782 N N . LEU B 1 119 ? -7.387 15.367 10.516 1 98.88 119 LEU B N 1
ATOM 2783 C CA . LEU B 1 119 ? -7.16 15.344 11.961 1 98.88 119 LEU B CA 1
ATOM 2784 C C . LEU B 1 119 ? -7.922 16.469 12.641 1 98.88 119 LEU B C 1
ATOM 2786 O O . LEU B 1 119 ? -8.594 16.25 13.656 1 98.88 119 LEU B O 1
ATOM 2790 N N . ASN B 1 120 ? -7.852 17.688 12.133 1 98.94 120 ASN B N 1
ATOM 2791 C CA . ASN B 1 120 ? -8.578 18.844 12.656 1 98.94 120 ASN B CA 1
ATOM 2792 C C . ASN B 1 120 ? -10.086 18.609 12.641 1 98.94 120 ASN B C 1
ATOM 2794 O O . ASN B 1 120 ? -10.766 18.844 13.641 1 98.94 120 ASN B O 1
ATOM 2798 N N . VAL B 1 121 ? -10.578 18.094 11.539 1 98.88 121 VAL B N 1
ATOM 2799 C CA . VAL B 1 121 ? -12.016 17.875 11.367 1 98.88 121 VAL B CA 1
ATOM 2800 C C . VAL B 1 121 ? -12.5 16.812 12.344 1 98.88 121 VAL B C 1
ATOM 2802 O O . VAL B 1 121 ? -13.516 17 13.016 1 98.88 121 VAL B O 1
ATOM 2805 N N . VAL B 1 122 ? -11.797 15.703 12.469 1 98.81 122 VAL B N 1
ATOM 2806 C CA . VAL B 1 122 ? -12.164 14.578 13.328 1 98.81 122 VAL B CA 1
ATOM 2807 C C . VAL B 1 122 ? -12.211 15.039 14.781 1 98.81 122 VAL B C 1
ATOM 2809 O O . VAL B 1 122 ? -13.031 14.562 15.57 1 98.81 122 VAL B O 1
ATOM 2812 N N . LEU B 1 123 ? -11.398 16.016 15.117 1 98.75 123 LEU B N 1
ATOM 2813 C CA . LEU B 1 123 ? -11.297 16.469 16.5 1 98.75 123 LEU B CA 1
ATOM 2814 C C . LEU B 1 123 ? -12.195 17.672 16.75 1 98.75 123 LEU B C 1
ATOM 2816 O O . LEU B 1 123 ? -12.109 18.312 17.812 1 98.75 123 LEU B O 1
ATOM 2820 N N . GLY B 1 124 ? -13.008 18.031 15.766 1 98.69 124 GLY B N 1
ATOM 2821 C CA . GLY B 1 124 ? -14.078 18.984 16.031 1 98.69 124 GLY B CA 1
ATOM 2822 C C . GLY B 1 124 ? -13.883 20.312 15.32 1 98.69 124 GLY B C 1
ATOM 2823 O O . GLY B 1 124 ? -14.609 21.266 15.578 1 98.69 124 GLY B O 1
ATOM 2824 N N . GLY B 1 125 ? -12.867 20.453 14.469 1 98.81 125 GLY B N 1
ATOM 2825 C CA . GLY B 1 125 ? -12.648 21.656 13.68 1 98.81 125 GLY B CA 1
ATOM 2826 C C . GLY B 1 125 ? -13.391 21.641 12.352 1 98.81 125 GLY B C 1
ATOM 2827 O O . GLY B 1 125 ? -14.25 20.781 12.125 1 98.81 125 GLY B O 1
ATOM 2828 N N . SER B 1 126 ? -13.039 22.609 11.523 1 98.81 126 SER B N 1
ATOM 2829 C CA . SER B 1 126 ? -13.648 22.734 10.195 1 98.81 126 SER B CA 1
ATOM 2830 C C . SER B 1 126 ? -12.648 23.266 9.18 1 98.81 126 SER B C 1
ATOM 2832 O O . SER B 1 126 ? -11.508 23.562 9.523 1 98.81 126 SER B O 1
ATOM 2834 N N . LEU B 1 127 ? -13.102 23.328 7.895 1 98.81 127 LEU B N 1
ATOM 2835 C CA . LEU B 1 127 ? -12.195 23.734 6.82 1 98.81 127 LEU B CA 1
ATOM 2836 C C . LEU B 1 127 ? -12.836 24.812 5.961 1 98.81 127 LEU B C 1
ATOM 2838 O O . LEU B 1 127 ? -14.055 24.828 5.781 1 98.81 127 LEU B O 1
ATOM 2842 N N . TYR B 1 128 ? -11.984 25.734 5.496 1 98.69 128 TYR B N 1
ATOM 2843 C CA . TYR B 1 128 ? -12.336 26.344 4.227 1 98.69 128 TYR B CA 1
ATOM 2844 C C . TYR B 1 128 ? -12.289 25.344 3.088 1 98.69 128 TYR B C 1
ATOM 2846 O O . TYR B 1 128 ? -11.25 24.719 2.842 1 98.69 128 TYR B O 1
ATOM 2854 N N . GLN B 1 129 ? -13.406 25.188 2.445 1 98.44 129 GLN B N 1
ATOM 2855 C CA . GLN B 1 129 ? -13.453 24.188 1.386 1 98.44 129 GLN B CA 1
ATOM 2856 C C . GLN B 1 129 ? -12.633 24.625 0.176 1 98.44 129 GLN B C 1
ATOM 2858 O O . GLN B 1 129 ? -12.312 23.812 -0.69 1 98.44 129 GLN B O 1
ATOM 2863 N N . ASP B 1 130 ? -12.406 25.875 0.104 1 98.5 130 ASP B N 1
ATOM 2864 C CA . ASP B 1 130 ? -11.539 26.484 -0.898 1 98.5 130 ASP B CA 1
ATOM 2865 C C . ASP B 1 130 ? -10.977 27.812 -0.407 1 98.5 130 ASP B C 1
ATOM 2867 O O . ASP B 1 130 ? -11.672 28.578 0.27 1 98.5 130 ASP B O 1
ATOM 2871 N N . LEU B 1 131 ? -9.797 28.062 -0.877 1 98 131 LEU B N 1
ATOM 2872 C CA . LEU B 1 131 ? -9.117 29.266 -0.41 1 98 131 LEU B CA 1
ATOM 2873 C C . LEU B 1 131 ? -9.836 30.516 -0.887 1 98 131 LEU B C 1
ATOM 2875 O O . LEU B 1 131 ? -9.633 31.594 -0.336 1 98 131 LEU B O 1
ATOM 2879 N N . THR B 1 132 ? -10.656 30.406 -1.926 1 97.12 132 THR B N 1
ATOM 2880 C CA . THR B 1 132 ? -11.406 31.562 -2.424 1 97.12 132 THR B CA 1
ATOM 2881 C C . THR B 1 132 ? -12.367 32.094 -1.357 1 97.12 132 THR B C 1
ATOM 2883 O O . THR B 1 132 ? -12.844 33.219 -1.446 1 97.12 132 THR B O 1
ATOM 2886 N N . THR B 1 133 ? -12.656 31.25 -0.336 1 97.12 133 THR B N 1
ATOM 2887 C CA . THR B 1 133 ? -13.57 31.672 0.718 1 97.12 133 THR B CA 1
ATOM 2888 C C . THR B 1 133 ? -12.812 32.219 1.915 1 97.12 133 THR B C 1
ATOM 2890 O O . THR B 1 133 ? -13.414 32.656 2.896 1 97.12 133 THR B O 1
ATOM 2893 N N . TYR B 1 134 ? -11.539 32.156 1.926 1 97.81 134 TYR B N 1
ATOM 2894 C CA . TYR B 1 134 ? -10.688 32.719 2.963 1 97.81 134 TYR B CA 1
ATOM 2895 C C . TYR B 1 134 ? -10.438 34.219 2.707 1 97.81 134 TYR B C 1
ATOM 2897 O O . TYR B 1 134 ? -9.789 34.562 1.726 1 97.81 134 TYR B O 1
ATOM 2905 N N . PRO B 1 135 ? -10.852 35.094 3.537 1 96.88 135 PRO B N 1
ATOM 2906 C CA . PRO B 1 135 ? -10.875 36.531 3.234 1 96.88 135 PRO B CA 1
ATOM 2907 C C . PRO B 1 135 ? -9.477 37.125 3.143 1 96.88 135 PRO B C 1
ATOM 2909 O O . PRO B 1 135 ? -9.289 38.156 2.479 1 96.88 135 PRO B O 1
ATOM 2912 N N . LYS B 1 136 ? -8.461 36.531 3.764 1 97.75 136 LYS B N 1
ATOM 2913 C CA . LYS B 1 136 ? -7.129 37.156 3.803 1 97.75 136 LYS B CA 1
ATOM 2914 C C . LYS B 1 136 ? -6.176 36.438 2.848 1 97.75 136 LYS B C 1
ATOM 2916 O O . LYS B 1 136 ? -4.957 36.5 3.01 1 97.75 136 LYS B O 1
ATOM 2921 N N . TRP B 1 137 ? -6.754 35.688 1.873 1 97.19 137 TRP B N 1
ATOM 2922 C CA . TRP B 1 137 ? -5.949 34.906 0.938 1 97.19 137 TRP B CA 1
ATOM 2923 C C . TRP B 1 137 ? -5.023 35.812 0.129 1 97.19 137 TRP B C 1
ATOM 2925 O O . TRP B 1 137 ? -5.488 36.688 -0.625 1 97.19 137 TRP B O 1
ATOM 2935 N N . SER B 1 138 ? -3.691 35.625 0.249 1 97.25 138 SER B N 1
ATOM 2936 C CA . SER B 1 138 ? -2.742 36.469 -0.462 1 97.25 138 SER B CA 1
ATOM 2937 C C . SER B 1 138 ? -1.482 35.688 -0.838 1 97.25 138 SER B C 1
ATOM 2939 O O . SER B 1 138 ? -0.554 36.25 -1.422 1 97.25 138 SER B O 1
ATOM 2941 N N . VAL B 1 139 ? -1.394 34.438 -0.483 1 96.69 139 VAL B N 1
ATOM 2942 C CA . VAL B 1 139 ? -0.257 33.562 -0.759 1 96.69 139 VAL B CA 1
ATOM 2943 C C . VAL B 1 139 ? -0.685 32.469 -1.703 1 96.69 139 VAL B C 1
ATOM 2945 O O . VAL B 1 139 ? -1.798 31.938 -1.597 1 96.69 139 VAL B O 1
ATOM 2948 N N . LYS B 1 140 ? 0.135 32.031 -2.668 1 96.38 140 LYS B N 1
ATOM 2949 C CA . LYS B 1 140 ? -0.116 30.891 -3.531 1 96.38 140 LYS B CA 1
ATOM 2950 C C . LYS B 1 140 ? 0.164 29.578 -2.797 1 96.38 140 LYS B C 1
ATOM 2952 O O . LYS B 1 140 ? 1.322 29.203 -2.605 1 96.38 140 LYS B O 1
ATOM 2957 N N . HIS B 1 141 ? -0.882 28.844 -2.496 1 96.88 141 HIS B N 1
ATOM 2958 C CA . HIS B 1 141 ? -0.753 27.625 -1.713 1 96.88 141 HIS B CA 1
ATOM 2959 C C . HIS B 1 141 ? -0.817 26.391 -2.605 1 96.88 141 HIS B C 1
ATOM 2961 O O . HIS B 1 141 ? -0.824 25.25 -2.111 1 96.88 141 HIS B O 1
ATOM 2967 N N . GLU B 1 142 ? -0.989 26.594 -3.879 1 94.44 142 GLU B N 1
ATOM 2968 C CA . GLU B 1 142 ? -0.843 25.594 -4.93 1 94.44 142 GLU B CA 1
ATOM 2969 C C . GLU B 1 142 ? 0.27 25.969 -5.902 1 94.44 142 GLU B C 1
ATOM 2971 O O . GLU B 1 142 ? 0.052 26.75 -6.828 1 94.44 142 GLU B O 1
ATOM 2976 N N . GLN B 1 143 ? 1.37 25.328 -5.793 1 92.94 143 GLN B N 1
ATOM 2977 C CA . GLN B 1 143 ? 2.566 25.891 -6.41 1 92.94 143 GLN B CA 1
ATOM 2978 C C . GLN B 1 143 ? 2.715 25.422 -7.852 1 92.94 143 GLN B C 1
ATOM 2980 O O . GLN B 1 143 ? 3.541 25.938 -8.602 1 92.94 143 GLN B O 1
ATOM 2985 N N . HIS B 1 144 ? 1.83 24.578 -8.203 1 89.25 144 HIS B N 1
ATOM 2986 C CA . HIS B 1 144 ? 1.923 24.25 -9.617 1 89.25 144 HIS B CA 1
ATOM 2987 C C . HIS B 1 144 ? 2.012 25.5 -10.477 1 89.25 144 HIS B C 1
ATOM 2989 O O . HIS B 1 144 ? 1.289 26.469 -10.242 1 89.25 144 HIS B O 1
ATOM 2995 N N . PRO B 1 145 ? 2.971 25.453 -11.344 1 91.19 145 PRO B N 1
ATOM 2996 C CA . PRO B 1 145 ? 3.723 24.359 -11.953 1 91.19 145 PRO B CA 1
ATOM 2997 C C . PRO B 1 145 ? 5.09 24.156 -11.312 1 91.19 145 PRO B C 1
ATOM 2999 O O . PRO B 1 145 ? 5.906 23.375 -11.828 1 91.19 145 PRO B O 1
ATOM 3002 N N . THR B 1 146 ? 5.355 24.906 -10.289 1 91.75 146 THR B N 1
ATOM 3003 C CA . THR B 1 146 ? 6.629 24.672 -9.617 1 91.75 146 THR B CA 1
ATOM 3004 C C . THR B 1 146 ? 6.695 23.25 -9.062 1 91.75 146 THR B C 1
ATOM 3006 O O . THR B 1 146 ? 5.746 22.781 -8.43 1 91.75 146 THR B O 1
ATOM 3009 N N . ALA B 1 147 ? 7.82 22.562 -9.32 1 89.75 147 ALA B N 1
ATOM 3010 C CA . ALA B 1 147 ? 7.984 21.172 -8.914 1 89.75 147 ALA B CA 1
ATOM 3011 C C . ALA B 1 147 ? 7.953 21.031 -7.398 1 89.75 147 ALA B C 1
ATOM 3013 O O . ALA B 1 147 ? 8.383 21.938 -6.676 1 89.75 147 ALA B O 1
ATOM 3014 N N . PRO B 1 148 ? 7.555 19.891 -6.922 1 88.62 148 PRO B N 1
ATOM 3015 C CA . PRO B 1 148 ? 7.324 19.688 -5.488 1 88.62 148 PRO B CA 1
ATOM 3016 C C . PRO B 1 148 ? 8.609 19.766 -4.668 1 88.62 148 PRO B C 1
ATOM 3018 O O . PRO B 1 148 ? 8.562 20.031 -3.467 1 88.62 148 PRO B O 1
ATOM 3021 N N . GLN B 1 149 ? 9.672 19.547 -5.309 1 88.75 149 GLN B N 1
ATOM 3022 C CA . GLN B 1 149 ? 10.93 19.547 -4.562 1 88.75 149 GLN B CA 1
ATOM 3023 C C . GLN B 1 149 ? 11.367 20.953 -4.215 1 88.75 149 GLN B C 1
ATOM 3025 O O . GLN B 1 149 ? 12.289 21.156 -3.42 1 88.75 149 GLN B O 1
ATOM 3030 N N . PHE B 1 150 ? 10.664 21.922 -4.816 1 92.06 150 PHE B N 1
ATOM 3031 C CA . PHE B 1 150 ? 11.031 23.312 -4.555 1 92.06 150 PHE B CA 1
ATOM 3032 C C . PHE B 1 150 ? 10.016 23.969 -3.617 1 92.06 150 PHE B C 1
ATOM 3034 O O . PHE B 1 150 ? 8.828 24.047 -3.934 1 92.06 150 PHE B O 1
ATOM 3041 N N . ALA B 1 151 ? 10.516 24.453 -2.516 1 94 151 ALA B N 1
ATOM 3042 C CA . ALA B 1 151 ? 9.688 25.219 -1.595 1 94 151 ALA B CA 1
ATOM 3043 C C . ALA B 1 151 ? 9.32 26.578 -2.193 1 94 151 ALA B C 1
ATOM 3045 O O . ALA B 1 151 ? 10.102 27.172 -2.934 1 94 151 ALA B O 1
ATOM 3046 N N . THR B 1 152 ? 8.117 27.062 -1.823 1 94.88 152 THR B N 1
ATOM 3047 C CA . THR B 1 152 ? 7.695 28.25 -2.57 1 94.88 152 THR B CA 1
ATOM 3048 C C . THR B 1 152 ? 7.27 29.359 -1.621 1 94.88 152 THR B C 1
ATOM 3050 O O . THR B 1 152 ? 7.281 30.531 -1.995 1 94.88 152 THR B O 1
ATOM 3053 N N . HIS B 1 153 ? 6.836 29.094 -0.409 1 95.25 153 HIS B N 1
ATOM 3054 C CA . HIS B 1 153 ? 6.496 30.188 0.491 1 95.25 153 HIS B CA 1
ATOM 3055 C C . HIS B 1 153 ? 6.953 29.906 1.916 1 95.25 153 HIS B C 1
ATOM 3057 O O . HIS B 1 153 ? 7.195 28.75 2.268 1 95.25 153 HIS B O 1
ATOM 3063 N N . GLU B 1 154 ? 6.984 30.922 2.705 1 97.12 154 GLU B N 1
ATOM 3064 C CA . GLU B 1 154 ? 7.465 30.797 4.078 1 97.12 154 GLU B CA 1
ATOM 3065 C C . GLU B 1 154 ? 6.32 30.5 5.039 1 97.12 154 GLU B C 1
ATOM 3067 O O . GLU B 1 154 ? 5.168 30.859 4.773 1 97.12 154 GLU B O 1
ATOM 3072 N N . VAL B 1 155 ? 6.719 29.844 6.125 1 98.56 155 VAL B N 1
ATOM 3073 C CA . VAL B 1 155 ? 5.848 29.75 7.289 1 98.56 155 VAL B CA 1
ATOM 3074 C C . VAL B 1 155 ? 6.59 30.234 8.531 1 98.56 155 VAL B C 1
ATOM 3076 O O . VAL B 1 155 ? 7.809 30.094 8.633 1 98.56 155 VAL B O 1
ATOM 3079 N N . GLU B 1 156 ? 5.848 30.812 9.398 1 98.69 156 GLU B N 1
ATOM 3080 C CA . GLU B 1 156 ? 6.363 31.156 10.727 1 98.69 156 GLU B CA 1
ATOM 3081 C C . GLU B 1 156 ? 6.074 30.031 11.734 1 98.69 156 GLU B C 1
ATOM 3083 O O . GLU B 1 156 ? 4.926 29.609 11.883 1 98.69 156 GLU B O 1
ATOM 3088 N N . ILE B 1 157 ? 7.141 29.594 12.367 1 98.75 157 ILE B N 1
ATOM 3089 C CA . ILE B 1 157 ? 7.008 28.562 13.383 1 98.75 157 ILE B CA 1
ATOM 3090 C C . ILE B 1 157 ? 6.918 29.203 14.766 1 98.75 157 ILE B C 1
ATOM 3092 O O . ILE B 1 157 ? 7.793 29.984 15.156 1 98.75 157 ILE B O 1
ATOM 3096 N N . LEU B 1 158 ? 5.914 28.859 15.516 1 98.44 158 LEU B N 1
ATOM 3097 C CA . LEU B 1 158 ? 5.664 29.5 16.797 1 98.44 158 LEU B CA 1
ATOM 3098 C C . LEU B 1 158 ? 6.566 28.922 17.891 1 98.44 158 LEU B C 1
ATOM 3100 O O . LEU B 1 158 ? 6.785 27.719 17.938 1 98.44 158 LEU B O 1
ATOM 3104 N N . PRO B 1 159 ? 7.02 29.812 18.781 1 97.44 159 PRO B N 1
ATOM 3105 C CA . PRO B 1 159 ? 7.816 29.328 19.906 1 97.44 159 PRO B CA 1
ATOM 3106 C C . PRO B 1 159 ? 7.016 28.438 20.844 1 97.44 159 PRO B C 1
ATOM 3108 O O . PRO B 1 159 ? 5.785 28.484 20.859 1 97.44 159 PRO B O 1
ATOM 3111 N N . ASP B 1 160 ? 7.691 27.547 21.578 1 95.75 160 ASP B N 1
ATOM 3112 C CA . ASP B 1 160 ? 7.113 26.672 22.578 1 95.75 160 ASP B CA 1
ATOM 3113 C C . ASP B 1 160 ? 6.195 25.625 21.938 1 95.75 160 ASP B C 1
ATOM 3115 O O . ASP B 1 160 ? 5.109 25.344 22.453 1 95.75 160 ASP B O 1
ATOM 3119 N N . THR B 1 161 ? 6.48 25.312 20.75 1 97.5 161 THR B N 1
ATOM 3120 C CA . THR B 1 161 ? 5.777 24.234 20.047 1 97.5 161 THR B CA 1
ATOM 3121 C C . THR B 1 161 ? 6.742 23.109 19.672 1 97.5 161 THR B C 1
ATOM 3123 O O . THR B 1 161 ? 7.961 23.297 19.688 1 97.5 161 THR B O 1
ATOM 3126 N N . LEU B 1 162 ? 6.195 22 19.406 1 97.19 162 LEU B N 1
ATOM 3127 C CA . LEU B 1 162 ? 6.984 20.844 18.969 1 97.19 162 LEU B CA 1
ATOM 3128 C C . LEU B 1 162 ? 7.773 21.172 17.703 1 97.19 162 LEU B C 1
ATOM 3130 O O . LEU B 1 162 ? 8.969 20.859 17.625 1 97.19 162 LEU B O 1
ATOM 3134 N N . LEU B 1 163 ? 7.109 21.797 16.688 1 97.94 163 LEU B N 1
ATOM 3135 C CA . LEU B 1 163 ? 7.766 22.094 15.414 1 97.94 163 LEU B CA 1
ATOM 3136 C C . LEU B 1 163 ? 8.938 23.047 15.625 1 97.94 163 LEU B C 1
ATOM 3138 O O . LEU B 1 163 ? 9.938 22.969 14.906 1 97.94 163 LEU B O 1
ATOM 3142 N N . TYR B 1 164 ? 8.852 23.922 16.594 1 97.69 164 TYR B N 1
ATOM 3143 C CA . TYR B 1 164 ? 9.891 24.906 16.859 1 97.69 164 TYR B CA 1
ATOM 3144 C C . TYR B 1 164 ? 11.18 24.219 17.312 1 97.69 164 TYR B C 1
ATOM 3146 O O . TYR B 1 164 ? 12.266 24.781 17.156 1 97.69 164 TYR B O 1
ATOM 3154 N N . GLN B 1 165 ? 11.07 23.031 17.875 1 96.69 165 GLN B N 1
ATOM 3155 C CA . GLN B 1 165 ? 12.242 22.266 18.281 1 96.69 165 GLN B CA 1
ATOM 3156 C C . GLN B 1 165 ? 12.938 21.641 17.094 1 96.69 165 GLN B C 1
ATOM 3158 O O . GLN B 1 165 ? 14.109 21.25 17.172 1 96.69 165 GLN B O 1
ATOM 3163 N N . LEU B 1 166 ? 12.219 21.547 16 1 97.38 166 LEU B N 1
ATOM 3164 C CA . LEU B 1 166 ? 12.703 20.766 14.867 1 97.38 166 LEU B CA 1
ATOM 3165 C C . LEU B 1 166 ? 13.008 21.656 13.68 1 97.38 166 LEU B C 1
ATOM 3167 O O . LEU B 1 166 ? 13.742 21.266 12.766 1 97.38 166 LEU B O 1
ATOM 3171 N N . LEU B 1 167 ? 12.398 22.828 13.664 1 98.12 167 LEU B N 1
ATOM 3172 C CA . LEU B 1 167 ? 12.477 23.734 12.516 1 98.12 167 LEU B CA 1
ATOM 3173 C C . LEU B 1 167 ? 12.93 25.125 12.945 1 98.12 167 LEU B C 1
ATOM 3175 O O . LEU B 1 167 ? 12.766 25.5 14.102 1 98.12 167 LEU B O 1
ATOM 3179 N N . PRO B 1 168 ? 13.508 25.875 11.984 1 97.25 168 PRO B N 1
ATOM 3180 C CA . PRO B 1 168 ? 13.781 27.281 12.281 1 97.25 168 PRO B CA 1
ATOM 3181 C C . PRO B 1 168 ? 12.508 28.125 12.414 1 97.25 168 PRO B C 1
ATOM 3183 O O . PRO B 1 168 ? 11.438 27.688 11.992 1 97.25 168 PRO B O 1
ATOM 3186 N N . ASP B 1 169 ? 12.648 29.281 13.008 1 97.06 169 ASP B N 1
ATOM 3187 C CA . ASP B 1 169 ? 11.523 30.156 13.297 1 97.06 169 ASP B CA 1
ATOM 3188 C C . ASP B 1 169 ? 10.758 30.5 12.023 1 97.06 169 ASP B C 1
ATOM 3190 O O . ASP B 1 169 ? 9.539 30.688 12.055 1 97.06 169 ASP B O 1
ATOM 3194 N N . THR B 1 170 ? 11.531 30.641 10.945 1 97.81 170 THR B N 1
ATOM 3195 C CA . THR B 1 170 ? 10.969 30.797 9.609 1 97.81 170 THR B CA 1
ATOM 3196 C C . THR B 1 170 ? 11.469 29.703 8.68 1 97.81 170 THR B C 1
ATOM 3198 O O . THR B 1 170 ? 12.656 29.375 8.672 1 97.81 170 THR B O 1
ATOM 3201 N N . TYR B 1 171 ? 10.5 29.125 7.934 1 97.62 171 TYR B N 1
ATOM 3202 C CA . TYR B 1 171 ? 10.844 27.953 7.141 1 97.62 171 TYR B CA 1
ATOM 3203 C C . TYR B 1 171 ? 10.164 28 5.773 1 97.62 171 TYR B C 1
ATOM 3205 O O . TYR B 1 171 ? 8.977 28.328 5.672 1 97.62 171 TYR B O 1
ATOM 3213 N N . LEU B 1 172 ? 10.93 27.812 4.699 1 97.44 172 LEU B N 1
ATOM 3214 C CA . LEU B 1 172 ? 10.398 27.75 3.342 1 97.44 172 LEU B CA 1
ATOM 3215 C C . LEU B 1 172 ? 9.82 26.359 3.047 1 97.44 172 LEU B C 1
ATOM 3217 O O . LEU B 1 172 ? 10.5 25.359 3.227 1 97.44 172 LEU B O 1
ATOM 3221 N N . VAL B 1 173 ? 8.57 26.359 2.559 1 97.81 173 VAL B N 1
ATOM 3222 C CA . VAL B 1 173 ? 7.914 25.062 2.395 1 97.81 173 VAL B CA 1
ATOM 3223 C C . VAL B 1 173 ? 7.281 24.969 1.008 1 97.81 173 VAL B C 1
ATOM 3225 O O . VAL B 1 173 ? 7.07 26 0.349 1 97.81 173 VAL B O 1
ATOM 3228 N N . ASN B 1 174 ? 7.066 23.719 0.503 1 97.19 174 ASN B N 1
ATOM 3229 C CA . ASN B 1 174 ? 6.227 23.484 -0.663 1 97.19 174 ASN B CA 1
ATOM 3230 C C . ASN B 1 174 ? 4.742 23.484 -0.295 1 97.19 174 ASN B C 1
ATOM 3232 O O . ASN B 1 174 ? 4.395 23.516 0.886 1 97.19 174 ASN B O 1
ATOM 3236 N N . SER B 1 175 ? 3.926 23.656 -1.282 1 96.31 175 SER B N 1
ATOM 3237 C CA . SER B 1 175 ? 2.51 23.812 -0.961 1 96.31 175 SER B CA 1
ATOM 3238 C C . SER B 1 175 ? 1.628 23.312 -2.104 1 96.31 175 SER B C 1
ATOM 3240 O O . SER B 1 175 ? 1.87 23.641 -3.268 1 96.31 175 SER B O 1
ATOM 3242 N N . TYR B 1 176 ? 0.603 22.422 -1.704 1 95.56 176 TYR B N 1
ATOM 3243 C CA . TYR B 1 176 ? -0.327 21.844 -2.674 1 95.56 176 TYR B CA 1
ATOM 3244 C C . TYR B 1 176 ? -1.718 21.688 -2.07 1 95.56 176 TYR B C 1
ATOM 3246 O O . TYR B 1 176 ? -2.287 20.594 -2.076 1 95.56 176 TYR B O 1
ATOM 3254 N N . HIS B 1 177 ? -2.297 22.797 -1.69 1 96.81 177 HIS B N 1
ATOM 3255 C CA . HIS B 1 177 ? -3.635 22.656 -1.124 1 96.81 177 HIS B CA 1
ATOM 3256 C C . HIS B 1 177 ? -4.508 23.859 -1.496 1 96.81 177 HIS B C 1
ATOM 3258 O O . HIS B 1 177 ? -4.004 24.969 -1.651 1 96.81 177 HIS B O 1
ATOM 3264 N N . HIS B 1 178 ? -5.789 23.578 -1.646 1 97.94 178 HIS B N 1
ATOM 3265 C CA . HIS B 1 178 ? -6.77 24.641 -1.832 1 97.94 178 HIS B CA 1
ATOM 3266 C C . HIS B 1 178 ? -7.773 24.672 -0.684 1 97.94 178 HIS B C 1
ATOM 3268 O O . HIS B 1 178 ? -8.508 25.656 -0.523 1 97.94 178 HIS B O 1
ATOM 3274 N N . GLN B 1 179 ? -7.863 23.547 0.126 1 98.5 179 GLN B N 1
ATOM 3275 C CA . GLN B 1 179 ? -8.539 23.578 1.417 1 98.5 179 GLN B CA 1
ATOM 3276 C C . GLN B 1 179 ? -7.598 24.047 2.52 1 98.5 179 GLN B C 1
ATOM 3278 O O . GLN B 1 179 ? -6.375 23.984 2.367 1 98.5 179 GLN B O 1
ATOM 3283 N N . ALA B 1 180 ? -8.18 24.594 3.594 1 98.62 180 ALA B N 1
ATOM 3284 C CA . ALA B 1 180 ? -7.395 25.078 4.723 1 98.62 180 ALA B CA 1
ATOM 3285 C C . ALA B 1 180 ? -8.203 25.047 6.016 1 98.62 180 ALA B C 1
ATOM 3287 O O . ALA B 1 180 ? -9.438 25.016 5.98 1 98.62 180 ALA B O 1
ATOM 3288 N N . LEU B 1 181 ? -7.516 25 7.105 1 98.75 181 LEU B N 1
ATOM 3289 C CA . LEU B 1 181 ? -8.211 25 8.391 1 98.75 181 LEU B CA 1
ATOM 3290 C C . LEU B 1 181 ? -8.992 26.297 8.578 1 98.75 181 LEU B C 1
ATOM 3292 O O . LEU B 1 181 ? -8.461 27.391 8.352 1 98.75 181 LEU B O 1
ATOM 3296 N N . LYS B 1 182 ? -10.234 26.188 8.906 1 98.56 182 LYS B N 1
ATOM 3297 C CA . LYS B 1 182 ? -11.094 27.328 9.227 1 98.56 182 LYS B CA 1
ATOM 3298 C C . LYS B 1 182 ? -11.25 27.484 10.734 1 98.56 182 LYS B C 1
ATOM 3300 O O . LYS B 1 182 ? -10.68 28.406 11.328 1 98.56 182 LYS B O 1
ATOM 3305 N N . GLU B 1 183 ? -11.945 26.547 11.344 1 98.5 183 GLU B N 1
ATOM 3306 C CA . GLU B 1 183 ? -11.977 26.453 12.797 1 98.5 183 GLU B CA 1
ATOM 3307 C C . GLU B 1 183 ? -11.031 25.375 13.312 1 98.5 183 GLU B C 1
ATOM 3309 O O . GLU B 1 183 ? -11.133 24.219 12.906 1 98.5 183 GLU B O 1
ATOM 3314 N N . LEU B 1 184 ? -10.109 25.797 14.117 1 98.75 184 LEU B N 1
ATOM 3315 C CA . LEU B 1 184 ? -9.211 24.828 14.766 1 98.75 184 LEU B CA 1
ATOM 3316 C C . LEU B 1 184 ? -9.945 24.031 15.828 1 98.75 184 LEU B C 1
ATOM 3318 O O . LEU B 1 184 ? -10.727 24.594 16.609 1 98.75 184 LEU B O 1
ATOM 3322 N N . ALA B 1 185 ? -9.734 22.75 15.859 1 98.88 185 ALA B N 1
ATOM 3323 C CA . ALA B 1 185 ? -10.352 21.906 16.891 1 98.88 185 ALA B CA 1
ATOM 3324 C C . ALA B 1 185 ? -9.961 22.391 18.281 1 98.88 185 ALA B C 1
ATOM 3326 O O . ALA B 1 185 ? -8.836 22.844 18.5 1 98.88 185 ALA B O 1
ATOM 3327 N N . PRO B 1 186 ? -10.828 22.234 19.25 1 98.5 186 PRO B N 1
ATOM 3328 C CA . PRO B 1 186 ? -10.586 22.781 20.578 1 98.5 186 PRO B CA 1
ATOM 3329 C C . PRO B 1 186 ? -9.398 22.141 21.281 1 98.5 186 PRO B C 1
ATOM 3331 O O . PRO B 1 186 ? -8.781 22.75 22.172 1 98.5 186 PRO B O 1
ATOM 3334 N N . SER B 1 187 ? -9.07 20.922 20.906 1 98.69 187 SER B N 1
ATOM 3335 C CA . SER B 1 187 ? -8 20.188 21.578 1 98.69 187 SER B CA 1
ATOM 3336 C C . SER B 1 187 ? -6.656 20.406 20.891 1 98.69 187 SER B C 1
ATOM 3338 O O . SER B 1 187 ? -5.648 19.812 21.281 1 98.69 187 SER B O 1
ATOM 3340 N N . LEU B 1 188 ? -6.637 21.281 19.891 1 98.81 188 LEU B N 1
ATOM 3341 C CA . LEU B 1 188 ? -5.422 21.484 19.109 1 98.81 188 LEU B CA 1
ATOM 3342 C C . LEU B 1 188 ? -4.906 22.922 19.266 1 98.81 188 LEU B C 1
ATOM 3344 O O . LEU B 1 188 ? -5.672 23.828 19.609 1 98.81 188 LEU B O 1
ATOM 3348 N N . LYS B 1 189 ? -3.691 23.078 19.031 1 98.44 189 LYS B N 1
ATOM 3349 C CA . LYS B 1 189 ? -3.098 24.406 18.922 1 98.44 189 LYS B CA 1
ATOM 3350 C C . LYS B 1 189 ? -2.328 24.562 17.609 1 98.44 189 LYS B C 1
ATOM 3352 O O . LYS B 1 189 ? -1.734 23.594 17.125 1 98.44 189 LYS B O 1
ATOM 3357 N N . ALA B 1 190 ? -2.295 25.766 17.109 1 98.75 190 ALA B N 1
ATOM 3358 C CA . ALA B 1 190 ? -1.528 26.094 15.914 1 98.75 190 ALA B CA 1
ATOM 3359 C C . ALA B 1 190 ? -0.039 26.203 16.234 1 98.75 190 ALA B C 1
ATOM 3361 O O . ALA B 1 190 ? 0.347 26.734 17.281 1 98.75 190 ALA B O 1
ATOM 3362 N N . THR B 1 191 ? 0.785 25.672 15.328 1 98.81 191 THR B N 1
ATOM 3363 C CA . THR B 1 191 ? 2.225 25.688 15.562 1 98.81 191 THR B CA 1
ATOM 3364 C C . THR B 1 191 ? 2.943 26.453 14.453 1 98.81 191 THR B C 1
ATOM 3366 O O . THR B 1 191 ? 4.117 26.812 14.602 1 98.81 191 THR B O 1
ATOM 3369 N N . ALA B 1 192 ? 2.279 26.734 13.359 1 98.88 192 ALA B N 1
ATOM 3370 C CA . ALA B 1 192 ? 2.869 27.438 12.219 1 98.88 192 ALA B CA 1
ATOM 3371 C C . ALA B 1 192 ? 1.805 28.203 11.438 1 98.88 192 ALA B C 1
ATOM 3373 O O . ALA B 1 192 ? 0.655 27.766 11.352 1 98.88 192 ALA B O 1
ATOM 3374 N N . PHE B 1 193 ? 2.213 29.297 10.852 1 98.81 193 PHE B N 1
ATOM 3375 C CA . PHE B 1 193 ? 1.318 30.109 10.039 1 98.81 193 PHE B CA 1
ATOM 3376 C C . PHE B 1 193 ? 1.998 30.547 8.742 1 98.81 193 PHE B C 1
ATOM 3378 O O . PHE B 1 193 ? 3.191 30.859 8.734 1 98.81 193 PHE B O 1
ATOM 3385 N N . SER B 1 194 ? 1.22 30.562 7.719 1 98.38 194 SER B N 1
ATOM 3386 C CA . SER B 1 194 ? 1.665 31.266 6.52 1 98.38 194 SER B CA 1
ATOM 3387 C C . SER B 1 194 ? 1.523 32.781 6.68 1 98.38 194 SER B C 1
ATOM 3389 O O . SER B 1 194 ? 0.863 33.25 7.605 1 98.38 194 SER B O 1
ATOM 3391 N N . PRO B 1 195 ? 2.094 33.531 5.738 1 97.69 195 PRO B N 1
ATOM 3392 C CA . PRO B 1 195 ? 2.061 35 5.859 1 97.69 195 PRO B CA 1
ATOM 3393 C C . PRO B 1 195 ? 0.642 35.562 5.828 1 97.69 195 PRO B C 1
ATOM 3395 O O . PRO B 1 195 ? 0.373 36.594 6.434 1 97.69 195 PRO B O 1
ATOM 3398 N N . ASP B 1 196 ? -0.249 34.875 5.207 1 98.06 196 ASP B N 1
ATOM 3399 C CA . ASP B 1 196 ? -1.613 35.406 5.117 1 98.06 196 ASP B CA 1
ATOM 3400 C C . ASP B 1 196 ? -2.467 34.906 6.277 1 98.06 196 ASP B C 1
ATOM 3402 O O . ASP B 1 196 ? -3.684 35.094 6.289 1 98.06 196 ASP B O 1
ATOM 3406 N N . GLY B 1 197 ? -1.887 34.156 7.188 1 98.31 197 GLY B N 1
ATOM 3407 C CA . GLY B 1 197 ? -2.561 33.844 8.445 1 98.31 197 GLY B CA 1
ATOM 3408 C C . GLY B 1 197 ? -3.154 32.469 8.5 1 98.31 197 GLY B C 1
ATOM 3409 O O . GLY B 1 197 ? -3.811 32.094 9.477 1 98.31 197 GLY B O 1
ATOM 3410 N N . LEU B 1 198 ? -2.943 31.625 7.535 1 98.62 198 LEU B N 1
ATOM 3411 C CA . LEU B 1 198 ? -3.471 30.266 7.555 1 98.62 198 LEU B CA 1
ATOM 3412 C C . LEU B 1 198 ? -2.641 29.375 8.469 1 98.62 198 LEU B C 1
ATOM 3414 O O . LEU B 1 198 ? -1.413 29.484 8.5 1 98.62 198 LEU B O 1
ATOM 3418 N N . VAL B 1 199 ? -3.316 28.531 9.18 1 98.81 199 VAL B N 1
ATOM 3419 C CA . VAL B 1 199 ? -2.637 27.547 10 1 98.81 199 VAL B CA 1
ATOM 3420 C C . VAL B 1 199 ? -1.942 26.516 9.109 1 98.81 199 VAL B C 1
ATOM 3422 O O . VAL B 1 199 ? -2.576 25.906 8.25 1 98.81 199 VAL B O 1
ATOM 3425 N N . GLU B 1 200 ? -0.632 26.328 9.359 1 98.81 200 GLU B N 1
ATOM 3426 C CA . GLU B 1 200 ? 0.157 25.406 8.547 1 98.81 200 GLU B CA 1
ATOM 3427 C C . GLU B 1 200 ? 0.744 24.281 9.406 1 98.81 200 GLU B C 1
ATOM 3429 O O . GLU B 1 200 ? 1.396 23.375 8.883 1 98.81 200 GLU B O 1
ATOM 3434 N N . GLY B 1 201 ? 0.592 24.312 10.625 1 98.88 201 GLY B N 1
ATOM 3435 C CA . GLY B 1 201 ? 1.007 23.281 11.555 1 98.88 201 GLY B CA 1
ATOM 3436 C C . GLY B 1 201 ? 0.123 23.203 12.789 1 98.88 201 GLY B C 1
ATOM 3437 O O . GLY B 1 201 ? -0.424 24.203 13.234 1 98.88 201 GLY B O 1
ATOM 3438 N N . ILE B 1 202 ? -0.026 22.031 13.336 1 98.94 202 ILE B N 1
ATOM 3439 C CA . ILE B 1 202 ? -0.839 21.844 14.531 1 98.94 202 ILE B CA 1
ATOM 3440 C C . ILE B 1 202 ? -0.187 20.812 15.445 1 98.94 202 ILE B C 1
ATOM 3442 O O . ILE B 1 202 ? 0.624 20 14.992 1 98.94 202 ILE B O 1
ATOM 3446 N N . GLU B 1 203 ? -0.524 20.828 16.719 1 98.88 203 GLU B N 1
ATOM 3447 C CA . GLU B 1 203 ? -0.242 19.797 17.703 1 98.88 203 GLU B CA 1
ATOM 3448 C C . GLU B 1 203 ? -1.335 19.734 18.766 1 98.88 203 GLU B C 1
ATOM 3450 O O . GLU B 1 203 ? -2.24 20.562 18.781 1 98.88 203 GLU B O 1
ATOM 3455 N N . SER B 1 204 ? -1.281 18.734 19.594 1 98.62 204 SER B N 1
ATOM 3456 C CA . SER B 1 204 ? -2.25 18.609 20.672 1 98.62 204 SER B CA 1
ATOM 3457 C C . SER B 1 204 ? -1.978 19.641 21.781 1 98.62 204 SER B C 1
ATOM 3459 O O . SER B 1 204 ? -0.821 19.922 22.094 1 98.62 204 SER B O 1
ATOM 3461 N N . LEU B 1 205 ? -3.014 20.156 22.359 1 98.12 205 LEU B N 1
ATOM 3462 C CA . LEU B 1 205 ? -2.887 21 23.547 1 98.12 205 LEU B CA 1
ATOM 3463 C C . LEU B 1 205 ? -2.449 20.172 24.75 1 98.12 205 LEU B C 1
ATOM 3465 O O . LEU B 1 205 ? -1.778 20.688 25.656 1 98.12 205 LEU B O 1
ATOM 3469 N N . ASP B 1 206 ? -2.922 18.938 24.734 1 97.44 206 ASP B N 1
ATOM 3470 C CA . ASP B 1 206 ? -2.568 18 25.781 1 97.44 206 ASP B CA 1
ATOM 3471 C C . ASP B 1 206 ? -1.231 17.328 25.484 1 97.44 206 ASP B C 1
ATOM 3473 O O . ASP B 1 206 ? -1.117 16.547 24.531 1 97.44 206 ASP B O 1
ATOM 3477 N N . LYS B 1 207 ? -0.291 17.5 26.359 1 92.06 207 LYS B N 1
ATOM 3478 C CA . LYS B 1 207 ? 1.063 17 26.141 1 92.06 207 LYS B CA 1
ATOM 3479 C C . LYS B 1 207 ? 1.097 15.477 26.172 1 92.06 207 LYS B C 1
ATOM 3481 O O . LYS B 1 207 ? 2.035 14.867 25.656 1 92.06 207 LYS B O 1
ATOM 3486 N N . ASP B 1 208 ? 0.106 14.883 26.719 1 95.31 208 ASP B N 1
ATOM 3487 C CA . ASP B 1 208 ? 0.059 13.43 26.797 1 95.31 208 ASP B CA 1
ATOM 3488 C C . ASP B 1 208 ? -0.506 12.828 25.516 1 95.31 208 ASP B C 1
ATOM 3490 O O . ASP B 1 208 ? -0.393 11.625 25.281 1 95.31 208 ASP B O 1
ATOM 3494 N N . VAL B 1 209 ? -1.129 13.625 24.719 1 97.62 209 VAL B N 1
ATOM 3495 C CA . VAL B 1 209 ? -1.635 13.211 23.422 1 97.62 209 VAL B CA 1
ATOM 3496 C C . VAL B 1 209 ? -0.609 13.555 22.344 1 97.62 209 VAL B C 1
ATOM 3498 O O . VAL B 1 209 ? -0.31 14.727 22.094 1 97.62 209 VAL B O 1
ATOM 3501 N N . ARG B 1 210 ? -0.078 12.516 21.734 1 98.12 210 ARG B N 1
ATOM 3502 C CA . ARG B 1 210 ? 1.049 12.68 20.828 1 98.12 210 ARG B CA 1
ATOM 3503 C C . ARG B 1 210 ? 0.578 12.742 19.375 1 98.12 210 ARG B C 1
ATOM 3505 O O . ARG B 1 210 ? 0.51 11.711 18.703 1 98.12 210 ARG B O 1
ATOM 3512 N N . LEU B 1 211 ? 0.336 13.945 18.922 1 98.69 211 LEU B N 1
ATOM 3513 C CA . LEU B 1 211 ? 0.009 14.148 17.516 1 98.69 211 LEU B CA 1
ATOM 3514 C C . LEU B 1 211 ? 0.517 15.5 17.031 1 98.69 211 LEU B C 1
ATOM 3516 O O . LEU B 1 211 ? 0.549 16.469 17.797 1 98.69 211 LEU B O 1
ATOM 3520 N N . PHE B 1 212 ? 0.993 15.539 15.828 1 98.69 212 PHE B N 1
ATOM 3521 C CA . PHE B 1 212 ? 1.297 16.797 15.156 1 98.69 212 PHE B CA 1
ATOM 3522 C C . PHE B 1 212 ? 1.06 16.688 13.656 1 98.69 212 PHE B C 1
ATOM 3524 O O . PHE B 1 212 ? 0.88 15.578 13.133 1 98.69 212 PHE B O 1
ATOM 3531 N N . GLY B 1 213 ? 0.907 17.766 12.992 1 98.81 213 GLY B N 1
ATOM 3532 C CA . GLY B 1 213 ? 0.645 17.797 11.562 1 98.81 213 GLY B CA 1
ATOM 3533 C C . GLY B 1 213 ? 1.201 19.031 10.875 1 98.81 213 GLY B C 1
ATOM 3534 O O . GLY B 1 213 ? 1.408 20.062 11.516 1 98.81 213 GLY B O 1
ATOM 3535 N N . VAL B 1 214 ? 1.461 18.875 9.617 1 98.94 214 VAL B N 1
ATOM 3536 C CA . VAL B 1 214 ? 1.903 19.984 8.789 1 98.94 214 VAL B CA 1
ATOM 3537 C C . VAL B 1 214 ? 1.094 20.031 7.492 1 98.94 214 VAL B C 1
ATOM 3539 O O . VAL B 1 214 ? 0.686 18.984 6.98 1 98.94 214 VAL B O 1
ATOM 3542 N N . GLN B 1 215 ? 0.93 21.234 6.984 1 98.81 215 GLN B N 1
ATOM 3543 C CA . GLN B 1 215 ? 0.142 21.406 5.77 1 98.81 215 GLN B CA 1
ATOM 3544 C C . GLN B 1 215 ? 0.998 21.188 4.523 1 98.81 215 GLN B C 1
ATOM 3546 O O . GLN B 1 215 ? 0.479 20.859 3.457 1 98.81 215 GLN B O 1
ATOM 3551 N N . TRP B 1 216 ? 2.311 21.422 4.656 1 98.38 216 TRP B N 1
ATOM 3552 C CA . TRP B 1 216 ? 3.191 21.219 3.512 1 98.38 216 TRP B CA 1
ATOM 3553 C C . TRP B 1 216 ? 3.594 19.75 3.385 1 98.38 216 TRP B C 1
ATOM 3555 O O . TRP B 1 216 ? 3.037 18.891 4.066 1 98.38 216 TRP B O 1
ATOM 3565 N N . HIS B 1 217 ? 4.477 19.422 2.463 1 98 217 HIS B N 1
ATOM 3566 C CA . HIS B 1 217 ? 4.766 18.031 2.094 1 98 217 HIS B CA 1
ATOM 3567 C C . HIS B 1 217 ? 6.242 17.703 2.293 1 98 217 HIS B C 1
ATOM 3569 O O . HIS B 1 217 ? 6.992 17.594 1.321 1 98 217 HIS B O 1
ATOM 3575 N N . PRO B 1 218 ? 6.586 17.453 3.521 1 98.31 218 PRO B N 1
ATOM 3576 C CA . PRO B 1 218 ? 7.996 17.125 3.754 1 98.31 218 PRO B CA 1
ATOM 3577 C C . PRO B 1 218 ? 8.414 15.812 3.078 1 98.31 218 PRO B C 1
ATOM 3579 O O . PRO B 1 218 ? 9.594 15.617 2.789 1 98.31 218 PRO B O 1
ATOM 3582 N N . GLU B 1 219 ? 7.457 14.906 2.775 1 97.81 219 GLU B N 1
ATOM 3583 C CA . GLU B 1 219 ? 7.785 13.633 2.15 1 97.81 219 GLU B CA 1
ATOM 3584 C C . GLU B 1 219 ? 8.289 13.828 0.724 1 97.81 219 GLU B C 1
ATOM 3586 O O . GLU B 1 219 ? 8.922 12.938 0.156 1 97.81 219 GLU B O 1
ATOM 3591 N N . LEU B 1 220 ? 8.023 14.992 0.13 1 96 220 LEU B N 1
ATOM 3592 C CA . LEU B 1 220 ? 8.422 15.25 -1.25 1 96 220 LEU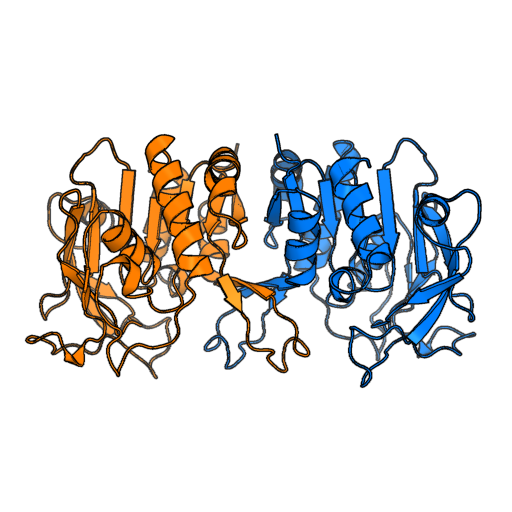 B CA 1
ATOM 3593 C C . LEU B 1 220 ? 9.789 15.922 -1.307 1 96 220 LEU B C 1
ATOM 3595 O O . LEU B 1 220 ? 10.375 16.062 -2.383 1 96 220 LEU B O 1
ATOM 3599 N N . THR B 1 221 ? 10.297 16.312 -0.13 1 96.38 221 THR B N 1
ATOM 3600 C CA . THR B 1 221 ? 11.555 17.047 -0.149 1 96.38 221 THR B CA 1
ATOM 3601 C C . THR B 1 221 ? 12.578 16.406 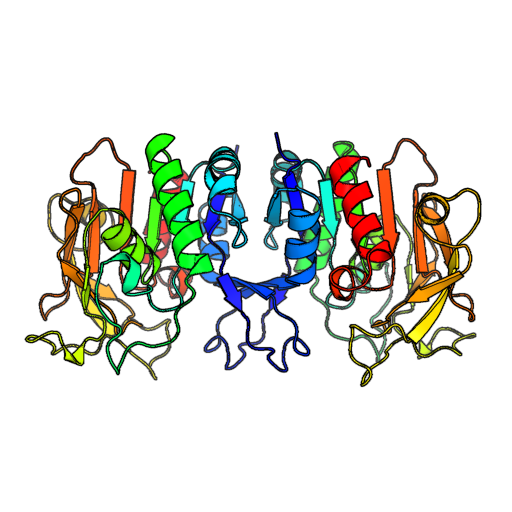0.772 1 96.38 221 THR B C 1
ATOM 3603 O O . THR B 1 221 ? 13.742 16.812 0.81 1 96.38 221 THR B O 1
ATOM 3606 N N . HIS B 1 222 ? 12.25 15.391 1.515 1 96.75 222 HIS B N 1
ATOM 3607 C CA . HIS B 1 222 ? 13.086 14.812 2.561 1 96.75 222 HIS B CA 1
ATOM 3608 C C . HIS B 1 222 ? 14.414 14.312 1.995 1 96.75 222 HIS B C 1
ATOM 3610 O O . HIS B 1 222 ? 15.43 14.32 2.693 1 96.75 222 HIS B O 1
ATOM 3616 N N . SER B 1 223 ? 14.422 13.906 0.707 1 94.06 223 SER B N 1
ATOM 3617 C CA . SER B 1 223 ? 15.625 13.336 0.117 1 94.06 223 SER B CA 1
ATOM 3618 C C . SER B 1 223 ? 16.703 14.398 -0.096 1 94.06 223 SER B C 1
ATOM 3620 O O . SER B 1 223 ? 17.891 14.094 -0.079 1 94.06 223 SER B O 1
ATOM 3622 N N . SER B 1 224 ? 16.281 15.594 -0.298 1 95 224 SER B N 1
ATOM 3623 C CA . SER B 1 224 ? 17.25 16.656 -0.585 1 95 224 SER B CA 1
ATOM 3624 C C . SER B 1 224 ? 17.266 17.703 0.532 1 95 224 SER B C 1
ATOM 3626 O O . SER B 1 224 ? 18.078 18.625 0.504 1 95 224 SER B O 1
ATOM 3628 N N . ASN B 1 225 ? 16.422 17.594 1.44 1 96.44 225 ASN B N 1
ATOM 3629 C CA . ASN B 1 225 ? 16.297 18.516 2.566 1 96.44 225 ASN B CA 1
ATOM 3630 C C . ASN B 1 225 ? 16.359 17.766 3.902 1 96.44 225 ASN B C 1
ATOM 3632 O O . ASN B 1 225 ? 15.359 17.219 4.359 1 96.44 225 ASN B O 1
ATOM 3636 N N . SER B 1 226 ? 17.484 17.844 4.555 1 97.12 226 SER B N 1
ATOM 3637 C CA . SER B 1 226 ? 17.703 17.094 5.781 1 97.12 226 SER B CA 1
ATOM 3638 C C . SER B 1 226 ? 16.781 17.562 6.898 1 97.12 226 SER B C 1
ATOM 3640 O O . SER B 1 226 ? 16.453 16.797 7.805 1 97.12 226 SER B O 1
ATOM 3642 N N . THR B 1 227 ? 16.391 18.812 6.82 1 97.5 227 THR B N 1
ATOM 3643 C CA . THR B 1 227 ? 15.469 19.328 7.82 1 97.5 227 THR B CA 1
ATOM 3644 C C . THR B 1 227 ? 14.117 18.609 7.723 1 97.5 227 THR B C 1
ATOM 3646 O O . THR B 1 227 ? 13.531 18.25 8.742 1 97.5 227 THR B O 1
ATOM 3649 N N . ASP B 1 228 ? 13.664 18.406 6.516 1 98.06 228 ASP B N 1
ATOM 3650 C CA . ASP B 1 228 ? 12.414 17.672 6.312 1 98.06 228 ASP B CA 1
ATOM 3651 C C . ASP B 1 228 ? 12.57 16.219 6.727 1 98.06 228 ASP B C 1
ATOM 3653 O O . ASP B 1 228 ? 11.648 15.625 7.305 1 98.06 228 ASP B O 1
ATOM 3657 N N . GLN B 1 229 ? 13.695 15.602 6.426 1 98.56 229 GLN B N 1
ATOM 3658 C CA . GLN B 1 229 ? 13.953 14.25 6.91 1 98.56 229 GLN B CA 1
ATOM 3659 C C . GLN B 1 229 ? 13.945 14.203 8.438 1 98.56 229 GLN B C 1
ATOM 3661 O O . GLN B 1 229 ? 13.531 13.203 9.031 1 98.56 229 GLN B O 1
ATOM 3666 N N . GLY B 1 230 ? 14.406 15.266 9.031 1 98.62 230 GLY B N 1
ATOM 3667 C CA . GLY B 1 230 ? 14.43 15.359 10.484 1 98.62 230 GLY B CA 1
ATOM 3668 C C . GLY B 1 230 ? 13.062 15.195 11.117 1 98.62 230 GLY B C 1
ATOM 3669 O O . GLY B 1 230 ? 12.938 14.656 12.219 1 98.62 230 GLY B O 1
ATOM 3670 N N . LEU B 1 231 ? 12.008 15.656 10.469 1 98.75 231 LEU B N 1
ATOM 3671 C CA . LEU B 1 231 ? 10.648 15.453 10.961 1 98.75 231 LEU B CA 1
ATOM 3672 C C . LEU B 1 231 ? 10.328 13.969 11.055 1 98.75 231 LEU B C 1
ATOM 3674 O O . LEU B 1 231 ? 9.742 13.516 12.047 1 98.75 231 LEU B O 1
ATOM 3678 N N . PHE B 1 232 ? 10.703 13.234 10.055 1 98.88 232 PHE B N 1
ATOM 3679 C CA . PHE B 1 232 ? 10.461 11.805 10.039 1 98.88 232 PHE B CA 1
ATOM 3680 C C . PHE B 1 232 ? 11.359 11.086 11.031 1 98.88 232 PHE B C 1
ATOM 3682 O O . PHE B 1 232 ? 10.922 10.141 11.703 1 98.88 232 PHE B O 1
ATOM 3689 N N . ASP B 1 233 ? 12.656 11.523 11.133 1 98.75 233 ASP B N 1
ATOM 3690 C CA . ASP B 1 233 ? 13.555 10.938 12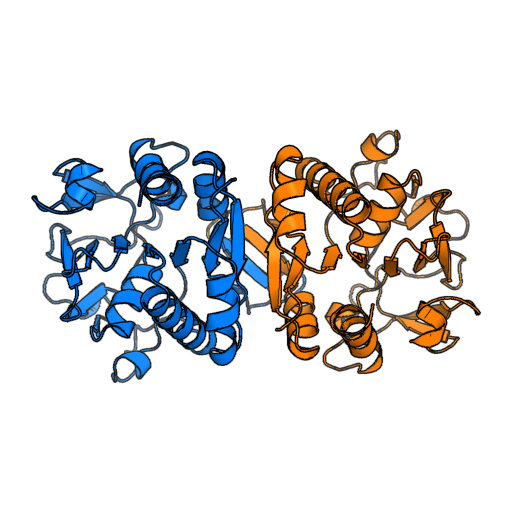.125 1 98.75 233 ASP B CA 1
ATOM 3691 C C . ASP B 1 233 ? 12.977 11.07 13.531 1 98.75 233 ASP B C 1
ATOM 3693 O O . ASP B 1 233 ? 12.945 10.102 14.289 1 98.75 233 ASP B O 1
ATOM 3697 N N . PHE B 1 234 ? 12.539 12.234 13.844 1 98.75 234 PHE B N 1
ATOM 3698 C CA . PHE B 1 234 ? 11.953 12.508 15.148 1 98.75 234 PHE B CA 1
ATOM 3699 C C . PHE B 1 234 ? 10.719 11.648 15.375 1 98.75 234 PHE B C 1
ATOM 3701 O O . PHE B 1 234 ? 10.594 10.984 16.406 1 98.75 234 PHE B O 1
ATOM 3708 N N . PHE B 1 235 ? 9.805 11.602 14.406 1 98.81 235 PHE B N 1
ATOM 3709 C CA . PHE B 1 235 ? 8.555 10.867 14.547 1 98.81 235 PHE B CA 1
ATOM 3710 C C . PHE B 1 235 ? 8.82 9.383 14.742 1 98.81 235 PHE B C 1
ATOM 3712 O O . PHE B 1 235 ? 8.227 8.75 15.625 1 98.81 235 PHE B O 1
ATOM 3719 N N . VAL B 1 236 ? 9.719 8.828 13.938 1 98.75 236 VAL B N 1
ATOM 3720 C CA . VAL B 1 236 ? 9.953 7.387 13.906 1 98.75 236 VAL B CA 1
ATOM 3721 C C . VAL B 1 236 ? 10.727 6.965 15.156 1 98.75 236 VAL B C 1
ATOM 3723 O O . VAL B 1 236 ? 10.391 5.965 15.797 1 98.75 236 VAL B O 1
ATOM 3726 N N . GLN B 1 237 ? 11.656 7.805 15.625 1 98.12 237 GLN B N 1
ATOM 3727 C CA . GLN B 1 237 ? 12.602 7.32 16.625 1 98.12 237 GLN B CA 1
ATOM 3728 C C . GLN B 1 237 ? 12.297 7.898 18 1 98.12 237 GLN B C 1
ATOM 3730 O O . GLN B 1 237 ? 12.633 7.301 19.031 1 98.12 237 GLN B O 1
ATOM 3735 N N . GLU B 1 238 ? 11.625 9 18.078 1 94.94 238 GLU B N 1
ATOM 3736 C CA . GLU B 1 238 ? 11.625 9.703 19.359 1 94.94 238 GLU B CA 1
ATOM 3737 C C . GLU B 1 238 ? 10.203 10.008 19.828 1 94.94 238 GLU B C 1
ATOM 3739 O O . GLU B 1 238 ? 9.93 10.047 21.031 1 94.94 238 GLU B O 1
ATOM 3744 N N . PHE B 1 239 ? 9.312 10.281 18.938 1 93.81 239 PHE B N 1
ATOM 3745 C CA . PHE B 1 239 ? 8.008 10.836 19.281 1 93.81 239 PHE B CA 1
ATOM 3746 C C . PHE B 1 239 ? 7.199 9.844 20.125 1 93.81 239 PHE B C 1
ATOM 3748 O O . PHE B 1 239 ? 7.098 8.664 19.766 1 93.81 239 PHE B O 1
#

Nearest PDB structures (foldseek):
  3fij-assembly1_B  TM=9.827E-01  e=1.957E-29  Listeria innocua
  3fij-assembly1_G  TM=9.857E-01  e=2.855E-29  Listeria innocua
  3fij-assembly1_H  TM=9.833E-01  e=3.673E-29  Listeria innocua
  7d4r-assembly1_A  TM=8.967E-01  e=4.146E-22  Pseudomonas aeruginosa PAO1
  7d4r-assembly1_B  TM=8.935E-01  e=1.241E-20  Pseudomonas aeruginosa PAO1

pLDDT: mean 95.79, std 8.06, range [53.59, 98.94]

Solvent-accessible surface area (backbone atoms only — not comparable to full-atom values): 24828 Å² total; per-residue (Å²): 131,66,45,32,32,33,31,52,32,44,70,47,72,69,46,36,82,89,46,78,52,44,38,29,32,30,42,61,32,35,54,50,52,43,33,44,72,36,58,29,42,53,33,34,36,57,72,49,62,45,86,50,20,55,64,55,47,70,71,34,56,32,38,37,33,48,63,73,58,45,77,52,41,70,73,55,74,42,81,82,54,93,71,49,70,62,58,48,62,64,51,52,50,20,52,46,30,35,52,54,36,24,57,73,67,71,32,37,36,45,18,27,29,39,19,28,53,46,52,33,27,73,56,66,12,33,62,32,64,28,50,89,75,42,91,57,68,78,68,81,39,51,42,73,86,56,55,67,67,49,56,75,47,59,30,42,34,36,80,98,32,75,62,39,77,68,41,59,58,64,40,73,33,31,40,80,45,50,56,43,66,60,42,75,13,83,59,46,38,76,32,22,28,32,90,55,66,45,63,37,21,38,31,45,66,47,84,87,49,55,40,38,27,30,46,38,55,45,47,59,27,27,90,83,30,65,62,42,34,44,55,38,33,40,54,56,70,68,98,130,66,45,31,33,32,32,52,31,44,70,46,71,68,47,36,81,90,46,75,52,44,38,29,32,31,41,62,33,35,53,51,52,43,33,44,73,36,59,28,42,53,32,33,37,57,73,52,63,43,86,49,20,56,64,55,48,70,70,35,57,33,39,35,34,50,61,74,59,44,79,51,40,69,73,56,75,42,80,82,52,92,70,50,69,60,58,46,63,64,51,51,49,19,50,45,32,35,51,54,35,23,57,74,68,72,31,36,36,45,18,27,28,40,20,28,54,47,52,32,27,72,55,66,12,35,62,34,64,29,49,90,75,42,92,58,70,77,67,83,38,51,42,72,85,57,55,69,68,48,54,75,46,56,31,42,35,36,82,97,33,75,61,39,78,68,41,59,57,65,41,73,33,31,41,80,45,52,56,42,67,60,43,76,14,84,59,46,41,78,30,22,28,33,88,54,65,44,62,37,22,37,30,44,67,48,84,88,47,53,42,39,26,31,44,38,55,46,46,60,28,26,90,82,30,65,63,40,33,42,56,39,33,41,53,56,71,68,98

Radius of gyration: 23.62 Å; Cα contacts (8 Å, |Δi|>4): 1135; chains: 2; bounding box: 44×72×56 Å

Foldseek 3Di:
DAFEEEEEWDKDQQQDVVNVRDIDIDDPVLVVVLLVVLRHHYDYDYQDPLVCLLVVLVVGQAYEYHDDAADDQVLQPDDDDPPHDDYDPSSLSNVLSNLVNCQVVLHAYEYEANRVQSNQSSLRFHKDSFCVPVPLDDDDQQPPPDDQQDFDFKKAFDPPDPVVVLDPRIDGFHHHDGMFTDGGRPQKDAGMATPSGTGAKIAGPDPSRHYIYGNGDLSRHVVPDVSSSSVSSCSRPPD/DAFEEEEEWDKDQQQDVVNVRDIDIDDPVLVVVLLVVLRHHYDYDYQDPLVCLLVVLVVGQAYEYEDDAADDQVLQPDDDDPPHDDYDPSSLSNVLSNLVNCQVVLHAYEYEANRVQSNQSSLRFHKDSFCVPVPLDDDDQQPPPPDQQDFDFKKAFDPPDPVVVLDPRIDGFHHHDGMFTDGGRPQKDAGMATPSGTGAKIAGPDPSRHYIYGNGDLSRHVVPDVSSSSVSSCSRPPD

Sequence (478 aa):
MLPIIGIAGNQLIRATDTFQGNQVTYTPQGFVNAVQQADGLPIVLPISSPKTASAYIDQIDKLILAGGQDISPQLYHEPPHPKLLETNLQRDLFEAALISEALKQNKPIFAVCRGMQLLNVVLGGSLYQDLTTYPKWSVKHEQHPTAPQFATHEVEILPDTLLYQLLPDTYLVNSYHHQALKELAPSLKATAFSPDGLVEGIESLDKDVRLFGVQWHPELTHSSNSTDQGLFDFFVQEFMLPIIGIAGNQLIRATDTFQGNQVTYTPQGFVNAVQQADGLPIVLPISSPKTASAYIDQIDKLILAGGQDISPQLYHEPPHPKLLETNLQRDLFEAALISEALKQNKPIFAVCRGMQLLNVVLGGSLYQDLTTYPKWSVKHEQHPTAPQFATHEVEILPDTLLYQLLPDTYLVNSYHHQALKELAPSLKATAFSPDGLVEGIESLDKDVRLFGVQWHPELTHSSNSTDQGLFDFFVQEF

Organism: Enterococcus hirae (strain ATCC 9790 / DSM 20160 / JCM 8729 / LMG 6399 / NBRC 3181 / NCIMB 6459 / NCDO 1258 / NCTC 12367 / WDCM 00089 / R) (NCBI:txid768486)

Secondary structure (DSSP, 8-state):
-PPEEEEE-EEE-S--GGGTT--EEEEEHHHHHHHHHTT-EEEEE----GGGHHHHHHT-SEEEE---SBPPGGGGT-PPPTT---B-HHHHHHHHHHHHHHHHTT--EEEETHHHHHHHHHTT--EESSGGG-TT--S--B-TTS-TTS--EEEEEPSSSHHHHHS-SEEEE--B-S-EESSPPTTEEEEEE-TTS-EEEEEESSTTS-EEEESS-GGGTTTT-HHHHHHHHHHHHT-/-PPEEEEE-EEE-S--GGGTT--EEEEEHHHHHHHHHTT-EEEEE----GGGHHHHHHT-SEEEE---SBPPGGGGT-PPPTT---B-HHHHHHHHHHHHHHHHTT--EEEETHHHHHHHHHTT--EESSGGG-TT--S--B-TTS-TTS--EEEEEPSSSHHHHHS-SEEEE--B-S-EESSPPTTEEEEEE-TTS-EEEEEESSTTS-EEEESS-GGGTTTT-HHHHHHHHHHHHT-

InterPro domains:
  IPR011697 Peptidase C26 [PF07722] (3-219)
  IPR029062 Class I glutamine amidotransferase-like [G3DSA:3.40.50.880] (1-239)
  IPR029062 Class I glutamine amidotransferase-like [SSF52317] (24-237)
  IPR044668 Peptidase C26, gamma-glutamyl-gamma-aminobutyrate hydrolase PuuD-like [PTHR43235] (11-228)